Protein AF-0000000083250143 (afdb_homodimer)

pLDDT: mean 84.58, std 15.38, range [28.84, 98.31]

Sequence (590 aa):
MMKSIKPLLYKDGLWAFLMLLPNLIGFLMFLLLPVLATFVISFSSWNLTDSFDFNGIDNYKELFKDPVFIQVMGNTLYFTAASVPIGIAVSLLLAVFLNQKLRFIRFYRAAFFIPVISSMVAVSVIWQWIYNPEYGLLNYALSWFGIDGPAWLTDPNWAMPTVIITSIWKSLGFNMLIFLAGLQSISDSYYEAADIEGANWYAKFRHITLPLLSPTTFFVTVMSIINSFQVFDTVYLMTQGGPARSTSVLVYYIFQNAFQYFRMGYASAMAYVLFFIVLIITFIQFWRQKKWSIYMMKSIKPLLYKDGLWAFLMLLPNLIGFLMFLLLPVLATFVISFSSWNLTDSFDFNGIDNYKELFKDPVFIQVMGNTLYFTAASVPIGIAVSLLLAVFLNQKLRFIRFYRAAFFIPVISSMVAVSVIWQWIYNPEYGLLNYALSWFGIDGPAWLTDPNWAMPTVIITSIWKSLGFNMLIFLAGLQSISDSYYEAADIEGANWYAKFRHITLPLLSPTTFFVTVMSIINSFQVFDTVYLMTQGGPARSTSVLVYYIFQNAFQYFRMGYASAMAYVLFFIVLIITFIQFWRQKKWSIY

Solvent-accessible surface area (backbone atoms only — not comparable to full-atom values): 30456 Å² total; per-residue (Å²): 137,82,77,74,84,69,74,65,82,58,58,62,52,47,50,54,40,58,64,42,38,59,53,48,50,51,47,47,45,64,63,43,45,56,55,54,57,36,57,55,38,19,26,19,65,23,40,86,76,56,72,84,39,78,50,56,64,49,39,59,56,47,47,80,69,31,67,64,52,54,48,16,48,50,35,32,50,51,48,33,66,46,32,39,58,52,33,51,51,53,14,45,54,49,17,59,62,60,66,44,95,51,90,59,48,68,55,52,57,51,58,44,34,44,46,55,58,43,41,68,60,54,50,35,54,37,50,52,46,34,42,27,60,86,79,7,57,53,32,52,59,35,45,76,75,72,40,82,59,63,48,34,56,67,30,55,84,38,19,40,58,52,53,36,51,54,52,32,55,39,46,28,27,57,50,15,51,53,42,32,54,41,54,67,68,52,63,64,63,63,54,52,54,37,48,74,73,64,51,50,71,67,54,44,40,65,70,44,49,50,62,73,29,41,69,51,51,47,51,52,49,52,51,41,49,50,52,43,66,44,46,37,68,67,37,54,69,63,42,62,17,25,35,94,52,43,37,20,24,51,43,45,52,33,40,39,28,38,74,69,67,33,33,35,5,48,20,35,30,50,43,49,51,53,34,50,52,50,47,50,53,52,48,53,54,52,58,55,44,62,67,56,65,74,106,135,84,76,76,83,70,77,65,80,59,57,64,53,46,49,55,40,58,63,43,39,58,53,48,50,52,46,46,44,64,62,44,44,56,56,54,56,37,53,55,39,19,27,20,65,23,40,86,78,54,70,84,40,78,52,55,65,48,40,57,56,47,48,80,69,31,68,64,52,55,49,16,47,51,35,32,49,50,46,34,68,49,33,39,58,52,32,50,52,52,13,45,54,50,15,60,61,59,66,44,95,52,89,60,49,68,56,52,56,50,57,45,36,46,45,56,59,43,40,67,60,52,49,35,55,38,49,52,46,33,42,28,61,88,79,7,56,53,32,52,59,35,45,77,73,71,39,83,58,63,48,34,55,68,30,55,84,39,19,40,58,51,52,36,51,54,51,31,54,40,46,28,28,58,51,15,51,52,41,32,54,40,56,67,68,52,63,63,62,62,55,54,54,37,48,74,72,64,53,51,68,66,54,44,39,65,71,44,49,51,61,74,29,41,67,50,50,48,50,52,49,53,52,41,49,50,52,43,66,46,47,38,67,66,38,54,71,64,41,62,18,25,34,94,52,43,36,22,24,50,42,45,53,32,38,40,28,39,74,71,66,34,33,36,4,48,19,35,30,50,43,49,51,52,36,50,50,50,48,50,53,51,49,52,54,52,58,56,44,62,68,56,64,74,108

Structure (mmCIF, N/CA/C/O backbone):
data_AF-0000000083250143-model_v1
#
loop_
_entity.id
_entity.type
_entity.pdbx_description
1 polymer 'Multiple sugar transport system permease protein'
#
loop_
_atom_site.group_PDB
_atom_site.id
_atom_site.type_symbol
_atom_site.label_atom_id
_atom_site.label_alt_id
_atom_site.label_comp_id
_atom_site.label_asym_id
_atom_site.label_entity_id
_atom_site.label_seq_id
_atom_site.pdbx_PDB_ins_code
_atom_site.Cartn_x
_atom_site.Cartn_y
_atom_site.Cartn_z
_atom_site.occupancy
_atom_site.B_iso_or_equiv
_atom_site.auth_seq_id
_atom_site.auth_comp_id
_atom_site.auth_asym_id
_atom_site.auth_atom_id
_atom_site.pdbx_PDB_model_num
ATOM 1 N N . MET A 1 1 ? 21.609 57.781 6.887 1 28.84 1 MET A N 1
ATOM 2 C CA . MET A 1 1 ? 22.375 56.938 5.98 1 28.84 1 MET A CA 1
ATOM 3 C C . MET A 1 1 ? 22 55.469 6.152 1 28.84 1 MET A C 1
ATOM 5 O O . MET A 1 1 ? 22.453 54.812 7.098 1 28.84 1 MET A O 1
ATOM 9 N N . MET A 1 2 ? 20.75 55 5.91 1 30.5 2 MET A N 1
ATOM 10 C CA . MET A 1 2 ? 19.922 53.844 6.219 1 30.5 2 MET A CA 1
ATOM 11 C C . MET A 1 2 ? 20.438 52.594 5.504 1 30.5 2 MET A C 1
ATOM 13 O O . MET A 1 2 ? 20.359 52.5 4.277 1 30.5 2 MET A O 1
ATOM 17 N N . LYS A 1 3 ? 21.609 52.062 5.988 1 35.75 3 LYS A N 1
ATOM 18 C CA . LYS A 1 3 ? 22.359 50.938 5.422 1 35.75 3 LYS A CA 1
ATOM 19 C C . LYS A 1 3 ? 21.422 49.781 5.027 1 35.75 3 LYS A C 1
ATOM 21 O O . LYS A 1 3 ? 20.562 49.375 5.816 1 35.75 3 LYS A O 1
ATOM 26 N N . SER A 1 4 ? 21.188 49.719 3.732 1 35.25 4 SER A N 1
ATOM 27 C CA . SER A 1 4 ? 20.391 48.75 2.975 1 35.25 4 SER A CA 1
ATOM 28 C C . SER A 1 4 ? 20.688 47.312 3.395 1 35.25 4 SER A C 1
ATOM 30 O O . SER A 1 4 ? 21.844 46.906 3.441 1 35.25 4 SER A O 1
ATOM 32 N N . ILE A 1 5 ? 20 46.781 4.391 1 36.88 5 ILE A N 1
ATOM 33 C CA . ILE A 1 5 ? 20 45.438 4.922 1 36.88 5 ILE A CA 1
ATOM 34 C C . ILE A 1 5 ? 20.078 44.438 3.771 1 36.88 5 ILE A C 1
ATOM 36 O O . ILE A 1 5 ? 19.156 44.312 2.963 1 36.88 5 ILE A O 1
ATOM 40 N N . LYS A 1 6 ? 21.328 44.188 3.174 1 36.28 6 LYS A N 1
ATOM 41 C CA . LYS A 1 6 ? 21.844 43.312 2.105 1 36.28 6 LYS A CA 1
ATOM 42 C C . LYS A 1 6 ? 21.203 41.938 2.158 1 36.28 6 LYS A C 1
ATOM 44 O O . LYS A 1 6 ? 21.094 41.344 3.23 1 36.28 6 LYS A O 1
ATOM 49 N N . PRO A 1 7 ? 20.453 41.531 1.076 1 37.53 7 PRO A N 1
ATOM 50 C CA . PRO A 1 7 ? 19.766 40.25 0.802 1 37.53 7 PRO A CA 1
ATOM 51 C C . PRO A 1 7 ? 20.656 39.031 1.039 1 37.53 7 PRO A C 1
ATOM 53 O O . PRO A 1 7 ? 20.484 38 0.377 1 37.53 7 PRO A O 1
ATOM 56 N N . LEU A 1 8 ? 21.75 39.156 1.919 1 34.84 8 LEU A N 1
ATOM 57 C CA . LEU A 1 8 ? 22.672 38.094 2.266 1 34.84 8 LEU A CA 1
ATOM 58 C C . LEU A 1 8 ? 21.953 36.781 2.473 1 34.84 8 LEU A C 1
ATOM 60 O O . LEU A 1 8 ? 22.578 35.75 2.725 1 34.84 8 LEU A O 1
ATOM 64 N N . LEU A 1 9 ? 20.766 36.844 2.914 1 38.59 9 LEU A N 1
ATOM 65 C CA . LEU A 1 9 ? 20 35.656 3.318 1 38.59 9 LEU A CA 1
ATOM 66 C C . LEU A 1 9 ? 19.812 34.688 2.152 1 38.59 9 LEU A C 1
ATOM 68 O O . LEU A 1 9 ? 19.406 33.562 2.348 1 38.59 9 LEU A O 1
ATOM 72 N N . TYR A 1 10 ? 19.859 35.094 0.815 1 40.44 10 TYR A N 1
ATOM 73 C CA . TYR A 1 10 ? 19.672 34.406 -0.465 1 40.44 10 TYR A CA 1
ATOM 74 C C . TYR A 1 10 ? 20.922 33.625 -0.855 1 40.44 10 TYR A C 1
ATOM 76 O O . TYR A 1 10 ? 20.891 32.781 -1.746 1 40.44 10 TYR A O 1
ATOM 84 N N . LYS A 1 11 ? 22.156 34.031 -0.653 1 42.81 11 LYS A N 1
ATOM 85 C CA . LYS A 1 11 ? 23.422 33.531 -1.171 1 42.81 11 LYS A CA 1
ATOM 86 C C . LYS A 1 11 ? 23.703 32.125 -0.624 1 42.81 11 LYS A C 1
ATOM 88 O O . LYS A 1 11 ? 24.203 31.25 -1.341 1 42.81 11 LYS A O 1
ATOM 93 N N . ASP A 1 12 ? 23.625 31.922 0.592 1 45.84 12 ASP A N 1
ATOM 94 C CA . ASP A 1 12 ? 23.953 30.641 1.229 1 45.84 12 ASP A CA 1
ATOM 95 C C . ASP A 1 12 ? 22.922 29.578 0.865 1 45.84 12 ASP A C 1
ATOM 97 O O . ASP A 1 12 ? 23.219 28.391 0.869 1 45.84 12 ASP A O 1
ATOM 101 N N . GLY A 1 13 ? 21.812 29.906 0.588 1 45.97 13 GLY A N 1
ATOM 102 C CA . GLY A 1 13 ? 20.781 29.016 0.075 1 45.97 13 GLY A CA 1
ATOM 103 C C . GLY A 1 13 ? 21.109 28.469 -1.305 1 45.97 13 GLY A C 1
ATOM 104 O O . GLY A 1 13 ? 20.875 27.297 -1.587 1 45.97 13 GLY A O 1
ATOM 105 N N . LEU A 1 14 ? 21.656 29.391 -2.125 1 48.19 14 LEU A N 1
ATOM 106 C CA . LEU A 1 14 ? 22.047 28.953 -3.463 1 48.19 14 LEU A CA 1
ATOM 107 C C . LEU A 1 14 ? 23.172 27.938 -3.396 1 48.19 14 LEU A C 1
ATOM 109 O O . LEU A 1 14 ? 23.188 26.969 -4.164 1 48.19 14 LEU A O 1
ATOM 113 N N . TRP A 1 15 ? 24.156 28.234 -2.604 1 46.94 15 TRP A N 1
ATOM 114 C CA . TRP A 1 15 ? 25.25 27.281 -2.477 1 46.94 15 TRP A CA 1
ATOM 115 C C . TRP A 1 15 ? 24.734 25.938 -1.954 1 46.94 15 TRP A C 1
ATOM 117 O O . TRP A 1 15 ? 25.172 24.891 -2.416 1 46.94 15 TRP A O 1
ATOM 127 N N . ALA A 1 16 ? 24 26.062 -0.885 1 50.19 16 ALA A N 1
ATOM 128 C CA . ALA A 1 16 ? 23.391 24.828 -0.402 1 50.19 16 ALA A CA 1
ATOM 129 C C . ALA A 1 16 ? 22.578 24.141 -1.503 1 50.19 16 ALA A C 1
ATOM 131 O O . ALA A 1 16 ? 22.641 22.922 -1.661 1 50.19 16 ALA A O 1
ATOM 132 N N . PHE A 1 17 ? 21.984 25.047 -2.279 1 49.81 17 PHE A N 1
ATOM 133 C CA . PHE A 1 17 ? 21.25 24.547 -3.439 1 49.81 17 PHE A CA 1
ATOM 134 C C . PHE A 1 17 ? 22.188 23.906 -4.449 1 49.81 17 PHE A C 1
ATOM 136 O O . PHE A 1 17 ? 21.891 22.844 -4.988 1 49.81 17 PHE A O 1
ATOM 143 N N . LEU A 1 18 ? 23.156 24.625 -4.789 1 52.84 18 LEU A N 1
ATOM 144 C CA . LEU A 1 18 ? 24.094 24.141 -5.797 1 52.84 18 LEU A CA 1
ATOM 145 C C . LEU A 1 18 ? 24.781 22.859 -5.336 1 52.84 18 LEU A C 1
ATOM 147 O O . LEU A 1 18 ? 25.094 21.984 -6.152 1 52.84 18 LEU A O 1
ATOM 151 N N . MET A 1 19 ? 25.062 22.812 -4.133 1 51.78 19 MET A N 1
ATOM 152 C CA . MET A 1 19 ? 25.656 21.594 -3.613 1 51.78 19 MET A CA 1
ATOM 153 C C . MET A 1 19 ? 24.656 20.453 -3.574 1 51.78 19 MET A C 1
ATOM 155 O O . MET A 1 19 ? 25.016 19.281 -3.74 1 51.78 19 MET A O 1
ATOM 159 N N . LEU A 1 20 ? 23.469 20.922 -3.359 1 57.44 20 LEU A N 1
ATOM 160 C CA . LEU A 1 20 ? 22.469 19.859 -3.182 1 57.44 20 LEU A CA 1
ATOM 161 C C . LEU A 1 20 ? 21.891 19.438 -4.523 1 57.44 20 LEU A C 1
ATOM 163 O O . LEU A 1 20 ? 21.406 18.312 -4.672 1 57.44 20 LEU A O 1
ATOM 167 N N . LEU A 1 21 ? 22.078 20.375 -5.508 1 58.75 21 LEU A N 1
ATOM 168 C CA . LEU A 1 21 ? 21.5 20.156 -6.828 1 58.75 21 LEU A CA 1
ATOM 169 C C . LEU A 1 21 ? 22.062 18.891 -7.473 1 58.75 21 LEU A C 1
ATOM 171 O O . LEU A 1 21 ? 21.312 18.094 -8.031 1 58.75 21 LEU A O 1
ATOM 175 N N . PRO A 1 22 ? 23.391 18.844 -7.465 1 58.06 22 PRO A N 1
ATOM 176 C CA . PRO A 1 22 ? 23.891 17.609 -8.086 1 58.06 22 PRO A CA 1
ATOM 177 C C . PRO A 1 22 ? 23.281 16.359 -7.473 1 58.06 22 PRO A C 1
ATOM 179 O O . PRO A 1 22 ? 22.984 15.398 -8.188 1 58.06 22 PRO A O 1
ATOM 182 N N . ASN A 1 23 ? 23.156 16.531 -6.215 1 61.19 23 ASN A N 1
ATOM 183 C CA . ASN A 1 23 ? 22.594 15.359 -5.547 1 61.19 23 ASN A CA 1
ATOM 184 C C . ASN A 1 23 ? 21.125 15.148 -5.926 1 61.19 23 ASN A C 1
ATOM 186 O O . ASN A 1 23 ? 20.688 14.016 -6.121 1 61.19 23 ASN A O 1
ATOM 190 N N . LEU A 1 24 ? 20.516 16.281 -6.102 1 65.12 24 LEU A N 1
ATOM 191 C CA . LEU A 1 24 ? 19.109 16.172 -6.477 1 65.12 24 LEU A CA 1
ATOM 192 C C . LEU A 1 24 ? 18.969 15.625 -7.895 1 65.12 24 LEU A C 1
ATOM 194 O O . LEU A 1 24 ? 18.078 14.805 -8.164 1 65.12 24 LEU A O 1
ATOM 198 N N . ILE A 1 25 ? 19.859 16.062 -8.734 1 65 25 ILE A N 1
ATOM 199 C CA . ILE A 1 25 ? 19.828 15.586 -10.109 1 65 25 ILE A CA 1
ATOM 200 C C . ILE A 1 25 ? 20.172 14.094 -10.141 1 65 25 ILE A C 1
ATOM 202 O O . ILE A 1 25 ? 19.547 13.336 -10.883 1 65 25 ILE A O 1
ATOM 206 N N . GLY A 1 26 ? 21.156 13.82 -9.375 1 64.38 26 GLY A N 1
ATOM 207 C CA . GLY A 1 26 ? 21.484 12.406 -9.297 1 64.38 26 GLY A CA 1
ATOM 208 C C . GLY A 1 26 ? 20.344 11.547 -8.797 1 64.38 26 GLY A C 1
ATOM 209 O O . GLY A 1 26 ? 20.062 10.484 -9.367 1 64.38 26 GLY A O 1
ATOM 210 N N . PHE A 1 27 ? 19.688 12.188 -7.926 1 68.88 27 PHE A N 1
ATOM 211 C CA . PHE A 1 27 ? 18.562 11.445 -7.363 1 68.88 27 PHE A CA 1
ATOM 212 C C . PHE A 1 27 ? 17.406 11.359 -8.359 1 68.88 27 PHE A C 1
ATOM 214 O O . PHE A 1 27 ? 16.766 10.32 -8.484 1 68.88 27 PHE A O 1
ATOM 221 N N . LEU A 1 28 ? 17.266 12.445 -9.023 1 70.5 28 LEU A N 1
ATOM 222 C CA . LEU A 1 28 ? 16.203 12.453 -10.031 1 70.5 28 LEU A CA 1
ATOM 223 C C . LEU A 1 28 ? 16.5 11.453 -11.141 1 70.5 28 LEU A C 1
ATOM 225 O O . LEU A 1 28 ? 15.594 10.789 -11.641 1 70.5 28 LEU A O 1
ATOM 229 N N . MET A 1 29 ? 17.75 11.359 -11.406 1 69.81 29 MET A N 1
ATOM 230 C CA . MET A 1 29 ? 18.125 10.375 -12.414 1 69.81 29 MET A CA 1
ATOM 231 C C . MET A 1 29 ? 17.875 8.961 -11.914 1 69.81 29 MET A C 1
ATOM 233 O O . MET A 1 29 ? 17.406 8.102 -12.664 1 69.81 29 MET A O 1
ATOM 237 N N . PHE A 1 30 ? 18.156 8.828 -10.703 1 72.12 30 PHE A N 1
ATOM 238 C CA . PHE A 1 30 ? 17.922 7.523 -10.102 1 72.12 30 PHE A CA 1
ATOM 239 C C . PHE A 1 30 ? 16.422 7.195 -10.094 1 72.12 30 PHE A C 1
ATOM 241 O O . PHE A 1 30 ? 16.031 6.043 -10.289 1 72.12 30 PHE A O 1
ATOM 248 N N . LEU A 1 31 ? 15.703 8.203 -10 1 74.5 31 LEU A N 1
ATOM 249 C CA . LEU A 1 31 ? 14.258 8.023 -9.922 1 74.5 31 LEU A CA 1
ATOM 250 C C . LEU A 1 31 ? 13.656 7.844 -11.312 1 74.5 31 LEU A C 1
ATOM 252 O O . LEU A 1 31 ? 12.805 6.98 -11.516 1 74.5 31 LEU A O 1
ATOM 256 N N . LEU A 1 32 ? 14.18 8.594 -12.258 1 79.5 32 LEU A N 1
ATOM 257 C CA . LEU A 1 32 ? 13.531 8.664 -13.562 1 79.5 32 LEU A CA 1
ATOM 258 C C . LEU A 1 32 ? 14.125 7.637 -14.523 1 79.5 32 LEU A C 1
ATOM 260 O O . LEU A 1 32 ? 13.469 7.223 -15.477 1 79.5 32 LEU A O 1
ATOM 264 N N . LEU A 1 33 ? 15.273 7.203 -14.227 1 78.44 33 LEU A N 1
ATOM 265 C CA . LEU A 1 33 ? 15.977 6.324 -15.156 1 78.44 33 LEU A CA 1
ATOM 266 C C . LEU A 1 33 ? 15.211 5.02 -15.359 1 78.44 33 LEU A C 1
ATOM 268 O O . LEU A 1 33 ? 15 4.582 -16.484 1 78.44 33 LEU A O 1
ATOM 272 N N . PRO A 1 34 ? 14.773 4.426 -14.25 1 78.88 34 PRO A N 1
ATOM 273 C CA . PRO A 1 34 ? 14.016 3.188 -14.461 1 78.88 34 PRO A CA 1
ATOM 274 C C . PRO A 1 34 ? 12.758 3.402 -15.297 1 78.88 34 PRO A C 1
ATOM 276 O O . PRO A 1 34 ? 12.406 2.553 -16.125 1 78.88 34 PRO A O 1
ATOM 279 N N . VAL A 1 35 ? 12.172 4.457 -15.117 1 80.62 35 VAL A N 1
ATOM 280 C CA . VAL A 1 35 ? 10.922 4.766 -15.805 1 80.62 35 VAL A CA 1
ATOM 281 C C . VAL A 1 35 ? 11.203 5.008 -17.281 1 80.62 35 VAL A C 1
ATOM 283 O O . VAL A 1 35 ? 10.484 4.488 -18.156 1 80.62 35 VAL A O 1
ATOM 286 N N . LEU A 1 36 ? 12.242 5.727 -17.547 1 80.12 36 LEU A N 1
ATOM 287 C CA . LEU A 1 36 ? 12.586 6.031 -18.938 1 80.12 36 LEU A CA 1
ATOM 288 C C . LEU A 1 36 ? 13.047 4.777 -19.672 1 80.12 36 LEU A C 1
ATOM 290 O O . LEU A 1 36 ? 12.734 4.59 -20.844 1 80.12 36 LEU A O 1
ATOM 294 N N . ALA A 1 37 ? 13.75 3.945 -19.047 1 74.19 37 ALA A N 1
ATOM 295 C CA . ALA A 1 37 ? 14.242 2.709 -19.641 1 74.19 37 ALA A CA 1
ATOM 296 C C . ALA A 1 37 ? 13.086 1.804 -20.062 1 74.19 37 ALA A C 1
ATOM 298 O O . ALA A 1 37 ? 13.125 1.197 -21.141 1 74.19 37 ALA A O 1
ATOM 299 N N . THR A 1 38 ? 12.094 1.81 -19.266 1 75.25 38 THR A N 1
ATOM 300 C CA . THR A 1 38 ? 10.977 0.926 -19.578 1 75.25 38 THR A CA 1
ATOM 301 C C . THR A 1 38 ? 10.094 1.536 -20.672 1 75.25 38 THR A C 1
ATOM 303 O O . THR A 1 38 ? 9.328 0.826 -21.328 1 75.25 38 THR A O 1
ATOM 306 N N . PHE A 1 39 ? 10.164 2.832 -20.656 1 83.31 39 PHE A N 1
ATOM 307 C CA . PHE A 1 39 ? 9.43 3.475 -21.75 1 83.31 39 PHE A CA 1
ATOM 308 C C . PHE A 1 39 ? 9.93 2.992 -23.094 1 83.31 39 PHE A C 1
ATOM 310 O O . PHE A 1 39 ? 9.133 2.764 -24.016 1 83.31 39 PHE A O 1
ATOM 317 N N . VAL A 1 40 ? 11.164 2.74 -23.172 1 80.75 40 VAL A N 1
ATOM 318 C CA . VAL A 1 40 ? 11.773 2.238 -24.391 1 80.75 40 VAL A CA 1
ATOM 319 C C . VAL A 1 40 ? 11.328 0.801 -24.641 1 80.75 40 VAL A C 1
ATOM 321 O O . VAL A 1 40 ? 11.039 0.424 -25.781 1 80.75 40 VAL A O 1
ATOM 324 N N . ILE A 1 41 ? 11.188 0.072 -23.625 1 79.81 41 ILE A N 1
ATOM 325 C CA . ILE A 1 41 ? 10.781 -1.326 -23.734 1 79.81 41 ILE A CA 1
ATOM 326 C C . ILE A 1 41 ? 9.359 -1.412 -24.266 1 79.81 41 ILE A C 1
ATOM 328 O O . ILE A 1 41 ? 9.008 -2.352 -24.984 1 79.81 41 ILE A O 1
ATOM 332 N N . SER A 1 42 ? 8.547 -0.433 -23.953 1 86.19 42 SER A N 1
ATOM 333 C CA . SER A 1 42 ? 7.152 -0.432 -24.375 1 86.19 42 SER A CA 1
ATOM 334 C C . SER A 1 42 ? 7.047 -0.343 -25.891 1 86.19 42 SER A C 1
ATOM 336 O O . SER A 1 42 ? 5.996 -0.65 -26.469 1 86.19 42 SER A O 1
ATOM 338 N N . PHE A 1 43 ? 8.141 0.023 -26.484 1 88.75 43 PHE A N 1
ATOM 339 C CA . PHE A 1 43 ? 8.18 0.1 -27.938 1 88.75 43 PHE A CA 1
ATOM 340 C C . PHE A 1 43 ? 8.938 -1.081 -28.531 1 88.75 43 PHE A C 1
ATOM 342 O O . PHE A 1 43 ? 9.445 -1.006 -29.656 1 88.75 43 PHE A O 1
ATOM 349 N N . SER A 1 44 ? 9.016 -2.104 -27.75 1 83.5 44 SER A N 1
ATOM 350 C CA . SER A 1 44 ? 9.766 -3.271 -28.188 1 83.5 44 SER A CA 1
ATOM 351 C C . SER A 1 44 ? 8.945 -4.547 -28.047 1 83.5 44 SER A C 1
ATOM 353 O O . SER A 1 44 ? 7.895 -4.543 -27.406 1 83.5 44 SER A O 1
ATOM 355 N N . SER A 1 45 ? 9.398 -5.621 -28.766 1 80.19 45 SER A N 1
ATOM 356 C CA . SER A 1 45 ? 8.805 -6.945 -28.609 1 80.19 45 SER A CA 1
ATOM 357 C C . SER A 1 45 ? 9.625 -7.82 -27.672 1 80.19 45 SER A C 1
ATOM 359 O O . SER A 1 45 ? 9.711 -9.039 -27.859 1 80.19 45 SER A O 1
ATOM 361 N N . TRP A 1 46 ? 10.141 -7.219 -26.719 1 77.62 46 TRP A N 1
ATOM 362 C CA . TRP A 1 46 ? 11.031 -7.914 -25.797 1 77.62 46 TRP A CA 1
ATOM 363 C C . TRP A 1 46 ? 10.266 -8.93 -24.953 1 77.62 46 TRP A C 1
ATOM 365 O O . TRP A 1 46 ? 9.172 -8.641 -24.469 1 77.62 46 TRP A O 1
ATOM 375 N N . ASN A 1 47 ? 10.812 -10.211 -24.953 1 72.69 47 ASN A N 1
ATOM 376 C CA . ASN A 1 47 ? 10.18 -11.297 -24.219 1 72.69 47 ASN A CA 1
ATOM 377 C C . ASN A 1 47 ? 11.078 -11.812 -23.094 1 72.69 47 ASN A C 1
ATOM 379 O O . ASN A 1 47 ? 10.898 -12.938 -22.625 1 72.69 47 ASN A O 1
ATOM 383 N N . LEU A 1 48 ? 12.055 -11.078 -22.609 1 64.5 48 LEU A N 1
ATOM 384 C CA . LEU A 1 48 ? 12.969 -11.406 -21.516 1 64.5 48 LEU A CA 1
ATOM 385 C C . LEU A 1 48 ? 14.148 -12.227 -22.031 1 64.5 48 LEU A C 1
ATOM 387 O O . LEU A 1 48 ? 15.281 -12.031 -21.594 1 64.5 48 LEU A O 1
ATOM 391 N N . THR A 1 49 ? 13.852 -13.117 -22.969 1 63.81 49 THR A N 1
ATOM 392 C CA . THR A 1 49 ? 14.875 -14.07 -23.391 1 63.81 49 THR A CA 1
ATOM 393 C C . THR A 1 49 ? 15.539 -13.617 -24.688 1 63.81 49 THR A C 1
ATOM 395 O O . THR A 1 49 ? 16.75 -13.797 -24.859 1 63.81 49 THR A O 1
ATOM 398 N N . ASP A 1 50 ? 14.703 -13.148 -25.484 1 65.88 50 ASP A N 1
ATOM 399 C CA . ASP A 1 50 ? 15.25 -12.836 -26.797 1 65.88 50 ASP A CA 1
ATOM 400 C C . ASP A 1 50 ? 15.805 -11.414 -26.844 1 65.88 50 ASP A C 1
ATOM 402 O O . ASP A 1 50 ? 15.664 -10.656 -25.875 1 65.88 50 ASP A O 1
ATOM 406 N N . SER A 1 51 ? 16.484 -11.156 -27.844 1 66.88 51 SER A N 1
ATOM 407 C CA . SER A 1 51 ? 17.062 -9.836 -28.062 1 66.88 51 SER A CA 1
ATOM 408 C C . SER A 1 51 ? 15.992 -8.766 -28.156 1 66.88 51 SER A C 1
ATOM 410 O O . SER A 1 51 ? 14.852 -9.047 -28.531 1 66.88 51 SER A O 1
ATOM 412 N N . PHE A 1 52 ? 16.422 -7.637 -27.656 1 72.56 52 PHE A N 1
ATOM 413 C CA . PHE A 1 52 ? 15.586 -6.441 -27.688 1 72.56 52 PHE A CA 1
ATOM 414 C C . PHE A 1 52 ? 15.344 -5.992 -29.125 1 72.56 52 PHE A C 1
ATOM 416 O O . PHE A 1 52 ? 16.297 -5.746 -29.875 1 72.56 52 PHE A O 1
ATOM 423 N N . ASP A 1 53 ? 14 -6.176 -29.656 1 80.88 53 ASP A N 1
ATOM 424 C CA . ASP A 1 53 ? 13.625 -5.715 -30.984 1 80.88 53 ASP A CA 1
ATOM 425 C C . ASP A 1 53 ? 12.578 -4.605 -30.922 1 80.88 53 ASP A C 1
ATOM 427 O O . ASP A 1 53 ? 11.508 -4.793 -30.344 1 80.88 53 ASP A O 1
ATOM 431 N N . PHE A 1 54 ? 12.969 -3.523 -31.594 1 86 54 PHE A N 1
ATOM 432 C CA . PHE A 1 54 ? 12.039 -2.402 -31.641 1 86 54 PHE A CA 1
ATOM 433 C C . PHE A 1 54 ? 10.867 -2.699 -32.562 1 86 54 PHE A C 1
ATOM 435 O O . PHE A 1 54 ? 11.07 -3.178 -33.688 1 86 54 PHE A O 1
ATOM 442 N N . ASN A 1 55 ? 9.648 -2.564 -32.094 1 85.88 55 ASN A N 1
ATOM 443 C CA . ASN A 1 55 ? 8.469 -2.807 -32.938 1 85.88 55 ASN A CA 1
ATOM 444 C C . ASN A 1 55 ? 7.605 -1.558 -33.062 1 85.88 55 ASN A C 1
ATOM 446 O O . ASN A 1 55 ? 6.418 -1.649 -33.375 1 85.88 55 ASN A O 1
ATOM 450 N N . GLY A 1 56 ? 8.203 -0.366 -32.75 1 87.06 56 GLY A N 1
ATOM 451 C CA . GLY A 1 56 ? 7.48 0.889 -32.875 1 87.06 56 GLY A CA 1
ATOM 452 C C . GLY A 1 56 ? 6.285 0.994 -31.953 1 87.06 56 GLY A C 1
ATOM 453 O O . GLY A 1 56 ? 6.406 0.77 -30.75 1 87.06 56 GLY A O 1
ATOM 454 N N . ILE A 1 57 ? 5.117 1.307 -32.656 1 90.56 57 ILE A N 1
ATOM 455 C CA . ILE A 1 57 ? 3.932 1.56 -31.844 1 90.56 57 ILE A CA 1
ATOM 456 C C . ILE A 1 57 ? 2.984 0.365 -31.922 1 90.56 57 ILE A C 1
ATOM 458 O O . ILE A 1 57 ? 1.793 0.488 -31.625 1 90.56 57 ILE A O 1
ATOM 462 N N . ASP A 1 58 ? 3.469 -0.818 -32.281 1 90.88 58 ASP A N 1
ATOM 463 C CA . ASP A 1 58 ? 2.643 -2 -32.5 1 90.88 58 ASP A CA 1
ATOM 464 C C . ASP A 1 58 ? 1.971 -2.455 -31.219 1 90.88 58 ASP A C 1
ATOM 466 O O . ASP A 1 58 ? 0.814 -2.881 -31.234 1 90.88 58 ASP A O 1
ATOM 470 N N . ASN A 1 59 ? 2.738 -2.377 -30.156 1 92.5 59 ASN A N 1
ATOM 471 C CA . ASN A 1 59 ? 2.154 -2.744 -28.859 1 92.5 59 ASN A CA 1
ATOM 472 C C . ASN A 1 59 ? 0.942 -1.879 -28.531 1 92.5 59 ASN A C 1
ATOM 474 O O . ASN A 1 59 ? -0.068 -2.383 -28.031 1 92.5 59 ASN A O 1
ATOM 478 N N . TYR A 1 60 ? 1.033 -0.673 -28.891 1 92.69 60 TYR A N 1
ATOM 479 C CA . TYR A 1 60 ? -0.04 0.264 -28.578 1 92.69 60 TYR A CA 1
ATOM 480 C C . TYR A 1 60 ? -1.226 0.064 -29.516 1 92.69 60 TYR A C 1
ATOM 482 O O . TYR A 1 60 ? -2.381 0.184 -29.094 1 92.69 60 TYR A O 1
ATOM 490 N N . LYS A 1 61 ? -0.991 -0.254 -30.672 1 92 61 LYS A N 1
ATOM 491 C CA . LYS A 1 61 ? -2.059 -0.561 -31.625 1 92 61 LYS A CA 1
ATOM 492 C C . LYS A 1 61 ? -2.814 -1.821 -31.203 1 92 61 LYS A C 1
ATOM 494 O O . LYS A 1 61 ? -4.039 -1.879 -31.312 1 92 61 LYS A O 1
ATOM 499 N N . GLU A 1 62 ? -2.107 -2.742 -30.781 1 92.44 62 GLU A N 1
ATOM 500 C CA . GLU A 1 62 ? -2.699 -4.004 -30.344 1 92.44 62 GLU A CA 1
ATOM 501 C C . GLU A 1 62 ? -3.564 -3.805 -29.109 1 92.44 62 GLU A C 1
ATOM 503 O O . GLU A 1 62 ? -4.613 -4.438 -28.969 1 92.44 62 GLU A O 1
ATOM 508 N N . LEU A 1 63 ? -3.135 -2.979 -28.297 1 92.12 63 LEU A N 1
ATOM 509 C CA . LEU A 1 63 ? -3.832 -2.732 -27.047 1 92.12 63 LEU A CA 1
ATOM 510 C C . LEU A 1 63 ? -5.27 -2.291 -27.297 1 92.12 63 LEU A C 1
ATOM 512 O O . LEU A 1 63 ? -6.199 -2.793 -26.656 1 92.12 63 LEU A O 1
ATOM 516 N N . PHE A 1 64 ? -5.488 -1.364 -28.234 1 89.88 64 PHE A N 1
ATOM 517 C CA . PHE A 1 64 ? -6.805 -0.779 -28.453 1 89.88 64 PHE A CA 1
ATOM 518 C C . PHE A 1 64 ? -7.727 -1.766 -29.156 1 89.88 64 PHE A C 1
ATOM 520 O O . PHE A 1 64 ? -8.953 -1.618 -29.125 1 89.88 64 PHE A O 1
ATOM 527 N N . LYS A 1 65 ? -7.172 -2.816 -29.719 1 92.5 65 LYS A N 1
ATOM 528 C CA . LYS A 1 65 ? -7.965 -3.816 -30.438 1 92.5 65 LYS A CA 1
ATOM 529 C C . LYS A 1 65 ? -8.117 -5.09 -29.594 1 92.5 65 LYS A C 1
ATOM 531 O O . LYS A 1 65 ? -8.836 -6.008 -29.984 1 92.5 65 LYS A O 1
ATOM 536 N N . ASP A 1 66 ? -7.469 -5.129 -28.5 1 94.56 66 ASP A N 1
ATOM 537 C CA . ASP A 1 66 ? -7.496 -6.301 -27.625 1 94.56 66 ASP A CA 1
ATOM 538 C C . ASP A 1 66 ? -8.766 -6.316 -26.766 1 94.56 66 ASP A C 1
ATOM 540 O O . ASP A 1 66 ? -8.906 -5.504 -25.859 1 94.56 66 ASP A O 1
ATOM 544 N N . PRO A 1 67 ? -9.68 -7.277 -27.078 1 95.25 67 PRO A N 1
ATOM 545 C CA . PRO A 1 67 ? -10.922 -7.336 -26.312 1 95.25 67 PRO A CA 1
ATOM 546 C C . PRO A 1 67 ? -10.68 -7.578 -24.812 1 95.25 67 PRO A C 1
ATOM 548 O O . PRO A 1 67 ? -11.453 -7.109 -23.984 1 95.25 67 PRO A O 1
ATOM 551 N N . VAL A 1 68 ? -9.656 -8.289 -24.484 1 96.12 68 VAL A N 1
ATOM 552 C CA . VAL A 1 68 ? -9.352 -8.555 -23.078 1 96.12 68 VAL A CA 1
ATOM 553 C C . VAL A 1 68 ? -8.922 -7.262 -22.391 1 96.12 68 VAL A C 1
ATOM 555 O O . VAL A 1 68 ? -9.312 -6.996 -21.25 1 96.12 68 VAL A O 1
ATOM 558 N N . PHE A 1 69 ? -8.172 -6.484 -23.141 1 96.31 69 PHE A N 1
ATOM 559 C CA . PHE A 1 69 ? -7.73 -5.203 -22.594 1 96.31 69 PHE A CA 1
ATOM 560 C C . PHE A 1 69 ? -8.922 -4.32 -22.266 1 96.31 69 PHE A C 1
ATOM 562 O O . PHE A 1 69 ? -8.969 -3.699 -21.203 1 96.31 69 PHE A O 1
ATOM 569 N N . ILE A 1 70 ? -9.883 -4.293 -23.094 1 95.31 70 ILE A N 1
ATOM 570 C CA . ILE A 1 70 ? -11.07 -3.471 -22.906 1 95.31 70 ILE A CA 1
ATOM 571 C C . ILE A 1 70 ? -11.859 -3.988 -21.703 1 95.31 70 ILE A C 1
ATOM 573 O O . ILE A 1 70 ? -12.344 -3.201 -20.875 1 95.31 70 ILE A O 1
ATOM 577 N N . GLN A 1 71 ? -11.945 -5.254 -21.594 1 96.44 71 GLN A N 1
ATOM 578 C CA . GLN A 1 71 ? -12.68 -5.855 -20.484 1 96.44 71 GLN A CA 1
ATOM 579 C C . GLN A 1 71 ? -12 -5.555 -19.141 1 96.44 71 GLN A C 1
ATOM 581 O O . GLN A 1 71 ? -12.672 -5.191 -18.172 1 96.44 71 GLN A O 1
ATOM 586 N N . VAL A 1 72 ? -10.711 -5.762 -19.078 1 97.19 72 VAL A N 1
ATOM 587 C CA . VAL A 1 72 ? -9.992 -5.574 -17.812 1 97.19 72 VAL A CA 1
ATOM 588 C C . VAL A 1 72 ? -9.984 -4.094 -17.438 1 97.19 72 VAL A C 1
ATOM 590 O O . VAL A 1 72 ? -10.016 -3.748 -16.266 1 97.19 72 VAL A O 1
ATOM 593 N N . MET A 1 73 ? -9.984 -3.227 -18.484 1 96.31 73 MET A N 1
ATOM 594 C CA . MET A 1 73 ? -10.133 -1.798 -18.219 1 96.31 73 MET A CA 1
ATOM 595 C C . MET A 1 73 ? -11.477 -1.496 -17.578 1 96.31 73 MET A C 1
ATOM 597 O O . MET A 1 73 ? -11.555 -0.736 -16.609 1 96.31 73 MET A O 1
ATOM 601 N N . GLY A 1 74 ? -12.5 -2.059 -18.094 1 97 74 GLY A N 1
ATOM 602 C CA . GLY A 1 74 ? -13.82 -1.917 -17.5 1 97 74 GLY A CA 1
ATOM 603 C C . GLY A 1 74 ? -13.906 -2.428 -16.078 1 97 74 GLY A C 1
ATOM 604 O O . GLY A 1 74 ? -14.5 -1.781 -15.219 1 97 74 GLY A O 1
ATOM 605 N N . ASN A 1 75 ? -13.312 -3.582 -15.82 1 98 75 ASN A N 1
ATOM 606 C CA . ASN A 1 75 ? -13.273 -4.148 -14.477 1 98 75 ASN A CA 1
ATOM 607 C C . ASN A 1 75 ? -12.539 -3.234 -13.5 1 98 75 ASN A C 1
ATOM 609 O O . ASN A 1 75 ? -12.953 -3.082 -12.352 1 98 75 ASN A O 1
ATOM 613 N N . THR A 1 76 ? -11.461 -2.652 -14 1 97.94 76 THR A N 1
ATOM 614 C CA . THR A 1 76 ? -10.672 -1.747 -13.172 1 97.94 76 THR A CA 1
ATOM 615 C C . THR A 1 76 ? -11.477 -0.505 -12.805 1 97.94 76 THR A C 1
ATOM 617 O O . THR A 1 76 ? -11.461 -0.063 -11.656 1 97.94 76 THR A O 1
ATOM 620 N N . LEU A 1 77 ? -12.164 0.003 -13.766 1 97.81 77 LEU A N 1
ATOM 621 C CA . LEU A 1 77 ? -13.008 1.167 -13.523 1 97.81 77 LEU A CA 1
ATOM 622 C C . LEU A 1 77 ? -14.148 0.822 -12.562 1 97.81 77 LEU A C 1
ATOM 624 O O . LEU A 1 77 ? -14.492 1.622 -11.695 1 97.81 77 LEU A O 1
ATOM 628 N N . TYR A 1 78 ? -14.711 -0.313 -12.766 1 98.12 78 TYR A N 1
ATOM 629 C CA . TYR A 1 78 ? -15.766 -0.785 -11.875 1 98.12 78 TYR A CA 1
ATOM 630 C C . TYR A 1 78 ? -15.25 -0.904 -10.445 1 98.12 78 TYR A C 1
ATOM 632 O O . TYR A 1 78 ? -15.883 -0.407 -9.508 1 98.12 78 TYR A O 1
ATOM 640 N N . PHE A 1 79 ? -14.141 -1.519 -10.297 1 98.31 79 PHE A N 1
ATOM 641 C CA . PHE A 1 79 ? -13.508 -1.675 -8.992 1 98.31 79 PHE A CA 1
ATOM 642 C C . PHE A 1 79 ? -13.273 -0.318 -8.336 1 98.31 79 PHE A C 1
ATOM 644 O O . PHE A 1 79 ? -13.609 -0.118 -7.168 1 98.31 79 PHE A O 1
ATOM 651 N N . THR A 1 80 ? -12.734 0.554 -9.086 1 98.25 80 THR A N 1
ATOM 652 C CA . THR A 1 80 ? -12.375 1.873 -8.578 1 98.25 80 THR A CA 1
ATOM 653 C C . THR A 1 80 ? -13.625 2.684 -8.25 1 98.25 80 THR A C 1
ATOM 655 O O . THR A 1 80 ? -13.734 3.266 -7.168 1 98.25 80 THR A O 1
ATOM 658 N N . ALA A 1 81 ? -14.586 2.721 -9.141 1 97.88 81 ALA A N 1
ATOM 659 C CA . ALA A 1 81 ? -15.797 3.523 -8.992 1 97.88 81 ALA A CA 1
ATOM 660 C C . ALA A 1 81 ? -16.609 3.064 -7.789 1 97.88 81 ALA A C 1
ATOM 662 O O . ALA A 1 81 ? -17.344 3.857 -7.188 1 97.88 81 ALA A O 1
ATOM 663 N N . ALA A 1 82 ? -16.453 1.843 -7.457 1 98.06 82 ALA A N 1
ATOM 664 C CA . ALA A 1 82 ? -17.203 1.319 -6.32 1 98.06 82 ALA A CA 1
ATOM 665 C C . ALA A 1 82 ? -16.391 1.419 -5.035 1 98.06 82 ALA A C 1
ATOM 667 O O . ALA A 1 82 ? -16.859 1.983 -4.039 1 98.06 82 ALA A O 1
ATOM 668 N N . SER A 1 83 ? -15.188 0.95 -5.047 1 98 83 SER A N 1
ATOM 669 C CA . SER A 1 83 ? -14.398 0.816 -3.828 1 98 83 SER A CA 1
ATOM 670 C C . SER A 1 83 ? -14.008 2.18 -3.27 1 98 83 SER A C 1
ATOM 672 O O . SER A 1 83 ? -13.992 2.377 -2.053 1 98 83 SER A O 1
ATOM 674 N N . VAL A 1 84 ? -13.672 3.131 -4.121 1 97.94 84 VAL A N 1
ATOM 675 C CA . VAL A 1 84 ? -13.117 4.398 -3.66 1 97.94 84 VAL A CA 1
ATOM 676 C C . VAL A 1 84 ? -14.203 5.215 -2.965 1 97.94 84 VAL A C 1
ATOM 678 O O . VAL A 1 84 ? -14.047 5.594 -1.801 1 97.94 84 VAL A O 1
ATOM 681 N N . PRO A 1 85 ? -15.359 5.492 -3.611 1 97.75 85 PRO A N 1
ATOM 682 C CA . PRO A 1 85 ? -16.375 6.285 -2.928 1 97.75 85 PRO A CA 1
ATOM 683 C C . PRO A 1 85 ? -16.938 5.594 -1.685 1 97.75 85 PRO A C 1
ATOM 685 O O . PRO A 1 85 ? -17.125 6.238 -0.651 1 97.75 85 PRO A O 1
ATOM 688 N N . ILE A 1 86 ? -17.188 4.344 -1.782 1 97 86 ILE A N 1
ATOM 689 C CA . ILE A 1 86 ? -17.734 3.617 -0.639 1 97 86 ILE A CA 1
ATOM 690 C C . ILE A 1 86 ? -16.703 3.588 0.488 1 97 86 ILE A C 1
ATOM 692 O O . ILE A 1 86 ? -17.031 3.826 1.65 1 97 86 ILE A O 1
ATOM 696 N N . GLY A 1 87 ? -15.445 3.305 0.121 1 96.44 87 GLY A N 1
ATOM 697 C CA . GLY A 1 87 ? -14.383 3.289 1.114 1 96.44 87 GLY A CA 1
ATOM 698 C C . GLY A 1 87 ? -14.211 4.621 1.825 1 96.44 87 GLY A C 1
ATOM 699 O O . GLY A 1 87 ? -14.055 4.66 3.047 1 96.44 87 GLY A O 1
ATOM 700 N N . ILE A 1 88 ? -14.242 5.676 1.062 1 96.62 88 ILE A N 1
ATOM 701 C CA . ILE A 1 88 ? -14.078 7.012 1.622 1 96.62 88 ILE A CA 1
ATOM 702 C C . ILE A 1 88 ? -15.266 7.336 2.531 1 96.62 88 ILE A C 1
ATOM 704 O O . ILE A 1 88 ? -15.086 7.832 3.646 1 96.62 88 ILE A O 1
ATOM 708 N N . ALA A 1 89 ? -16.453 7.02 2.061 1 94.81 89 ALA A N 1
ATOM 709 C CA . ALA A 1 89 ? -17.656 7.305 2.836 1 94.81 89 ALA A CA 1
ATOM 710 C C . ALA A 1 89 ? -17.641 6.559 4.164 1 94.81 89 ALA A C 1
ATOM 712 O O . ALA A 1 89 ? -17.891 7.148 5.219 1 94.81 89 ALA A O 1
ATOM 713 N N . VAL A 1 90 ? -17.328 5.332 4.145 1 91.88 90 VAL A N 1
ATOM 714 C CA . VAL A 1 90 ? -17.344 4.508 5.348 1 91.88 90 VAL A CA 1
ATOM 715 C C . VAL A 1 90 ? -16.219 4.957 6.289 1 91.88 90 VAL A C 1
ATOM 717 O O . VAL A 1 90 ? -16.422 5.043 7.504 1 91.88 90 VAL A O 1
ATOM 720 N N . SER A 1 91 ? -15.039 5.207 5.734 1 93.94 91 SER A N 1
ATOM 721 C CA . SER A 1 91 ? -13.922 5.652 6.562 1 93.94 91 SER A CA 1
ATOM 722 C C . SER A 1 91 ? -14.227 6.98 7.238 1 93.94 91 SER A C 1
ATOM 724 O O . SER A 1 91 ? -13.891 7.184 8.406 1 93.94 91 SER A O 1
ATOM 726 N N . LEU A 1 92 ? -14.82 7.918 6.492 1 93.38 92 LEU A N 1
ATOM 727 C CA . LEU A 1 92 ? -15.188 9.211 7.051 1 93.38 92 LEU A CA 1
ATOM 728 C C . LEU A 1 92 ? -16.234 9.055 8.156 1 93.38 92 LEU A C 1
ATOM 730 O O . LEU A 1 92 ? -16.125 9.688 9.211 1 93.38 92 LEU A O 1
ATOM 734 N N . LEU A 1 93 ? -17.219 8.258 7.863 1 87.75 93 LEU A N 1
ATOM 735 C CA . LEU A 1 93 ? -18.25 8.008 8.867 1 87.75 93 LEU A CA 1
ATOM 736 C C . LEU A 1 93 ? -17.625 7.438 10.141 1 87.75 93 LEU A C 1
ATOM 738 O O . LEU A 1 93 ? -17.969 7.875 11.242 1 87.75 93 LEU A O 1
ATOM 742 N N . LEU A 1 94 ? -16.766 6.512 10.008 1 86.62 94 LEU A N 1
ATOM 743 C CA . LEU A 1 94 ? -16.094 5.914 11.164 1 86.62 94 LEU A CA 1
ATOM 744 C C . LEU A 1 94 ? -15.258 6.945 11.906 1 86.62 94 LEU A C 1
ATOM 746 O O . LEU A 1 94 ? -15.234 6.961 13.141 1 86.62 94 LEU A O 1
ATOM 750 N N . ALA A 1 95 ? -14.555 7.762 11.156 1 89.44 95 ALA A N 1
ATOM 751 C CA . ALA A 1 95 ? -13.727 8.797 11.773 1 89.44 95 ALA A CA 1
ATOM 752 C C . ALA A 1 95 ? -14.578 9.773 12.586 1 89.44 95 ALA A C 1
ATOM 754 O O . ALA A 1 95 ? -14.195 10.172 13.688 1 89.44 95 ALA A O 1
ATOM 755 N N . VAL A 1 96 ? -15.672 10.195 12.031 1 85.12 96 VAL A N 1
ATOM 756 C CA . VAL A 1 96 ? -16.562 11.125 12.711 1 85.12 96 VAL A CA 1
ATOM 757 C C . VAL A 1 96 ? -17.094 10.492 14 1 85.12 96 VAL A C 1
ATOM 759 O O . VAL A 1 96 ? -17.172 11.156 15.031 1 85.12 96 VAL A O 1
ATOM 762 N N . PHE A 1 97 ? -17.344 9.242 13.867 1 79.81 97 PHE A N 1
ATOM 763 C CA . PHE A 1 97 ? -17.844 8.523 15.031 1 79.81 97 PHE A CA 1
ATOM 764 C C . PHE A 1 97 ? -16.781 8.422 16.109 1 79.81 97 PHE A C 1
ATOM 766 O O . PHE A 1 97 ? -17.094 8.492 17.312 1 79.81 97 PHE A O 1
ATOM 773 N N . LEU A 1 98 ? -15.656 8.227 15.727 1 81.94 98 LEU A N 1
ATOM 774 C CA . LEU A 1 98 ? -14.578 7.996 16.688 1 81.94 98 LEU A CA 1
ATOM 775 C C . LEU A 1 98 ? -14.008 9.32 17.188 1 81.94 98 LEU A C 1
ATOM 777 O O . LEU A 1 98 ? -13.211 9.336 18.125 1 81.94 98 LEU A O 1
ATOM 781 N N . ASN A 1 99 ? -14.352 10.359 16.453 1 80.19 99 ASN A N 1
ATOM 782 C CA . ASN A 1 99 ? -13.883 11.68 16.859 1 80.19 99 ASN A CA 1
ATOM 783 C C . ASN A 1 99 ? -14.648 12.203 18.062 1 80.19 99 ASN A C 1
ATOM 785 O O . ASN A 1 99 ? -14.297 13.242 18.625 1 80.19 99 ASN A O 1
ATOM 789 N N . GLN A 1 100 ? -15.547 11.461 18.5 1 72.69 100 GLN A N 1
ATOM 790 C CA . GLN A 1 100 ? -16.312 11.859 19.672 1 72.69 100 GLN A CA 1
ATOM 791 C C . GLN A 1 100 ? -15.625 11.422 20.969 1 72.69 100 GLN A C 1
ATOM 793 O O . GLN A 1 100 ? -14.711 10.602 20.938 1 72.69 100 GLN A O 1
ATOM 798 N N . LYS A 1 101 ? -15.766 12.211 21.969 1 66.75 101 LYS A N 1
ATOM 799 C CA . LYS A 1 101 ? -15.219 11.875 23.281 1 66.75 101 LYS A CA 1
ATOM 800 C C . LYS A 1 101 ? -15.828 10.586 23.812 1 66.75 101 LYS A C 1
ATOM 802 O O . LYS A 1 101 ? -16.625 10.609 24.75 1 66.75 101 LYS A O 1
ATOM 807 N N . LEU A 1 102 ? -15.688 9.57 23.031 1 62.5 102 LEU A N 1
ATOM 808 C CA . LEU A 1 102 ? -16.25 8.281 23.438 1 62.5 102 LEU A CA 1
ATOM 809 C C . LEU A 1 102 ? -15.328 7.586 24.438 1 62.5 102 LEU A C 1
ATOM 811 O O . LEU A 1 102 ? -14.117 7.805 24.422 1 62.5 102 LEU A O 1
ATOM 815 N N . ARG A 1 103 ? -16.031 6.812 25.359 1 66.75 103 ARG A N 1
ATOM 816 C CA . ARG A 1 103 ? -15.297 5.926 26.25 1 66.75 103 ARG A CA 1
ATOM 817 C C . ARG A 1 103 ? -14.664 4.773 25.484 1 66.75 103 ARG A C 1
ATOM 819 O O . ARG A 1 103 ? -15.258 4.262 24.531 1 66.75 103 ARG A O 1
ATOM 826 N N . PHE A 1 104 ? -13.391 4.477 25.531 1 69.69 104 PHE A N 1
ATOM 827 C CA . PHE A 1 104 ? -12.648 3.35 24.969 1 69.69 104 PHE A CA 1
ATOM 828 C C . PHE A 1 104 ? -12.148 3.668 23.578 1 69.69 104 PHE A C 1
ATOM 830 O O . PHE A 1 104 ? -12.047 2.775 22.734 1 69.69 104 PHE A O 1
ATOM 837 N N . ILE A 1 105 ? -12.07 4.863 23.266 1 72.81 105 ILE A N 1
ATOM 838 C CA . ILE A 1 105 ? -11.648 5.34 21.953 1 72.81 105 ILE A CA 1
ATOM 839 C C . ILE A 1 105 ? -10.344 4.652 21.547 1 72.81 105 ILE A C 1
ATOM 841 O O . ILE A 1 105 ? -10.141 4.332 20.375 1 72.81 105 ILE A O 1
ATOM 845 N N . ARG A 1 106 ? -9.594 4.363 22.453 1 74.75 106 ARG A N 1
ATOM 846 C CA . ARG A 1 106 ? -8.312 3.715 22.188 1 74.75 106 ARG A CA 1
ATOM 847 C C . ARG A 1 106 ? -8.523 2.301 21.641 1 74.75 106 ARG A C 1
ATOM 849 O O . ARG A 1 106 ? -7.793 1.854 20.75 1 74.75 106 ARG A O 1
ATOM 856 N N . PHE A 1 107 ? -9.516 1.712 22.203 1 76.62 107 PHE A N 1
ATOM 857 C CA . PHE A 1 107 ? -9.812 0.347 21.781 1 76.62 107 PHE A CA 1
ATOM 858 C C . PHE A 1 107 ? -10.375 0.323 20.359 1 76.62 107 PHE A C 1
ATOM 860 O O . PHE A 1 107 ? -10 -0.533 19.562 1 76.62 107 PHE A O 1
ATOM 867 N N . TYR A 1 108 ? -11.203 1.246 20.094 1 75.38 108 TYR A N 1
ATOM 868 C CA . TYR A 1 108 ? -11.812 1.287 18.766 1 75.38 108 TYR A CA 1
ATOM 869 C C . TYR A 1 108 ? -10.781 1.622 17.703 1 75.38 108 TYR A C 1
ATOM 871 O O . TYR A 1 108 ? -10.75 0.995 16.641 1 75.38 108 TYR A O 1
ATOM 879 N N . ARG A 1 109 ? -9.938 2.482 18.016 1 75.5 109 ARG A N 1
ATOM 880 C CA . ARG A 1 109 ? -8.891 2.865 17.062 1 75.5 109 ARG A CA 1
ATOM 881 C C . ARG A 1 109 ? -7.973 1.689 16.766 1 75.5 109 ARG A C 1
ATOM 883 O O . ARG A 1 109 ? -7.598 1.469 15.609 1 75.5 109 ARG A O 1
ATOM 890 N N . ALA A 1 110 ? -7.773 0.932 17.766 1 78.94 110 ALA A N 1
ATOM 891 C CA . ALA A 1 110 ? -6.91 -0.233 17.609 1 78.94 110 ALA A CA 1
ATOM 892 C C . ALA A 1 110 ? -7.598 -1.312 16.781 1 78.94 110 ALA A C 1
ATOM 894 O O . ALA A 1 110 ? -6.973 -1.932 15.906 1 78.94 110 ALA A O 1
ATOM 895 N N . ALA A 1 111 ? -8.836 -1.484 17.062 1 81.25 111 ALA A N 1
ATOM 896 C CA . ALA A 1 111 ? -9.594 -2.514 16.359 1 81.25 111 ALA A CA 1
ATOM 897 C C . ALA A 1 111 ? -9.68 -2.209 14.867 1 81.25 111 ALA A C 1
ATOM 899 O O . ALA A 1 111 ? -9.484 -3.098 14.031 1 81.25 111 ALA A O 1
ATOM 900 N N . PHE A 1 112 ? -9.891 -0.99 14.602 1 82.38 112 PHE A N 1
ATOM 901 C CA . PHE A 1 112 ? -10.055 -0.612 13.203 1 82.38 112 PHE A CA 1
ATOM 902 C C . PHE A 1 112 ? -8.719 -0.628 12.477 1 82.38 112 PHE A C 1
ATOM 904 O O . PHE A 1 112 ? -8.672 -0.641 11.25 1 82.38 112 PHE A O 1
ATOM 911 N N . PHE A 1 113 ? -7.699 -0.694 13.258 1 81.62 113 PHE A N 1
ATOM 912 C CA . PHE A 1 113 ? -6.371 -0.684 12.656 1 81.62 113 PHE A CA 1
ATOM 913 C C . PHE A 1 113 ? -5.875 -2.104 12.406 1 81.62 113 PHE A C 1
ATOM 915 O O . PHE A 1 113 ? -4.875 -2.307 11.719 1 81.62 113 PHE A O 1
ATOM 922 N N . ILE A 1 114 ? -6.621 -3.092 12.797 1 85.44 114 ILE A N 1
ATOM 923 C CA . ILE A 1 114 ? -6.227 -4.492 12.695 1 85.44 114 ILE A CA 1
ATOM 924 C C . ILE A 1 114 ? -6.059 -4.871 11.227 1 85.44 114 ILE A C 1
ATOM 926 O O . ILE A 1 114 ? -5.055 -5.484 10.844 1 85.44 114 ILE A O 1
ATOM 930 N N . PRO A 1 115 ? -7.004 -4.492 10.359 1 86.75 115 PRO A N 1
ATOM 931 C CA . PRO A 1 115 ? -6.832 -4.848 8.945 1 86.75 115 PRO A CA 1
ATOM 932 C C . PRO A 1 115 ? -5.562 -4.254 8.344 1 86.75 115 PRO A C 1
ATOM 934 O O . PRO A 1 115 ? -4.938 -4.875 7.477 1 86.75 115 PRO A O 1
ATOM 937 N N . VAL A 1 116 ? -5.215 -3.135 8.844 1 85.38 116 VAL A N 1
ATOM 938 C CA . VAL A 1 116 ? -4.055 -2.428 8.312 1 85.38 116 VAL A CA 1
ATOM 939 C C . VAL A 1 116 ? -2.779 -3.184 8.664 1 85.38 116 VAL A C 1
ATOM 941 O O . VAL A 1 116 ? -1.846 -3.254 7.863 1 85.38 116 VAL A O 1
ATOM 944 N N . ILE A 1 117 ? -2.773 -3.828 9.766 1 86.69 117 ILE A N 1
ATOM 945 C CA . ILE A 1 117 ? -1.57 -4.496 10.25 1 86.69 117 ILE A CA 1
ATOM 946 C C . ILE A 1 117 ? -1.547 -5.941 9.766 1 86.69 117 ILE A C 1
ATOM 948 O O . ILE A 1 117 ? -0.588 -6.672 10.016 1 86.69 117 ILE A O 1
ATOM 952 N N . SER A 1 118 ? -2.564 -6.336 9.094 1 86.88 118 SER A N 1
ATOM 953 C CA . SER A 1 118 ? -2.652 -7.707 8.594 1 86.88 118 SER A CA 1
ATOM 954 C C . SER A 1 118 ? -2.115 -7.816 7.172 1 86.88 118 SER A C 1
ATOM 956 O O . SER A 1 118 ? -2.336 -6.922 6.352 1 86.88 118 SER A O 1
ATOM 958 N N . SER A 1 119 ? -1.392 -8.875 6.949 1 88 119 SER A N 1
ATOM 959 C CA . SER A 1 119 ? -0.896 -9.125 5.598 1 88 119 SER A CA 1
ATOM 960 C C . SER A 1 119 ? -2.037 -9.445 4.641 1 88 119 SER A C 1
ATOM 962 O O . SER A 1 119 ? -2.986 -10.141 5.008 1 88 119 SER A O 1
ATOM 964 N N . MET A 1 120 ? -1.88 -8.953 3.439 1 90.44 120 MET A N 1
ATOM 965 C CA . MET A 1 120 ? -2.916 -9.227 2.449 1 90.44 120 MET A CA 1
ATOM 966 C C . MET A 1 120 ? -2.992 -10.719 2.143 1 90.44 120 MET A C 1
ATOM 968 O O . MET A 1 120 ? -4.055 -11.227 1.786 1 90.44 120 MET A O 1
ATOM 972 N N . VAL A 1 121 ? -1.885 -11.414 2.273 1 90.56 121 VAL A N 1
ATOM 973 C CA . VAL A 1 121 ? -1.889 -12.852 2.066 1 90.56 121 VAL A CA 1
ATOM 974 C C . VAL A 1 121 ? -2.799 -13.523 3.096 1 90.56 121 VAL A C 1
ATOM 976 O O . VAL A 1 121 ? -3.682 -14.305 2.736 1 90.56 121 VAL A O 1
ATOM 979 N N . ALA A 1 122 ? -2.6 -13.148 4.316 1 87.5 122 ALA A N 1
ATOM 980 C CA . ALA A 1 122 ? -3.428 -13.711 5.383 1 87.5 122 ALA A CA 1
ATOM 981 C C . ALA A 1 122 ? -4.887 -13.297 5.219 1 87.5 122 ALA A C 1
ATOM 983 O O . ALA A 1 122 ? -5.793 -14.109 5.395 1 87.5 122 ALA A O 1
ATOM 984 N N . VAL A 1 123 ? -5.062 -12.094 4.879 1 89.94 123 VAL A N 1
ATOM 985 C CA . VAL A 1 123 ? -6.41 -11.562 4.691 1 89.94 123 VAL A CA 1
ATOM 986 C C . VAL A 1 123 ? -7.117 -12.336 3.58 1 89.94 123 VAL A C 1
ATOM 988 O O . VAL A 1 123 ? -8.305 -12.664 3.697 1 89.94 123 VAL A O 1
ATOM 991 N N . SER A 1 124 ? -6.414 -12.602 2.557 1 90.44 124 SER A N 1
ATOM 992 C CA . SER A 1 124 ? -7.012 -13.312 1.434 1 90.44 124 SER A CA 1
ATOM 993 C C . SER A 1 124 ? -7.445 -14.719 1.838 1 90.44 124 SER A C 1
ATOM 995 O O . SER A 1 124 ? -8.508 -15.188 1.423 1 90.44 124 SER A O 1
ATOM 997 N N . VAL A 1 125 ? -6.652 -15.383 2.592 1 84.81 125 VAL A N 1
ATOM 998 C CA . VAL A 1 125 ? -6.992 -16.719 3.057 1 84.81 125 VAL A CA 1
ATOM 999 C C . VAL A 1 125 ? -8.258 -16.672 3.908 1 84.81 125 VAL A C 1
ATOM 1001 O O . VAL A 1 125 ? -9.18 -17.469 3.711 1 84.81 125 VAL A O 1
ATOM 1004 N N . ILE A 1 126 ? -8.273 -15.711 4.727 1 85.38 126 ILE A N 1
ATOM 1005 C CA . ILE A 1 126 ? -9.391 -15.547 5.652 1 85.38 126 ILE A CA 1
ATOM 1006 C C . ILE A 1 126 ? -10.672 -15.273 4.871 1 85.38 126 ILE A C 1
ATOM 1008 O O . ILE A 1 126 ? -11.695 -15.93 5.102 1 85.38 126 ILE A O 1
ATOM 1012 N N . TRP A 1 127 ? -10.602 -14.422 4.012 1 89.81 127 TRP A N 1
ATOM 1013 C CA . TRP A 1 127 ? -11.797 -14.016 3.285 1 89.81 127 TRP A CA 1
ATOM 1014 C C . TRP A 1 127 ? -12.227 -15.102 2.303 1 89.81 127 TRP A C 1
ATOM 1016 O O . TRP A 1 127 ? -13.414 -15.25 2.018 1 89.81 127 TRP A O 1
ATOM 1026 N N . GLN A 1 128 ? -11.305 -15.852 1.778 1 88.44 128 GLN A N 1
ATOM 1027 C CA . GLN A 1 128 ? -11.672 -17 0.963 1 88.44 128 GLN A CA 1
ATOM 1028 C C . GLN A 1 128 ? -12.469 -18.016 1.778 1 88.44 128 GLN A C 1
ATOM 1030 O O . GLN A 1 128 ? -13.422 -18.625 1.274 1 88.44 128 GLN A O 1
ATOM 1035 N N . TRP A 1 129 ? -12.039 -18.156 2.973 1 84 129 TRP A N 1
ATOM 1036 C CA . TRP A 1 129 ? -12.773 -19.062 3.855 1 84 129 TRP A CA 1
ATOM 1037 C C . TRP A 1 129 ? -14.164 -18.5 4.16 1 84 129 TRP A C 1
ATOM 1039 O O . TRP A 1 129 ? -15.148 -19.25 4.137 1 84 129 TRP A O 1
ATOM 1049 N N . ILE A 1 130 ? -14.234 -17.297 4.453 1 87.81 130 ILE A N 1
ATOM 1050 C CA . ILE A 1 130 ? -15.5 -16.641 4.773 1 87.81 130 ILE A CA 1
ATOM 1051 C C . ILE A 1 130 ? -16.453 -16.766 3.594 1 87.81 130 ILE A C 1
ATOM 1053 O O . ILE A 1 130 ? -17.656 -17.016 3.777 1 87.81 130 ILE A O 1
ATOM 1057 N N . TYR A 1 131 ? -15.953 -16.688 2.398 1 91.38 131 TYR A N 1
ATOM 1058 C CA . TYR A 1 131 ? -16.766 -16.656 1.186 1 91.38 131 TYR A CA 1
ATOM 1059 C C . TYR A 1 131 ? -17.047 -18.078 0.683 1 91.38 131 TYR A C 1
ATOM 1061 O O . TYR A 1 131 ? -17.766 -18.25 -0.305 1 91.38 131 TYR A O 1
ATOM 1069 N N . ASN A 1 132 ? -16.453 -19.047 1.323 1 88.12 132 ASN A N 1
ATOM 1070 C CA . ASN A 1 132 ? -16.703 -20.422 0.881 1 88.12 132 ASN A CA 1
ATOM 1071 C C . ASN A 1 132 ? -18.188 -20.75 0.846 1 88.12 132 ASN A C 1
ATOM 1073 O O . ASN A 1 132 ? -18.906 -20.5 1.817 1 88.12 132 ASN A O 1
ATOM 1077 N N . PRO A 1 133 ? -18.594 -21.281 -0.228 1 88.81 133 PRO A N 1
ATOM 1078 C CA . PRO A 1 133 ? -20.047 -21.5 -0.361 1 88.81 133 PRO A CA 1
ATOM 1079 C C . PRO A 1 133 ? -20.531 -22.656 0.504 1 88.81 133 PRO A C 1
ATOM 1081 O O . PRO A 1 133 ? -21.703 -22.688 0.895 1 88.81 133 PRO A O 1
ATOM 1084 N N . GLU A 1 134 ? -19.75 -23.562 0.768 1 83.56 134 GLU A N 1
ATOM 1085 C CA . GLU A 1 134 ? -20.172 -24.781 1.466 1 83.56 134 GLU A CA 1
ATOM 1086 C C . GLU A 1 134 ? -20.016 -24.625 2.977 1 83.56 134 GLU A C 1
ATOM 1088 O O . GLU A 1 134 ? -20.922 -24.969 3.736 1 83.56 134 GLU A O 1
ATOM 1093 N N . TYR A 1 135 ? -18.922 -24.031 3.414 1 79.44 135 TYR A N 1
ATOM 1094 C CA . TYR A 1 135 ? -18.672 -24.031 4.852 1 79.44 135 TYR A CA 1
ATOM 1095 C C . TYR A 1 135 ? -18.281 -22.641 5.34 1 79.44 135 TYR A C 1
ATOM 1097 O O . TYR A 1 135 ? -17.859 -22.484 6.484 1 79.44 135 TYR A O 1
ATOM 1105 N N . GLY A 1 136 ? -18.516 -21.703 4.512 1 83.38 136 GLY A N 1
ATOM 1106 C CA . GLY A 1 136 ? -18.094 -20.359 4.871 1 83.38 136 GLY A CA 1
ATOM 1107 C C . GLY A 1 136 ? -19.016 -19.703 5.871 1 83.38 136 GLY A C 1
ATOM 1108 O O . GLY A 1 136 ? -20.188 -20.031 5.961 1 83.38 136 GLY A O 1
ATOM 1109 N N . LEU A 1 137 ? -18.469 -18.797 6.57 1 83.31 137 LEU A N 1
ATOM 1110 C CA . LEU A 1 137 ? -19.172 -18.078 7.633 1 83.31 137 LEU A CA 1
ATOM 1111 C C . LEU A 1 137 ? -20.312 -17.25 7.066 1 83.31 137 LEU A C 1
ATOM 1113 O O . LEU A 1 137 ? -21.359 -17.125 7.688 1 83.31 137 LEU A O 1
ATOM 1117 N N . LEU A 1 138 ? -20.078 -16.656 5.938 1 86.75 138 LEU A N 1
ATOM 1118 C CA . LEU A 1 138 ? -21.078 -15.75 5.379 1 86.75 138 LEU A CA 1
ATOM 1119 C C . LEU A 1 138 ? -22.344 -16.5 4.973 1 86.75 138 LEU A C 1
ATOM 1121 O O . LEU A 1 138 ? -23.453 -16.109 5.344 1 8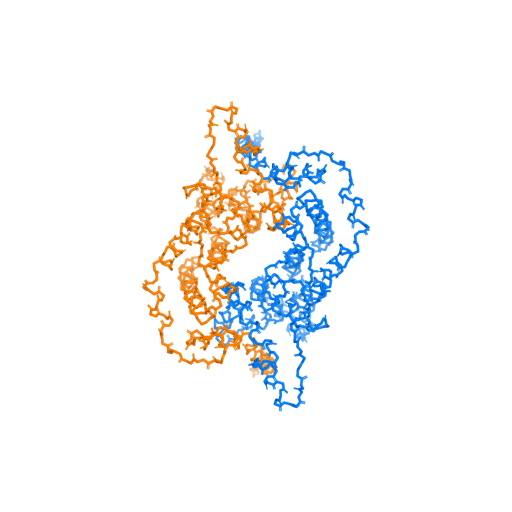6.75 138 LEU A O 1
ATOM 1125 N N . ASN A 1 139 ? -22.156 -17.516 4.258 1 89.44 139 ASN A N 1
ATOM 1126 C CA . ASN A 1 139 ? -23.312 -18.297 3.857 1 89.44 139 ASN A CA 1
ATOM 1127 C C . ASN A 1 139 ? -23.969 -18.984 5.055 1 89.44 139 ASN A C 1
ATOM 1129 O O . ASN A 1 139 ? -25.188 -19.156 5.09 1 89.44 139 ASN A O 1
ATOM 1133 N N . TYR A 1 140 ? -23.172 -19.359 6.008 1 85.69 140 TYR A N 1
ATOM 1134 C CA . TYR A 1 140 ? -23.734 -19.906 7.238 1 85.69 140 TYR A CA 1
ATOM 1135 C C . TYR A 1 140 ? -24.625 -18.875 7.93 1 85.69 140 TYR A C 1
ATOM 1137 O O . TYR A 1 140 ? -25.75 -19.203 8.344 1 85.69 140 TYR A O 1
ATOM 1145 N N . ALA A 1 141 ? -24.188 -17.703 8.078 1 84.88 141 ALA A N 1
ATOM 1146 C CA . ALA A 1 141 ? -24.984 -16.641 8.703 1 84.88 141 ALA A CA 1
ATOM 1147 C C . ALA A 1 141 ? -26.234 -16.344 7.895 1 84.88 141 ALA A C 1
ATOM 1149 O O . ALA A 1 141 ? -27.312 -16.141 8.461 1 84.88 141 ALA A O 1
ATOM 1150 N N . LEU A 1 142 ? -26.094 -16.312 6.613 1 89.5 142 LEU A N 1
ATOM 1151 C CA . LEU A 1 142 ? -27.234 -16.047 5.746 1 89.5 142 LEU A CA 1
ATOM 1152 C C . LEU A 1 142 ? -28.281 -17.156 5.883 1 89.5 142 LEU A C 1
ATOM 1154 O O . LEU A 1 142 ? -29.484 -16.891 5.777 1 89.5 142 LEU A O 1
ATOM 1158 N N . SER A 1 143 ? -27.844 -18.328 6.09 1 90 143 SER A N 1
ATOM 1159 C CA . SER A 1 143 ? -28.75 -19.453 6.227 1 90 143 SER A CA 1
ATOM 1160 C C . SER A 1 143 ? -29.672 -19.281 7.43 1 90 143 SER A C 1
ATOM 1162 O O . SER A 1 143 ? -30.797 -19.812 7.449 1 90 143 SER A O 1
ATOM 1164 N N . TRP A 1 144 ? -29.234 -18.547 8.414 1 90.25 144 TRP A N 1
ATOM 1165 C CA . TRP A 1 144 ? -30.062 -18.266 9.57 1 90.25 144 TRP A CA 1
ATOM 1166 C C . TRP A 1 144 ? -31.312 -17.484 9.172 1 90.25 144 TRP A C 1
ATOM 1168 O O . TRP A 1 144 ? -32.344 -17.531 9.867 1 90.25 144 TRP A O 1
ATOM 1178 N N . PHE A 1 145 ? -31.219 -16.812 8.117 1 91.69 145 PHE A N 1
ATOM 1179 C CA . PHE A 1 145 ? -32.344 -16 7.656 1 91.69 145 PHE A CA 1
ATOM 1180 C C . PHE A 1 145 ? -33 -16.656 6.461 1 91.69 145 PHE A C 1
ATOM 1182 O O . PHE A 1 145 ? -33.844 -16.031 5.785 1 91.69 145 PHE A O 1
ATOM 1189 N N . GLY A 1 146 ? -32.594 -17.812 6.121 1 91.5 146 GLY A N 1
ATOM 1190 C CA . GLY A 1 146 ? -33.188 -18.562 5.035 1 91.5 146 GLY A CA 1
ATOM 1191 C C . GLY A 1 146 ? -32.688 -18.156 3.666 1 91.5 146 GLY A C 1
ATOM 1192 O O . GLY A 1 146 ? -33.344 -18.422 2.652 1 91.5 146 GLY A O 1
ATOM 1193 N N . ILE A 1 147 ? -31.625 -17.5 3.633 1 91.56 147 ILE A N 1
ATOM 1194 C CA . ILE A 1 147 ? -31.047 -17.047 2.369 1 91.56 147 ILE A CA 1
ATOM 1195 C C . ILE A 1 147 ? -29.938 -18 1.937 1 91.56 147 ILE A C 1
ATOM 1197 O O . ILE A 1 147 ? -29.047 -18.312 2.725 1 91.56 147 ILE A O 1
ATOM 1201 N N . ASP A 1 148 ? -30.109 -18.5 0.741 1 90.25 148 ASP A N 1
ATOM 1202 C CA . ASP A 1 148 ? -29.016 -19.297 0.168 1 90.25 148 ASP A CA 1
ATOM 1203 C C . ASP A 1 148 ? -28 -18.391 -0.526 1 90.25 148 ASP A C 1
ATOM 1205 O O . ASP A 1 148 ? -28.266 -17.859 -1.611 1 90.25 148 ASP A O 1
ATOM 1209 N N . GLY A 1 149 ? -26.922 -18.281 0.064 1 89.5 149 GLY A N 1
ATOM 1210 C CA . GLY A 1 149 ? -25.875 -17.422 -0.476 1 89.5 149 GLY A CA 1
ATOM 1211 C C . GLY A 1 149 ? -25.281 -17.953 -1.771 1 89.5 149 GLY A C 1
ATOM 1212 O O . GLY A 1 149 ? -25.281 -19.156 -2.014 1 89.5 149 GLY A O 1
ATOM 1213 N N . PRO A 1 150 ? -24.859 -17.078 -2.566 1 91.25 150 PRO A N 1
ATOM 1214 C CA . PRO A 1 150 ? -24.234 -17.484 -3.828 1 91.25 150 PRO A CA 1
ATOM 1215 C C . PRO A 1 150 ? -22.812 -18.016 -3.643 1 91.25 150 PRO A C 1
ATOM 1217 O O . PRO A 1 150 ? -22.344 -18.172 -2.508 1 91.25 150 PRO A O 1
ATOM 1220 N N . ALA A 1 151 ? -22.25 -18.562 -4.805 1 93.12 151 ALA A N 1
ATOM 1221 C CA . ALA A 1 151 ? -20.812 -18.844 -4.824 1 93.12 151 ALA A CA 1
ATOM 1222 C C . ALA A 1 151 ? -20 -17.547 -4.969 1 93.12 151 ALA A C 1
ATOM 1224 O O . ALA A 1 151 ? -19.531 -17.219 -6.059 1 93.12 151 ALA A O 1
ATOM 1225 N N . TRP A 1 152 ? -19.766 -16.922 -3.922 1 94.06 152 TRP A N 1
ATOM 1226 C CA . TRP A 1 152 ? -19.312 -15.547 -3.816 1 94.06 152 TRP A CA 1
ATOM 122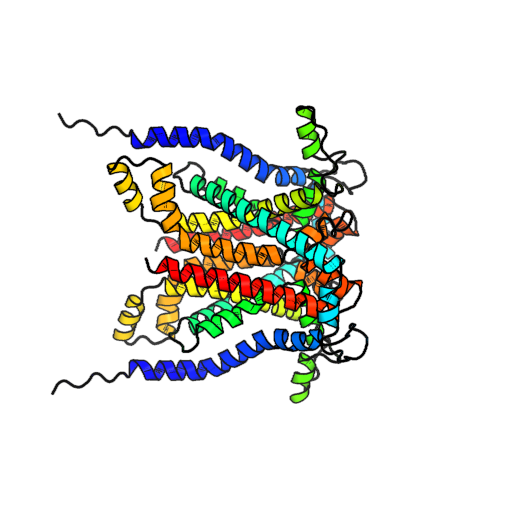7 C C . TRP A 1 152 ? -18.109 -15.305 -4.734 1 94.06 152 TRP A C 1
ATOM 1229 O O . TRP A 1 152 ? -18.094 -14.32 -5.48 1 94.06 152 TRP A O 1
ATOM 1239 N N . LEU A 1 153 ? -17.156 -16.234 -4.73 1 94 153 LEU A N 1
ATOM 1240 C CA . LEU A 1 153 ? -15.898 -16 -5.441 1 94 153 LEU A CA 1
ATOM 1241 C C . LEU A 1 153 ? -15.945 -16.625 -6.832 1 94 153 LEU A C 1
ATOM 1243 O O . LEU A 1 153 ? -15.156 -16.266 -7.707 1 94 153 LEU A O 1
ATOM 1247 N N . THR A 1 154 ? -16.891 -17.531 -7.051 1 93.31 154 THR A N 1
ATOM 1248 C CA . THR A 1 154 ? -16.891 -18.266 -8.305 1 93.31 154 THR A CA 1
ATOM 1249 C C . THR A 1 154 ? -18.078 -17.859 -9.18 1 93.31 154 THR A C 1
ATOM 1251 O O . THR A 1 154 ? -18.203 -18.328 -10.312 1 93.31 154 THR A O 1
ATOM 1254 N N . ASP A 1 155 ? -18.906 -17.031 -8.664 1 95.06 155 ASP A N 1
ATOM 1255 C CA . ASP A 1 155 ? -19.984 -16.438 -9.445 1 95.06 155 ASP A CA 1
ATOM 1256 C C . ASP A 1 155 ? -19.531 -15.109 -10.062 1 95.06 155 ASP A C 1
ATOM 1258 O O . ASP A 1 155 ? -19.125 -14.188 -9.352 1 95.06 155 ASP A O 1
ATOM 1262 N N . PRO A 1 156 ? -19.641 -15 -11.391 1 94.31 156 PRO A N 1
ATOM 1263 C CA . PRO A 1 156 ? -19.156 -13.805 -12.078 1 94.31 156 PRO A CA 1
ATOM 1264 C C . PRO A 1 156 ? -19.844 -12.523 -11.625 1 94.31 156 PRO A C 1
ATOM 1266 O O . PRO A 1 156 ? -19.266 -11.438 -11.711 1 94.31 156 PRO A O 1
ATOM 1269 N N . ASN A 1 157 ? -21 -12.609 -11.125 1 93.81 157 ASN A N 1
ATOM 1270 C CA . ASN A 1 157 ? -21.75 -11.43 -10.695 1 93.81 157 ASN A CA 1
ATOM 1271 C C . ASN A 1 157 ? -21.328 -10.992 -9.297 1 93.81 157 ASN A C 1
ATOM 1273 O O . ASN A 1 157 ? -21.422 -9.805 -8.961 1 93.81 157 ASN A O 1
ATOM 1277 N N . TRP A 1 158 ? -20.828 -11.938 -8.5 1 95.25 158 TRP A N 1
ATOM 1278 C CA . TRP A 1 158 ? -20.578 -11.625 -7.098 1 95.25 158 TRP A CA 1
ATOM 1279 C C . TRP A 1 158 ? -19.078 -11.531 -6.824 1 95.25 158 TRP A C 1
ATOM 1281 O O . TRP A 1 158 ? -18.656 -10.969 -5.809 1 95.25 158 TRP A O 1
ATOM 1291 N N . ALA A 1 159 ? -18.281 -12.031 -7.746 1 97.06 159 ALA A N 1
ATOM 1292 C CA . ALA A 1 159 ? -16.844 -12.109 -7.512 1 97.06 159 ALA A CA 1
ATOM 1293 C C . ALA A 1 159 ? -16.25 -10.719 -7.309 1 97.06 159 ALA A C 1
ATOM 1295 O O . ALA A 1 159 ? -15.555 -10.477 -6.312 1 97.06 159 ALA A O 1
ATOM 1296 N N . MET A 1 160 ? -16.625 -9.766 -8.203 1 97.56 160 MET A N 1
ATOM 1297 C CA . MET A 1 160 ? -16.031 -8.43 -8.109 1 97.56 160 MET A CA 1
ATOM 1298 C C . MET A 1 160 ? -16.516 -7.711 -6.855 1 97.56 160 MET A C 1
ATOM 1300 O O . MET A 1 160 ? -15.719 -7.137 -6.117 1 97.56 160 MET A O 1
ATOM 1304 N N . PRO A 1 161 ? -17.766 -7.762 -6.496 1 97.5 161 PRO A N 1
ATOM 1305 C CA . PRO A 1 161 ? -18.219 -7.145 -5.25 1 97.5 161 PRO A CA 1
ATOM 1306 C C . PRO A 1 161 ? -17.516 -7.707 -4.02 1 97.5 161 PRO A C 1
ATOM 1308 O O . PRO A 1 161 ? -17.203 -6.961 -3.084 1 97.5 161 PRO A O 1
ATOM 1311 N N . THR A 1 162 ? -17.266 -8.977 -4.012 1 96.44 162 THR A N 1
ATOM 1312 C CA . THR A 1 162 ? -16.594 -9.602 -2.873 1 96.44 162 THR A CA 1
ATOM 1313 C C . THR A 1 162 ? -15.164 -9.094 -2.74 1 96.44 162 THR A C 1
ATOM 1315 O O . THR A 1 162 ? -14.688 -8.828 -1.633 1 96.44 162 THR A O 1
ATOM 1318 N N . VAL A 1 163 ? -14.508 -8.992 -3.898 1 97.19 163 VAL A N 1
ATOM 1319 C CA . VAL A 1 163 ? -13.148 -8.461 -3.92 1 97.19 163 VAL A CA 1
ATOM 1320 C C . VAL A 1 163 ? -13.141 -7.016 -3.438 1 97.19 163 VAL A C 1
ATOM 1322 O O . VAL A 1 163 ? -12.273 -6.613 -2.66 1 97.19 163 VAL A O 1
ATOM 1325 N N . ILE A 1 164 ? -14.141 -6.246 -3.818 1 98.06 164 ILE A N 1
ATOM 1326 C CA . ILE A 1 164 ? -14.273 -4.84 -3.461 1 98.06 164 ILE A CA 1
ATOM 1327 C C . ILE A 1 164 ? -14.477 -4.707 -1.953 1 98.06 164 ILE A C 1
ATOM 1329 O O . ILE A 1 164 ? -13.82 -3.893 -1.301 1 98.06 164 ILE A O 1
ATOM 1333 N N . ILE A 1 165 ? -15.305 -5.527 -1.416 1 95.56 165 ILE A N 1
ATOM 1334 C CA . ILE A 1 165 ? -15.602 -5.477 0.011 1 95.56 165 ILE A CA 1
ATOM 1335 C C . ILE A 1 165 ? -14.336 -5.777 0.812 1 95.56 165 ILE A C 1
ATOM 1337 O O . ILE A 1 165 ? -14.039 -5.09 1.79 1 95.56 165 ILE A O 1
ATOM 1341 N N . THR A 1 166 ? -13.633 -6.797 0.41 1 94.06 166 THR A N 1
ATOM 1342 C CA . THR A 1 166 ? -12.398 -7.168 1.092 1 94.06 166 THR A CA 1
ATOM 1343 C C . THR A 1 166 ? -11.375 -6.035 1.017 1 94.06 166 THR A C 1
ATOM 1345 O O . THR A 1 166 ? -10.703 -5.727 2.006 1 94.06 166 THR A O 1
ATOM 1348 N N . SER A 1 167 ? -11.273 -5.379 -0.148 1 95.69 167 SER A N 1
ATOM 1349 C CA . SER A 1 167 ? -10.336 -4.273 -0.336 1 95.69 167 SER A CA 1
ATOM 1350 C C . SER A 1 167 ? -10.695 -3.088 0.553 1 95.69 167 SER A C 1
ATOM 1352 O O . SER A 1 167 ? -9.82 -2.447 1.131 1 95.69 167 SER A O 1
ATOM 1354 N N . ILE A 1 168 ? -11.961 -2.799 0.629 1 94.94 168 ILE A N 1
ATOM 1355 C CA . ILE A 1 168 ? -12.422 -1.706 1.48 1 94.94 168 ILE A CA 1
ATOM 1356 C C . ILE A 1 168 ? -12.102 -2.021 2.939 1 94.94 168 ILE A C 1
ATOM 1358 O O . ILE A 1 168 ? -11.625 -1.157 3.678 1 94.94 168 ILE A O 1
ATOM 1362 N N . TRP A 1 169 ? -12.391 -3.244 3.307 1 91.94 169 TRP A N 1
ATOM 1363 C CA . TRP A 1 169 ? -12.086 -3.691 4.664 1 91.94 169 TRP A CA 1
ATOM 1364 C C . TRP A 1 169 ? -10.617 -3.453 5.004 1 91.94 169 TRP A C 1
ATOM 1366 O O . TRP A 1 169 ? -10.305 -2.941 6.082 1 91.94 169 TRP A O 1
ATOM 1376 N N . LYS A 1 170 ? -9.758 -3.758 4.105 1 91.75 170 LYS A N 1
ATOM 1377 C CA . LYS A 1 170 ? -8.32 -3.668 4.301 1 91.75 170 LYS A CA 1
ATOM 1378 C C . LYS A 1 170 ? -7.871 -2.215 4.434 1 91.75 170 LYS A C 1
ATOM 1380 O O . LYS A 1 170 ? -6.949 -1.907 5.195 1 91.75 170 LYS A O 1
ATOM 1385 N N . SER A 1 171 ? -8.508 -1.295 3.779 1 91.81 171 SER A N 1
ATOM 1386 C CA . SER A 1 171 ? -8.023 0.081 3.701 1 91.81 171 SER A CA 1
ATOM 1387 C C . SER A 1 171 ? -8.773 0.984 4.676 1 91.81 171 SER A C 1
ATOM 1389 O O . SER A 1 171 ? -8.398 2.141 4.871 1 91.81 171 SER A O 1
ATOM 1391 N N . LEU A 1 172 ? -9.758 0.5 5.273 1 91.44 172 LEU A N 1
ATOM 1392 C CA . LEU A 1 172 ? -10.68 1.3 6.078 1 91.44 172 LEU A CA 1
ATOM 1393 C C . LEU A 1 172 ? -9.945 1.977 7.23 1 91.44 172 LEU A C 1
ATOM 1395 O O . LEU A 1 172 ? -10.109 3.176 7.461 1 91.44 172 LEU A O 1
ATOM 1399 N N . GLY A 1 173 ? -9.211 1.217 7.914 1 88.75 173 GLY A N 1
ATOM 1400 C CA . GLY A 1 173 ? -8.531 1.738 9.086 1 88.75 173 GLY A CA 1
ATOM 1401 C C . GLY A 1 173 ? -7.574 2.869 8.773 1 88.75 173 GLY A C 1
ATOM 1402 O O . GLY A 1 173 ? -7.523 3.869 9.492 1 88.75 173 GLY A O 1
ATOM 1403 N N . PHE A 1 174 ? -6.828 2.762 7.73 1 89.88 174 PHE A N 1
ATOM 1404 C CA . PHE A 1 174 ? -5.848 3.771 7.344 1 89.88 174 PHE A CA 1
ATOM 1405 C C . PHE A 1 174 ? -6.539 5.082 6.98 1 89.88 174 PHE A C 1
ATOM 1407 O O . PHE A 1 174 ? -6.156 6.148 7.465 1 89.88 174 PHE A O 1
ATOM 1414 N N . ASN A 1 175 ? -7.492 5 6.145 1 93.88 175 ASN A N 1
ATOM 1415 C CA . ASN A 1 175 ? -8.242 6.191 5.754 1 93.88 175 ASN A CA 1
ATOM 1416 C C . ASN A 1 175 ? -8.938 6.832 6.949 1 93.88 175 ASN A C 1
ATOM 1418 O O . ASN A 1 175 ? -8.984 8.062 7.059 1 93.88 175 ASN A O 1
ATOM 1422 N N . MET A 1 176 ? -9.461 6 7.766 1 91.62 176 MET A N 1
ATOM 1423 C CA . MET A 1 176 ? -10.141 6.5 8.953 1 91.62 176 MET A CA 1
ATOM 1424 C C . MET A 1 176 ? -9.195 7.309 9.828 1 91.62 176 MET A C 1
ATOM 1426 O O . MET A 1 176 ? -9.547 8.383 10.32 1 91.62 176 MET A O 1
ATOM 1430 N N . LEU A 1 177 ? -8.016 6.82 9.93 1 87.38 177 LEU A N 1
ATOM 1431 C CA . LEU A 1 177 ? -7.035 7.504 10.758 1 87.38 177 LEU A CA 1
ATOM 1432 C C . LEU A 1 177 ? -6.672 8.859 10.172 1 87.38 177 LEU A C 1
ATOM 1434 O O . LEU A 1 177 ? -6.477 9.828 10.906 1 87.38 177 LEU A O 1
ATOM 1438 N N . ILE A 1 178 ? -6.535 8.898 8.898 1 89 178 ILE A N 1
ATOM 1439 C CA . ILE A 1 178 ? -6.215 10.156 8.234 1 89 178 ILE A CA 1
ATOM 1440 C C . ILE A 1 178 ? -7.359 11.148 8.438 1 89 178 ILE A C 1
ATOM 1442 O O . ILE A 1 178 ? -7.129 12.312 8.773 1 89 178 ILE A O 1
ATOM 1446 N N . PHE A 1 179 ? -8.57 10.68 8.32 1 93.12 179 PHE A N 1
ATOM 1447 C CA . PHE A 1 179 ? -9.734 11.531 8.531 1 93.12 179 PHE A CA 1
ATOM 1448 C C . PHE A 1 179 ? -9.805 11.984 9.984 1 93.12 179 PHE A C 1
ATOM 1450 O O . PHE A 1 179 ? -10.172 13.133 10.266 1 93.12 179 PHE A O 1
ATOM 1457 N N . LEU A 1 180 ? -9.547 11.078 10.844 1 88.69 180 LEU A N 1
ATOM 1458 C CA . LEU A 1 180 ? -9.578 11.406 12.258 1 88.69 180 LEU A CA 1
ATOM 1459 C C . LEU A 1 180 ? -8.578 12.516 12.578 1 88.69 180 LEU A C 1
ATOM 1461 O O . LEU A 1 180 ? -8.906 13.461 13.312 1 88.69 180 LEU A O 1
ATOM 1465 N N . ALA A 1 181 ? -7.387 12.375 12.031 1 83.69 181 ALA A N 1
ATOM 1466 C CA . ALA A 1 181 ? -6.379 13.414 12.211 1 83.69 181 ALA A CA 1
ATOM 1467 C C . ALA A 1 181 ? -6.855 14.742 11.641 1 83.69 181 ALA A C 1
ATOM 1469 O O . ALA A 1 181 ? -6.633 15.797 12.242 1 83.69 181 ALA A O 1
ATOM 1470 N N . GLY A 1 182 ? -7.477 14.68 10.508 1 88.75 182 GLY A N 1
ATOM 1471 C CA . GLY A 1 182 ? -8.047 15.883 9.922 1 88.75 182 GLY A CA 1
ATOM 1472 C C . GLY A 1 182 ? -9.133 16.5 10.781 1 88.75 182 GLY A C 1
ATOM 1473 O O . GLY A 1 182 ? -9.188 17.719 10.938 1 88.75 182 GLY A O 1
ATOM 1474 N N . LEU A 1 183 ? -9.961 15.727 11.359 1 90.44 183 LEU A N 1
ATOM 1475 C CA . LEU A 1 183 ? -11.055 16.188 12.211 1 90.44 183 LEU A CA 1
ATOM 1476 C C . LEU A 1 183 ? -10.516 16.844 13.477 1 90.44 183 LEU A C 1
ATOM 1478 O O . LEU A 1 183 ? -11.039 17.875 13.922 1 90.44 183 LEU A O 1
ATOM 1482 N N . GLN A 1 184 ? -9.523 16.219 13.914 1 85.62 184 GLN A N 1
ATOM 1483 C CA . GLN A 1 184 ? -8.945 16.719 15.164 1 85.62 184 GLN A CA 1
ATOM 1484 C C . GLN A 1 184 ? -8.227 18.047 14.953 1 85.62 184 GLN A C 1
ATOM 1486 O O . GLN A 1 184 ? -7.965 18.766 15.914 1 85.62 184 GLN A O 1
ATOM 1491 N N . SER A 1 185 ? -7.922 18.312 13.742 1 85.62 185 SER A N 1
ATOM 1492 C CA . SER A 1 185 ? -7.25 19.578 13.445 1 85.62 185 SER A CA 1
ATOM 1493 C 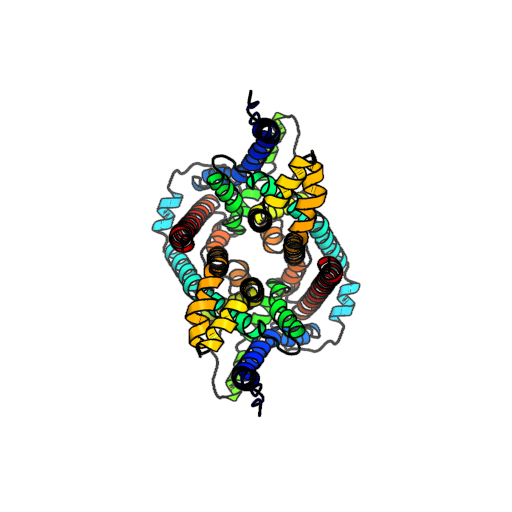C . SER A 1 185 ? -8.242 20.734 13.367 1 85.62 185 SER A C 1
ATOM 1495 O O . SER A 1 185 ? -7.852 21.891 13.359 1 85.62 185 SER A O 1
ATOM 1497 N N . ILE A 1 186 ? -9.531 20.469 13.398 1 89.62 186 ILE A N 1
ATOM 1498 C CA . ILE A 1 186 ? -10.57 21.5 13.336 1 89.62 186 ILE A CA 1
ATOM 1499 C C . ILE A 1 186 ? -10.844 22.031 14.734 1 89.62 186 ILE A C 1
ATOM 1501 O O . ILE A 1 186 ? -11.148 21.266 15.656 1 89.62 186 ILE A O 1
ATOM 1505 N N . SER A 1 187 ? -10.766 23.297 14.883 1 91.94 187 SER A N 1
ATOM 1506 C CA . SER A 1 187 ? -10.984 23.938 16.172 1 91.94 187 SER A CA 1
ATOM 1507 C C . SER A 1 187 ? -12.406 23.703 16.672 1 91.94 187 SER A C 1
ATOM 1509 O O . SER A 1 187 ? -13.359 23.797 15.898 1 91.94 187 SER A O 1
ATOM 1511 N N . ASP A 1 188 ? -12.492 23.5 17.906 1 89.75 188 ASP A N 1
ATOM 1512 C CA . ASP A 1 188 ? -13.789 23.281 18.531 1 89.75 188 ASP A CA 1
ATOM 1513 C C . ASP A 1 188 ? -14.633 24.562 18.484 1 89.75 188 ASP A C 1
ATOM 1515 O O . ASP A 1 188 ? -15.859 24.5 18.594 1 89.75 188 ASP A O 1
ATOM 1519 N N . SER A 1 189 ? -13.969 25.594 18.344 1 93.12 189 SER A N 1
ATOM 1520 C CA . SER A 1 189 ? -14.648 26.891 18.359 1 93.12 189 SER A CA 1
ATOM 1521 C C . SER A 1 189 ? -15.688 26.984 17.234 1 93.12 189 SER A C 1
ATOM 1523 O O . SER A 1 189 ? -16.719 27.625 17.406 1 93.12 189 SER A O 1
ATOM 1525 N N . TYR A 1 190 ? -15.406 26.344 16.172 1 92.19 190 TYR A N 1
ATOM 1526 C CA . TYR A 1 190 ? -16.359 26.344 15.062 1 92.19 190 TYR A CA 1
ATOM 1527 C C . TYR A 1 190 ? -17.656 25.641 15.453 1 92.19 190 TYR A C 1
ATOM 1529 O O . TYR A 1 190 ? -18.75 26.109 15.117 1 92.19 190 TYR A O 1
ATOM 1537 N N . TYR A 1 191 ? -17.531 24.672 16.203 1 89.12 191 TYR A N 1
ATOM 1538 C CA . TYR A 1 191 ? -18.688 23.875 16.578 1 89.12 191 TYR A CA 1
ATOM 1539 C C . TYR A 1 191 ? -19.453 24.531 17.719 1 89.12 191 TYR A C 1
ATOM 1541 O O . TYR A 1 191 ? -20.688 24.469 17.75 1 89.12 191 TYR A O 1
ATOM 1549 N N . GLU A 1 192 ? -18.75 25.141 18.625 1 91.38 192 GLU A N 1
ATOM 1550 C CA . GLU A 1 192 ? -19.375 25.875 19.719 1 91.38 192 GLU A CA 1
ATOM 1551 C C . GLU A 1 192 ? -20.219 27.031 19.203 1 91.38 192 GLU A C 1
ATOM 1553 O O . GLU A 1 192 ? -21.328 27.266 19.672 1 91.38 192 GLU A O 1
ATOM 1558 N N . ALA A 1 193 ? -19.625 27.688 18.266 1 93.88 193 ALA A N 1
ATOM 1559 C CA . ALA A 1 193 ? -20.359 28.797 17.656 1 93.88 193 ALA A CA 1
ATOM 1560 C C . ALA A 1 193 ? -21.625 28.297 16.969 1 93.88 193 ALA A C 1
ATOM 1562 O O . ALA A 1 193 ? -22.672 28.938 17.047 1 93.88 193 ALA A O 1
ATOM 1563 N N . ALA A 1 194 ? -21.547 27.234 16.328 1 92.94 194 ALA A N 1
ATOM 1564 C CA . ALA A 1 194 ? -22.703 26.656 15.641 1 92.94 194 ALA A CA 1
ATOM 1565 C C . ALA A 1 194 ? -23.766 26.203 16.641 1 92.94 194 ALA A C 1
ATOM 1567 O O . ALA A 1 194 ? -24.953 26.312 16.375 1 92.94 194 ALA A O 1
ATOM 1568 N N . ASP A 1 195 ? -23.312 25.75 17.734 1 90.69 195 ASP A N 1
ATOM 1569 C CA . ASP A 1 195 ? -24.234 25.312 18.797 1 90.69 195 ASP A CA 1
ATOM 1570 C C . ASP A 1 195 ? -25.031 26.484 19.344 1 90.69 195 ASP A C 1
ATOM 1572 O O . ASP A 1 195 ? -26.219 26.359 19.625 1 90.69 195 ASP A O 1
ATOM 1576 N N . ILE A 1 196 ? -24.359 27.516 19.453 1 93.31 196 ILE A N 1
ATOM 1577 C CA . ILE A 1 196 ? -25.016 28.734 19.938 1 93.31 196 ILE A CA 1
ATOM 1578 C C . ILE A 1 196 ? -26.109 29.156 18.969 1 93.31 196 ILE A C 1
ATOM 1580 O O . ILE A 1 196 ? -27.156 29.656 19.375 1 93.31 196 ILE A O 1
ATOM 1584 N N . GLU A 1 197 ? -25.922 28.906 17.688 1 93.38 197 GLU A N 1
ATOM 1585 C CA . GLU A 1 197 ? -26.891 29.266 16.656 1 93.38 197 GLU A CA 1
ATOM 1586 C C . GLU A 1 197 ? -27.953 28.172 16.5 1 93.38 197 GLU A C 1
ATOM 1588 O O . GLU A 1 197 ? -28.891 28.328 15.703 1 93.38 197 GLU A O 1
ATOM 1593 N N . GLY A 1 198 ? -27.828 27.156 17.266 1 90.69 198 GLY A N 1
ATOM 1594 C CA . GLY A 1 198 ? -28.828 26.094 17.25 1 90.69 198 GLY A CA 1
ATOM 1595 C C . GLY A 1 198 ? -28.656 25.125 16.094 1 90.69 198 GLY A C 1
ATOM 1596 O O . GLY A 1 198 ? -29.609 24.484 15.672 1 90.69 198 GLY A O 1
ATOM 1597 N N . ALA A 1 199 ? -27.469 25.078 15.555 1 90.69 199 ALA A N 1
ATOM 1598 C CA . ALA A 1 199 ? -27.219 24.188 14.422 1 90.69 199 ALA A CA 1
ATOM 1599 C C . ALA A 1 199 ? -27.266 22.719 14.859 1 90.69 199 ALA A C 1
ATOM 1601 O O . ALA A 1 199 ? -26.781 22.375 15.938 1 90.69 199 ALA A O 1
ATOM 1602 N N . ASN A 1 200 ? -27.922 21.906 14 1 90.44 200 ASN A N 1
ATOM 1603 C CA . ASN A 1 200 ? -27.953 20.469 14.289 1 90.44 200 ASN A CA 1
ATOM 1604 C C . ASN A 1 200 ? -26.734 19.766 13.703 1 90.44 200 ASN A C 1
ATOM 1606 O O . ASN A 1 200 ? -25.859 20.406 13.133 1 90.44 200 ASN A O 1
ATOM 1610 N N . TRP A 1 201 ? -26.656 18.469 13.93 1 84.5 201 TRP A N 1
ATOM 1611 C CA . TRP A 1 201 ? -25.5 17.688 13.547 1 84.5 201 TRP A CA 1
ATOM 1612 C C . TRP A 1 201 ? -25.297 17.703 12.039 1 84.5 201 TRP A C 1
ATOM 1614 O O . TRP A 1 201 ? -24.172 17.766 11.555 1 84.5 201 TRP A O 1
ATOM 1624 N N . TYR A 1 202 ? -26.375 17.562 11.367 1 88 202 TYR A N 1
ATOM 1625 C CA . TYR A 1 202 ? -26.297 17.516 9.914 1 88 202 TYR A CA 1
ATOM 1626 C C . TYR A 1 202 ? -25.781 18.844 9.359 1 88 202 TYR A C 1
ATOM 1628 O O . TYR A 1 202 ? -24.984 18.859 8.422 1 88 202 TYR A O 1
ATOM 1636 N N . ALA A 1 203 ? -26.266 19.938 9.953 1 90.88 203 ALA A N 1
ATOM 1637 C CA . ALA A 1 203 ? -25.812 21.266 9.531 1 90.88 203 ALA A CA 1
ATOM 1638 C C . ALA A 1 203 ? -24.328 21.453 9.836 1 90.88 203 ALA A C 1
ATOM 1640 O O . ALA A 1 203 ? -23.594 22 9.008 1 90.88 203 ALA A O 1
ATOM 1641 N N . LYS A 1 204 ? -23.922 21.031 11.008 1 91.56 204 LYS A N 1
ATOM 1642 C CA . LYS A 1 204 ? -22.516 21.156 11.383 1 91.56 204 LYS A CA 1
ATOM 1643 C C . LYS A 1 204 ? -21.625 20.312 10.477 1 91.56 204 LYS A C 1
ATOM 1645 O O . LYS A 1 204 ? -20.547 20.766 10.07 1 91.56 204 LYS A O 1
ATOM 1650 N N . PHE A 1 205 ? -22.156 19.125 10.172 1 90.19 205 PHE A N 1
ATOM 1651 C CA . PHE A 1 205 ? -21.391 18.234 9.312 1 90.19 205 PHE A CA 1
ATOM 1652 C C . PHE A 1 205 ? -21.25 18.812 7.914 1 90.19 205 PHE A C 1
ATOM 1654 O O . PHE A 1 205 ? -20.156 18.859 7.363 1 90.19 205 PHE A O 1
ATOM 1661 N N . ARG A 1 206 ? -22.25 19.266 7.34 1 90.88 206 ARG A N 1
ATOM 1662 C CA . ARG A 1 206 ? -22.297 19.703 5.949 1 90.88 206 ARG A CA 1
ATOM 1663 C C . ARG A 1 206 ? -21.609 21.062 5.793 1 90.88 206 ARG A C 1
ATOM 1665 O O . ARG A 1 206 ? -20.938 21.312 4.781 1 90.88 206 ARG A O 1
ATOM 1672 N N . HIS A 1 207 ? -21.672 21.984 6.824 1 93.12 207 HIS A N 1
ATOM 1673 C CA . HIS A 1 207 ? -21.234 23.359 6.637 1 93.12 207 HIS A CA 1
ATOM 1674 C C . HIS A 1 207 ? -19.906 23.625 7.359 1 93.12 207 HIS A C 1
ATOM 1676 O O . HIS A 1 207 ? -19.25 24.625 7.098 1 93.12 207 HIS A O 1
ATOM 1682 N N . ILE A 1 208 ? -19.516 22.766 8.25 1 92.56 208 ILE A N 1
ATOM 1683 C CA . ILE A 1 208 ? -18.281 22.984 9 1 92.56 208 ILE A CA 1
ATOM 1684 C C . ILE A 1 208 ? -17.328 21.812 8.758 1 92.56 208 ILE A C 1
ATOM 1686 O O . ILE A 1 208 ? -16.281 21.984 8.141 1 92.56 208 ILE A O 1
ATOM 1690 N N . THR A 1 209 ? -17.766 20.609 9.055 1 91.31 209 THR A N 1
ATOM 1691 C CA . THR A 1 209 ? -16.891 19.438 9.047 1 91.31 209 THR A CA 1
ATOM 1692 C C . THR A 1 209 ? -16.422 19.125 7.629 1 91.31 209 THR A C 1
ATOM 1694 O O . THR A 1 209 ? -15.211 19.078 7.359 1 91.31 209 THR A O 1
ATOM 1697 N N . LEU A 1 210 ? -17.359 18.969 6.742 1 92 210 LEU A N 1
ATOM 1698 C CA . LEU A 1 210 ? -17.047 18.531 5.391 1 92 210 LEU A CA 1
ATOM 1699 C C . LEU A 1 210 ? -16.172 19.562 4.672 1 92 210 LEU A C 1
ATOM 1701 O O . LEU A 1 210 ? -15.156 19.203 4.074 1 92 210 LEU A O 1
ATOM 1705 N N . PRO A 1 211 ? -16.516 20.812 4.789 1 92.31 211 PRO A N 1
ATOM 1706 C CA . PRO A 1 211 ? -15.688 21.812 4.109 1 92.31 211 PRO A CA 1
ATOM 1707 C C . PRO A 1 211 ? -14.305 21.953 4.73 1 92.31 211 PRO A C 1
ATOM 1709 O O . PRO A 1 211 ? -13.312 22.125 4.012 1 92.31 211 PRO A O 1
ATOM 1712 N N . LEU A 1 212 ? -14.234 21.906 6.035 1 92.69 212 LEU A N 1
ATOM 1713 C CA . LEU A 1 212 ? -12.945 22.094 6.695 1 92.69 212 LEU A CA 1
ATOM 1714 C C . LEU A 1 212 ? -12.078 20.844 6.551 1 92.69 212 LEU A C 1
ATOM 1716 O O . LEU A 1 212 ? -10.867 20.906 6.758 1 92.69 212 LEU A O 1
ATOM 1720 N N . LEU A 1 213 ? -12.695 19.734 6.16 1 93.88 213 LEU A N 1
ATOM 1721 C CA . LEU A 1 213 ? -11.977 18.484 5.93 1 93.88 213 LEU A CA 1
ATOM 1722 C C . LEU A 1 213 ? -11.578 18.344 4.465 1 93.88 213 LEU A C 1
ATOM 1724 O O . LEU A 1 213 ? -10.984 17.344 4.07 1 93.88 213 LEU A O 1
ATOM 1728 N N . SER A 1 214 ? -11.836 19.266 3.664 1 92.25 214 SER A N 1
ATOM 1729 C CA . SER A 1 214 ? -11.664 19.172 2.217 1 92.25 214 SER A CA 1
ATOM 1730 C C . SER A 1 214 ? -10.227 18.812 1.847 1 92.25 214 SER A C 1
ATOM 1732 O O . SER A 1 214 ? -10 17.969 0.978 1 92.25 214 SER A O 1
ATOM 1734 N N . PRO A 1 215 ? -9.234 19.375 2.48 1 88.06 215 PRO A N 1
ATOM 1735 C CA . PRO A 1 215 ? -7.871 18.984 2.125 1 88.06 215 PRO A CA 1
ATOM 1736 C C . PRO A 1 215 ? -7.57 17.516 2.443 1 88.06 215 PRO A C 1
ATOM 1738 O O . PRO A 1 215 ? -6.91 16.844 1.659 1 88.06 215 PRO A O 1
ATOM 1741 N N . THR A 1 216 ? -8.07 17.156 3.586 1 91.62 216 THR A N 1
ATOM 1742 C CA . THR A 1 216 ? -7.883 15.766 3.982 1 91.62 216 THR A CA 1
ATOM 1743 C C . THR A 1 216 ? -8.617 14.828 3.031 1 91.62 216 THR A C 1
ATOM 1745 O O . THR A 1 216 ? -8.07 13.805 2.607 1 91.62 216 THR A O 1
ATOM 1748 N N . THR A 1 217 ? -9.859 15.203 2.74 1 94.38 217 THR A N 1
ATOM 1749 C CA . THR A 1 217 ? -10.664 14.398 1.827 1 94.38 217 THR A CA 1
ATOM 1750 C C . THR A 1 217 ? -10 14.32 0.453 1 94.38 217 THR A C 1
ATOM 1752 O O . THR A 1 217 ? -10.031 13.273 -0.195 1 94.38 217 THR A O 1
ATOM 1755 N N . PHE A 1 218 ? -9.469 15.359 0.059 1 91.38 218 PHE A N 1
ATOM 1756 C CA . PHE A 1 218 ? -8.766 15.398 -1.219 1 91.38 218 PHE A CA 1
ATOM 1757 C C . PHE A 1 218 ? -7.598 14.422 -1.226 1 91.38 218 PHE A C 1
ATOM 1759 O O . PHE A 1 218 ? -7.441 13.641 -2.166 1 91.38 218 PHE A O 1
ATOM 1766 N N . PHE A 1 219 ? -6.828 14.516 -0.225 1 88.62 219 PHE A N 1
ATOM 1767 C CA . PHE A 1 219 ? -5.672 13.633 -0.121 1 88.62 219 PHE A CA 1
ATOM 1768 C C . PHE A 1 219 ? -6.105 12.164 -0.133 1 88.62 219 PHE A C 1
ATOM 1770 O O . PHE A 1 219 ? -5.547 11.359 -0.876 1 88.62 219 PHE A O 1
ATOM 1777 N N . VAL A 1 220 ? -7.074 11.836 0.673 1 93.88 220 VAL A N 1
ATOM 1778 C CA . VAL A 1 220 ? -7.559 10.461 0.779 1 93.88 220 VAL A CA 1
ATOM 1779 C C . VAL A 1 220 ? -8.117 10 -0.567 1 93.88 220 VAL A C 1
ATOM 1781 O O . VAL A 1 220 ? -7.887 8.867 -0.984 1 93.88 220 VAL A O 1
ATOM 1784 N N . THR A 1 221 ? -8.812 10.883 -1.197 1 95.5 221 THR A N 1
ATOM 1785 C CA . THR A 1 221 ? -9.414 10.539 -2.482 1 95.5 221 THR A CA 1
ATOM 1786 C C . THR A 1 221 ? -8.336 10.266 -3.527 1 95.5 221 THR A C 1
ATOM 1788 O O . THR A 1 221 ? -8.391 9.258 -4.234 1 95.5 221 THR A O 1
ATOM 1791 N N . VAL A 1 222 ? -7.367 11.141 -3.625 1 92.75 222 VAL A N 1
ATOM 1792 C CA . VAL A 1 222 ? -6.293 11 -4.602 1 92.75 222 VAL A CA 1
ATOM 1793 C C . VAL A 1 222 ? -5.547 9.688 -4.355 1 92.75 222 VAL A C 1
ATOM 1795 O O . VAL A 1 222 ? -5.348 8.898 -5.281 1 92.75 222 VAL A O 1
ATOM 1798 N N . MET A 1 223 ? -5.191 9.492 -3.176 1 92.06 223 MET A N 1
ATOM 1799 C CA . MET A 1 223 ? -4.422 8.297 -2.84 1 92.06 223 MET A CA 1
ATOM 1800 C C . MET A 1 223 ? -5.262 7.035 -3.037 1 92.06 223 MET A C 1
ATOM 1802 O O . MET A 1 223 ? -4.746 6.004 -3.477 1 92.06 223 MET A O 1
ATOM 1806 N N . SER A 1 224 ? -6.543 7.082 -2.689 1 96.19 224 SER A N 1
ATOM 1807 C CA . SER A 1 224 ? -7.422 5.93 -2.861 1 96.19 224 SER A CA 1
ATOM 1808 C C . SER A 1 224 ? -7.574 5.566 -4.336 1 96.19 224 SER A C 1
ATOM 1810 O O . SER A 1 224 ? -7.594 4.387 -4.691 1 96.19 224 SER A O 1
ATOM 1812 N N . ILE A 1 225 ? -7.707 6.59 -5.141 1 96.25 225 ILE A N 1
ATOM 1813 C CA . ILE A 1 225 ? -7.84 6.352 -6.574 1 96.25 225 ILE A CA 1
ATOM 1814 C C . ILE A 1 225 ? -6.551 5.742 -7.121 1 96.25 225 ILE A C 1
ATOM 1816 O O . ILE A 1 225 ? -6.586 4.75 -7.852 1 96.25 225 ILE A O 1
ATOM 1820 N N . ILE A 1 226 ? -5.453 6.312 -6.77 1 94.12 226 ILE A N 1
ATOM 1821 C CA . ILE A 1 226 ? -4.168 5.797 -7.223 1 94.12 226 ILE A CA 1
ATOM 1822 C C . ILE A 1 226 ? -4.023 4.332 -6.805 1 94.12 226 ILE A C 1
ATOM 1824 O O . ILE A 1 226 ? -3.721 3.473 -7.637 1 94.12 226 ILE A O 1
ATOM 1828 N N . ASN A 1 227 ? -4.305 4.023 -5.582 1 94.06 227 ASN A N 1
ATOM 1829 C CA . ASN A 1 227 ? -4.16 2.668 -5.059 1 94.06 227 ASN A CA 1
ATOM 1830 C C . ASN A 1 227 ? -5.141 1.705 -5.723 1 94.06 227 ASN A C 1
ATOM 1832 O O . ASN A 1 227 ? -4.809 0.542 -5.957 1 94.06 227 ASN A O 1
ATOM 1836 N N . SER A 1 228 ? -6.316 2.166 -5.969 1 96.81 228 SER A N 1
ATOM 1837 C CA . SER A 1 228 ? -7.336 1.313 -6.57 1 96.81 228 SER A CA 1
ATOM 1838 C C . SER A 1 228 ? -6.949 0.912 -7.988 1 96.81 228 SER A C 1
ATOM 1840 O O . SER A 1 228 ? -7.176 -0.229 -8.398 1 96.81 228 SER A O 1
ATOM 1842 N N . PHE A 1 229 ? -6.422 1.808 -8.742 1 96.75 229 PHE A N 1
ATOM 1843 C CA . PHE A 1 229 ? -6.008 1.509 -10.109 1 96.75 229 PHE A CA 1
ATOM 1844 C C . PHE A 1 229 ? -4.836 0.534 -10.117 1 96.75 229 PHE A C 1
ATOM 1846 O O . PHE A 1 229 ? -4.574 -0.119 -11.133 1 96.75 229 PHE A O 1
ATOM 1853 N N . GLN A 1 230 ? -4.191 0.419 -9.008 1 94.5 230 GLN A N 1
ATOM 1854 C CA . GLN A 1 230 ? -2.996 -0.416 -8.945 1 94.5 230 GLN A CA 1
ATOM 1855 C C . GLN A 1 230 ? -3.271 -1.718 -8.203 1 94.5 230 GLN A C 1
ATOM 1857 O O . GLN A 1 230 ? -2.342 -2.445 -7.848 1 94.5 230 GLN A O 1
ATOM 1862 N N . VAL A 1 231 ? -4.504 -2 -8.031 1 94.88 231 VAL A N 1
ATOM 1863 C CA . VAL A 1 231 ? -4.863 -3.184 -7.254 1 94.88 231 VAL A CA 1
ATOM 1864 C C . VAL A 1 231 ? -4.367 -4.441 -7.965 1 94.88 231 VAL A C 1
ATOM 1866 O O . VAL A 1 231 ? -4.539 -4.582 -9.18 1 94.88 231 VAL A O 1
ATOM 1869 N N . PHE A 1 232 ? -3.684 -5.316 -7.207 1 94.56 232 PHE A N 1
ATOM 1870 C CA . PHE A 1 232 ? -3.123 -6.531 -7.785 1 94.56 232 PHE A CA 1
ATOM 1871 C C . PHE A 1 232 ? -3.258 -7.703 -6.82 1 94.56 232 PHE A C 1
ATOM 1873 O O . PHE A 1 232 ? -3.873 -8.719 -7.148 1 94.56 232 PHE A O 1
ATOM 1880 N N . ASP A 1 233 ? -2.785 -7.562 -5.535 1 92.19 233 ASP A N 1
ATOM 1881 C CA . ASP A 1 233 ? -2.668 -8.656 -4.574 1 92.19 233 ASP A CA 1
ATOM 1882 C C . ASP A 1 233 ? -4.031 -9.281 -4.281 1 92.19 233 ASP A C 1
ATOM 1884 O O . ASP A 1 233 ? -4.16 -10.5 -4.238 1 92.19 233 ASP A O 1
ATOM 1888 N N . THR A 1 234 ? -4.977 -8.367 -4.148 1 94.44 234 THR A N 1
ATOM 1889 C CA . THR A 1 234 ? -6.309 -8.852 -3.795 1 94.44 234 THR A CA 1
ATOM 1890 C C . THR A 1 234 ? -6.863 -9.75 -4.895 1 94.44 234 THR A C 1
ATOM 1892 O O . THR A 1 234 ? -7.352 -10.852 -4.617 1 94.44 234 THR A O 1
ATOM 1895 N N . VAL A 1 235 ? -6.746 -9.328 -6.105 1 96.38 235 VAL A N 1
ATOM 1896 C CA . VAL A 1 235 ? -7.273 -10.062 -7.25 1 96.38 235 VAL A CA 1
ATOM 1897 C C . VAL A 1 235 ? -6.457 -11.336 -7.469 1 96.38 235 VAL A C 1
ATOM 1899 O O . VAL A 1 235 ? -7.02 -12.414 -7.66 1 96.38 235 VAL A O 1
ATOM 1902 N N . TYR A 1 236 ? -5.199 -11.25 -7.383 1 95.44 236 TYR A N 1
ATOM 1903 C CA . TYR A 1 236 ? -4.32 -12.391 -7.617 1 95.44 236 TYR A CA 1
ATOM 1904 C C . TYR A 1 236 ? -4.562 -13.484 -6.586 1 95.44 236 TYR A C 1
ATOM 1906 O O . TYR A 1 236 ? -4.688 -14.656 -6.941 1 95.44 236 TYR A O 1
ATOM 1914 N N . LEU A 1 237 ? -4.656 -13.133 -5.348 1 94.12 237 LEU A N 1
ATOM 1915 C CA . LEU A 1 237 ? -4.719 -14.109 -4.266 1 94.12 237 LEU A CA 1
ATOM 1916 C C . LEU A 1 237 ? -6.121 -14.688 -4.137 1 94.12 237 LEU A C 1
ATOM 1918 O O . LEU A 1 237 ? -6.281 -15.875 -3.838 1 94.12 237 LEU A O 1
ATOM 1922 N N . MET A 1 238 ? -7.137 -13.914 -4.473 1 94.31 238 MET A N 1
ATOM 1923 C CA . MET A 1 238 ? -8.484 -14.352 -4.137 1 94.31 238 MET A CA 1
ATOM 1924 C C . MET A 1 238 ? -9.164 -14.992 -5.34 1 94.31 238 MET A C 1
ATOM 1926 O O . MET A 1 238 ? -9.906 -15.969 -5.195 1 94.31 238 MET A O 1
ATOM 1930 N N . THR A 1 239 ? -8.906 -14.422 -6.57 1 95.88 239 THR A N 1
ATOM 1931 C CA . THR A 1 239 ? -9.734 -14.883 -7.68 1 95.88 239 THR A CA 1
ATOM 1932 C C . THR A 1 239 ? -8.867 -15.219 -8.898 1 95.88 239 THR A C 1
ATOM 1934 O O . THR A 1 239 ? -9.336 -15.852 -9.844 1 95.88 239 THR A O 1
ATOM 1937 N N . GLN A 1 240 ? -7.66 -14.75 -8.867 1 95.31 240 GLN A N 1
ATOM 1938 C CA . GLN A 1 240 ? -6.797 -14.859 -10.039 1 95.31 240 GLN A CA 1
ATOM 1939 C C . GLN A 1 240 ? -7.516 -14.375 -11.297 1 95.31 240 GLN A C 1
ATOM 1941 O O . GLN A 1 240 ? -7.445 -15.016 -12.344 1 95.31 240 GLN A O 1
ATOM 1946 N N . GLY A 1 241 ? -8.328 -13.367 -11.133 1 95.44 241 GLY A N 1
ATOM 1947 C CA . GLY A 1 241 ? -8.992 -12.695 -12.234 1 95.44 241 GLY A CA 1
ATOM 1948 C C . GLY A 1 241 ? -10.305 -13.359 -12.633 1 95.44 241 GLY A C 1
ATOM 1949 O O . GLY A 1 241 ? -11.039 -12.828 -13.469 1 95.44 241 GLY A O 1
ATOM 1950 N N . GLY A 1 242 ? -10.609 -14.5 -12.055 1 95.06 242 GLY A N 1
ATOM 1951 C CA . GLY A 1 242 ? -11.797 -15.25 -12.438 1 95.06 242 GLY A CA 1
ATOM 1952 C C . GLY A 1 242 ? -13.023 -14.883 -11.625 1 95.06 242 GLY A C 1
ATOM 1953 O O . GLY A 1 242 ? -12.969 -13.984 -10.773 1 95.06 242 GLY A O 1
ATOM 1954 N N . PRO A 1 243 ? -14.203 -15.445 -11.961 1 94.62 243 PRO A N 1
ATOM 1955 C CA . PRO A 1 243 ? -14.453 -16.344 -13.086 1 94.62 243 PRO A CA 1
ATOM 1956 C C . PRO A 1 243 ? -14.594 -15.617 -14.414 1 94.62 243 PRO A C 1
ATOM 1958 O O . PRO A 1 243 ? -15.094 -14.484 -14.445 1 94.62 243 PRO A O 1
ATOM 1961 N N . ALA A 1 244 ? -14.188 -16.219 -15.516 1 94.25 244 ALA A N 1
ATOM 1962 C CA . ALA A 1 244 ? -14.336 -15.664 -16.859 1 94.25 244 ALA A CA 1
ATOM 1963 C C . ALA A 1 244 ? -13.805 -14.234 -16.922 1 94.25 244 ALA A C 1
ATOM 1965 O O . ALA A 1 244 ? -14.453 -13.344 -17.469 1 94.25 244 ALA A O 1
ATOM 1966 N N . ARG A 1 245 ? -12.805 -13.922 -16.203 1 95.06 245 ARG A N 1
ATOM 1967 C CA . ARG A 1 245 ? -12.102 -12.641 -16.172 1 95.06 245 ARG A CA 1
ATOM 1968 C C . ARG A 1 245 ? -12.977 -11.547 -15.586 1 95.06 245 ARG A C 1
ATOM 1970 O O . ARG A 1 245 ? -12.773 -10.359 -15.867 1 95.06 245 ARG A O 1
ATOM 1977 N N . SER A 1 246 ? -13.938 -11.961 -14.781 1 96.56 246 SER A N 1
ATOM 1978 C CA . SER A 1 246 ? -14.875 -11 -14.219 1 96.56 246 SER A CA 1
ATOM 1979 C C . SER A 1 246 ? -14.203 -10.117 -13.172 1 96.56 246 SER A C 1
ATOM 1981 O O . SER A 1 246 ? -14.688 -9.023 -12.875 1 96.56 246 SER A O 1
ATOM 1983 N N . THR A 1 247 ? -13.102 -10.562 -12.633 1 97.62 247 THR A N 1
ATOM 1984 C CA . THR A 1 247 ? -12.406 -9.773 -11.617 1 97.62 247 THR A CA 1
ATOM 1985 C C . THR A 1 247 ? -11.016 -9.367 -12.109 1 97.62 247 THR A C 1
ATOM 1987 O O . THR A 1 247 ? -10.242 -8.766 -11.359 1 97.62 247 THR A O 1
ATOM 1990 N N . SER A 1 248 ? -10.727 -9.703 -13.375 1 97.88 248 SER A N 1
ATOM 1991 C CA . SER A 1 248 ? -9.406 -9.383 -13.906 1 97.88 248 SER A CA 1
ATOM 1992 C C . SER A 1 248 ? -9.25 -7.875 -14.102 1 97.88 248 SER A C 1
ATOM 1994 O O . SER A 1 248 ? -9.992 -7.262 -14.867 1 97.88 248 SER A O 1
ATOM 1996 N N . VAL A 1 249 ? -8.312 -7.312 -13.367 1 97.88 249 VAL A N 1
ATOM 1997 C CA . VAL A 1 249 ? -8.039 -5.883 -13.461 1 97.88 249 VAL A CA 1
ATOM 1998 C C . VAL A 1 249 ? -6.789 -5.656 -14.305 1 97.88 249 VAL A C 1
ATOM 2000 O O . VAL A 1 249 ? -6.102 -6.609 -14.68 1 97.88 249 VAL A O 1
ATOM 2003 N N . LEU A 1 250 ? -6.562 -4.422 -14.617 1 97.19 250 LEU A N 1
ATOM 2004 C CA . LEU A 1 250 ? -5.508 -4.047 -15.555 1 97.19 250 LEU A CA 1
ATOM 2005 C C . LEU A 1 250 ? -4.145 -4.508 -15.055 1 97.19 250 LEU A C 1
ATOM 2007 O O . LEU A 1 250 ? -3.375 -5.113 -15.805 1 97.19 250 LEU A O 1
ATOM 2011 N N . VAL A 1 251 ? -3.797 -4.312 -13.82 1 96.69 251 VAL A N 1
ATOM 2012 C CA . VAL A 1 251 ? -2.486 -4.66 -13.273 1 96.69 251 VAL A CA 1
ATOM 2013 C C . VAL A 1 251 ? -2.303 -6.176 -13.297 1 96.69 251 VAL A C 1
ATOM 2015 O O . VAL A 1 251 ? -1.196 -6.668 -13.523 1 96.69 251 VAL A O 1
ATOM 2018 N N . TYR A 1 252 ? -3.35 -6.891 -13.062 1 97.31 252 TYR A N 1
ATOM 2019 C CA . TYR A 1 252 ? -3.264 -8.344 -13.148 1 97.31 252 TYR A CA 1
ATOM 2020 C C . TYR A 1 252 ? -2.986 -8.797 -14.57 1 97.31 252 TYR A C 1
ATOM 2022 O O . TYR A 1 252 ? -2.221 -9.734 -14.797 1 97.31 252 TYR A O 1
ATOM 2030 N N . TYR A 1 253 ? -3.662 -8.18 -15.516 1 97.19 253 TYR A N 1
ATOM 2031 C CA . TYR A 1 253 ? -3.422 -8.5 -16.922 1 97.19 253 TYR A CA 1
ATOM 2032 C C . TYR A 1 253 ? -1.994 -8.148 -17.328 1 97.19 253 TYR A C 1
ATOM 2034 O O . TYR A 1 253 ? -1.372 -8.867 -18.109 1 97.19 253 TYR A O 1
ATOM 2042 N N . ILE A 1 254 ? -1.443 -7.078 -16.812 1 95.19 254 ILE A N 1
ATOM 2043 C CA . ILE A 1 254 ? -0.04 -6.734 -17.016 1 95.19 254 ILE A CA 1
ATOM 2044 C C . ILE A 1 254 ? 0.849 -7.844 -16.453 1 95.19 254 ILE A C 1
ATOM 2046 O O . ILE A 1 254 ? 1.804 -8.273 -17.109 1 95.19 254 ILE A O 1
ATOM 2050 N N . PHE A 1 255 ? 0.492 -8.273 -15.344 1 96 255 PHE A N 1
ATOM 2051 C CA . PHE A 1 255 ? 1.227 -9.359 -14.695 1 96 255 PHE A CA 1
ATOM 2052 C C . PHE A 1 255 ? 1.232 -10.609 -15.578 1 96 255 PHE A C 1
ATOM 2054 O O . PHE A 1 255 ? 2.279 -11.227 -15.781 1 96 255 PHE A O 1
ATOM 2061 N N . GLN A 1 256 ? 0.098 -11.008 -16.062 1 96.69 256 GLN A N 1
ATOM 2062 C CA . GLN A 1 256 ? 0.01 -12.188 -16.906 1 96.69 256 GLN A CA 1
ATOM 2063 C C . GLN A 1 256 ? 0.894 -12.039 -18.141 1 96.69 256 GLN A C 1
ATOM 2065 O O . GLN A 1 256 ? 1.652 -12.945 -18.484 1 96.69 256 GLN A O 1
ATOM 2070 N N . ASN A 1 257 ? 0.79 -10.906 -18.766 1 94.25 257 ASN A N 1
ATOM 2071 C CA . ASN A 1 257 ? 1.55 -10.688 -20 1 94.25 257 ASN A CA 1
ATOM 2072 C C . ASN A 1 257 ? 3.049 -10.609 -19.719 1 94.25 257 ASN A C 1
ATOM 2074 O O . ASN A 1 257 ? 3.859 -11.07 -20.531 1 94.25 257 ASN A O 1
ATOM 2078 N N . ALA A 1 258 ? 3.424 -10.086 -18.594 1 90.5 258 ALA A N 1
ATOM 2079 C CA . ALA A 1 258 ? 4.836 -9.906 -18.266 1 90.5 258 ALA A CA 1
ATOM 2080 C C . ALA A 1 258 ? 5.453 -11.203 -17.766 1 90.5 258 ALA A C 1
ATOM 2082 O O . ALA A 1 258 ? 6.559 -11.578 -18.172 1 90.5 258 ALA A O 1
ATOM 2083 N N . PHE A 1 259 ? 4.73 -11.953 -16.938 1 90.94 259 PHE A N 1
ATOM 2084 C CA . PHE A 1 259 ? 5.387 -13 -16.172 1 90.94 259 PHE A CA 1
ATOM 2085 C C . PHE A 1 259 ? 4.82 -14.375 -16.516 1 90.94 259 PHE A C 1
ATOM 2087 O O . PHE A 1 259 ? 5.391 -15.398 -16.141 1 90.94 259 PHE A O 1
ATOM 2094 N N . GLN A 1 260 ? 3.732 -14.383 -17.188 1 92.06 260 GLN A N 1
ATOM 2095 C CA . GLN A 1 260 ? 3.17 -15.664 -17.578 1 92.06 260 GLN A CA 1
ATOM 2096 C C . GLN A 1 260 ? 3.275 -15.867 -19.094 1 92.06 260 GLN A C 1
ATOM 2098 O O . GLN A 1 260 ? 3.705 -16.922 -19.547 1 92.06 260 GLN A O 1
ATOM 2103 N N . TYR A 1 261 ? 2.902 -14.797 -19.859 1 92.44 261 TYR A N 1
ATOM 2104 C CA . TYR A 1 261 ? 2.951 -14.891 -21.312 1 92.44 261 TYR A CA 1
ATOM 2105 C C . TYR A 1 261 ? 4.301 -14.422 -21.844 1 92.44 261 TYR A C 1
ATOM 2107 O O . TYR A 1 261 ? 4.617 -14.625 -23.016 1 92.44 261 TYR A O 1
ATOM 2115 N N . PHE A 1 262 ? 5.047 -13.758 -21.062 1 89 262 PHE A N 1
ATOM 2116 C CA . PHE A 1 262 ? 6.398 -13.297 -21.359 1 89 262 PHE A CA 1
ATOM 2117 C C . PHE A 1 262 ? 6.387 -12.32 -22.531 1 89 262 PHE A C 1
ATOM 2119 O O . PHE A 1 262 ? 7.262 -12.367 -23.391 1 89 262 PHE A O 1
ATOM 2126 N N . ARG A 1 263 ? 5.324 -11.57 -22.578 1 89.69 263 ARG A N 1
ATOM 2127 C CA . ARG A 1 263 ? 5.227 -10.453 -23.5 1 89.69 263 ARG A CA 1
ATOM 2128 C C . ARG A 1 263 ? 5.531 -9.133 -22.812 1 89.69 263 ARG A C 1
ATOM 2130 O O . ARG A 1 263 ? 4.648 -8.289 -22.656 1 89.69 263 ARG A O 1
ATOM 2137 N N . MET A 1 264 ? 6.781 -8.961 -22.578 1 86.62 264 MET A N 1
ATOM 2138 C CA . MET A 1 264 ? 7.211 -7.836 -21.75 1 86.62 264 MET A CA 1
ATOM 2139 C C . MET A 1 264 ? 6.969 -6.512 -22.469 1 86.62 264 MET A C 1
ATOM 2141 O O . MET A 1 264 ? 6.656 -5.504 -21.828 1 86.62 264 MET A O 1
ATOM 2145 N N . GLY A 1 265 ? 7.188 -6.512 -23.75 1 87.44 265 GLY A N 1
ATOM 2146 C CA . GLY A 1 265 ? 6.902 -5.297 -24.5 1 87.44 265 GLY A CA 1
ATOM 2147 C C . GLY A 1 265 ? 5.453 -4.863 -24.406 1 87.44 265 GLY A C 1
ATOM 2148 O O . GLY A 1 265 ? 5.164 -3.703 -24.094 1 87.44 265 GLY A O 1
ATOM 2149 N N . TYR A 1 266 ? 4.594 -5.824 -24.625 1 91.12 266 TYR A N 1
ATOM 2150 C CA . TYR A 1 266 ? 3.16 -5.555 -24.547 1 91.12 266 TYR A CA 1
ATOM 2151 C C . TYR A 1 266 ? 2.754 -5.176 -23.125 1 91.12 266 TYR A C 1
ATOM 2153 O O . TYR A 1 266 ? 1.966 -4.25 -22.938 1 91.12 266 TYR A O 1
ATOM 2161 N N . ALA A 1 267 ? 3.334 -5.848 -22.156 1 91.94 267 ALA A N 1
ATOM 2162 C CA . ALA A 1 267 ? 3.068 -5.543 -20.75 1 91.94 267 ALA A CA 1
ATOM 2163 C C . ALA A 1 267 ? 3.525 -4.133 -20.391 1 91.94 267 ALA A C 1
ATOM 2165 O O . ALA A 1 267 ? 2.83 -3.408 -19.672 1 91.94 267 ALA A O 1
ATOM 2166 N N . SER A 1 268 ? 4.656 -3.773 -20.922 1 89.94 268 SER A N 1
ATOM 2167 C CA . SER A 1 268 ? 5.184 -2.436 -20.656 1 89.94 268 SER A CA 1
ATOM 2168 C C . SER A 1 268 ? 4.297 -1.364 -21.281 1 89.94 268 SER A C 1
ATOM 2170 O O . SER A 1 268 ? 4.055 -0.319 -20.672 1 89.94 268 SER A O 1
ATOM 2172 N N . ALA A 1 269 ? 3.881 -1.623 -22.469 1 92 269 ALA A N 1
ATOM 2173 C CA . ALA A 1 269 ? 2.963 -0.681 -23.109 1 92 269 ALA A CA 1
ATOM 2174 C C . ALA A 1 269 ? 1.702 -0.491 -22.266 1 92 269 ALA A C 1
ATOM 2176 O O . ALA A 1 269 ? 1.25 0.637 -22.062 1 92 269 ALA A O 1
ATOM 2177 N N . MET A 1 270 ? 1.154 -1.583 -21.781 1 94 270 MET A N 1
ATOM 2178 C CA . MET A 1 270 ? -0.033 -1.521 -20.938 1 94 270 MET A CA 1
ATOM 2179 C C . MET A 1 270 ? 0.254 -0.751 -19.641 1 94 270 MET A C 1
ATOM 2181 O O . MET A 1 270 ? -0.587 0.017 -19.172 1 94 270 MET A O 1
ATOM 2185 N N . ALA A 1 271 ? 1.39 -0.969 -19.094 1 92.69 271 ALA A N 1
ATOM 2186 C CA . ALA A 1 271 ? 1.793 -0.285 -17.875 1 92.69 271 ALA A CA 1
ATOM 2187 C C . ALA A 1 271 ? 1.85 1.226 -18.078 1 92.69 271 ALA A C 1
ATOM 2189 O O . ALA A 1 271 ? 1.485 1.996 -17.188 1 92.69 271 ALA A O 1
ATOM 2190 N N . TYR A 1 272 ? 2.295 1.652 -19.219 1 91.19 272 TYR A N 1
ATOM 2191 C CA . TYR A 1 272 ? 2.385 3.084 -19.484 1 91.19 272 TYR A CA 1
ATOM 2192 C C . TYR A 1 272 ? 1.003 3.68 -19.734 1 91.19 272 TYR A C 1
ATOM 2194 O O . TYR A 1 272 ? 0.744 4.832 -19.375 1 91.19 272 TYR A O 1
ATOM 2202 N N . VAL A 1 273 ? 0.174 2.895 -20.344 1 93 273 VAL A N 1
ATOM 2203 C CA . VAL A 1 273 ? -1.203 3.359 -20.484 1 93 273 VAL A CA 1
ATOM 2204 C C . VAL A 1 273 ? -1.811 3.572 -19.094 1 93 273 VAL A C 1
ATOM 2206 O O . VAL A 1 273 ? -2.438 4.602 -18.828 1 93 273 VAL A O 1
ATOM 2209 N N . LEU A 1 274 ? -1.617 2.543 -18.25 1 93.25 274 LEU A N 1
ATOM 2210 C CA . LEU A 1 274 ? -2.086 2.666 -16.875 1 93.25 274 LEU A CA 1
ATOM 2211 C C . LEU A 1 274 ? -1.476 3.889 -16.203 1 93.25 274 LEU A C 1
ATOM 2213 O O . LEU A 1 274 ? -2.174 4.645 -15.523 1 93.25 274 LEU A O 1
ATOM 2217 N N . PHE A 1 275 ? -0.247 4.055 -16.375 1 90.12 275 PHE A N 1
ATOM 2218 C CA . PHE A 1 275 ? 0.488 5.172 -15.789 1 90.12 275 PHE A CA 1
ATOM 2219 C C . PHE A 1 275 ? -0.127 6.504 -16.203 1 90.12 275 PHE A C 1
ATOM 2221 O O . PHE A 1 275 ? -0.384 7.367 -15.367 1 90.12 275 PHE A O 1
ATOM 2228 N N . PHE A 1 276 ? -0.387 6.727 -17.438 1 91.75 276 PHE A N 1
ATOM 2229 C CA . PHE A 1 276 ? -0.912 7.988 -17.953 1 91.75 276 PHE A CA 1
ATOM 2230 C C . PHE A 1 276 ? -2.35 8.203 -17.484 1 91.75 276 PHE A C 1
ATOM 2232 O O . PHE A 1 276 ? -2.76 9.336 -17.219 1 91.75 276 PHE A O 1
ATOM 2239 N N . ILE A 1 277 ? -3.105 7.137 -17.438 1 94.31 277 ILE A N 1
ATOM 2240 C CA . ILE A 1 277 ? -4.473 7.246 -16.938 1 94.31 277 ILE A CA 1
ATOM 2241 C C . ILE A 1 277 ? -4.461 7.766 -15.5 1 94.31 277 ILE A C 1
ATOM 2243 O O . ILE A 1 277 ? -5.148 8.734 -15.18 1 94.31 277 ILE A O 1
ATOM 2247 N N . VAL A 1 278 ? -3.66 7.145 -14.688 1 93.38 278 VAL A N 1
ATOM 2248 C CA . VAL A 1 278 ? -3.584 7.535 -13.281 1 93.38 278 VAL A CA 1
ATOM 2249 C C . VAL A 1 278 ? -3.031 8.953 -13.172 1 93.38 278 VAL A C 1
ATOM 2251 O O . VAL A 1 278 ? -3.514 9.75 -12.359 1 93.38 278 VAL A O 1
ATOM 2254 N N . LEU A 1 279 ? -2.094 9.289 -14.016 1 90.12 279 LEU A N 1
ATOM 2255 C CA . LEU A 1 279 ? -1.507 10.625 -14.023 1 90.12 279 LEU A CA 1
ATOM 2256 C C . LEU A 1 279 ? -2.551 11.68 -14.383 1 90.12 279 LEU A C 1
ATOM 2258 O O . LEU A 1 279 ? -2.648 12.711 -13.719 1 90.12 279 LEU A O 1
ATOM 2262 N N . ILE A 1 280 ? -3.26 11.438 -15.383 1 92.69 280 ILE A N 1
ATOM 2263 C CA . ILE A 1 280 ? -4.273 12.375 -15.852 1 92.69 280 ILE A CA 1
ATOM 2264 C C . ILE A 1 280 ? -5.344 12.555 -14.781 1 92.69 280 ILE A C 1
ATOM 2266 O O . ILE A 1 280 ? -5.734 13.68 -14.469 1 92.69 280 ILE A O 1
ATOM 2270 N N . ILE A 1 281 ? -5.75 11.453 -14.211 1 92.06 281 ILE A N 1
ATOM 2271 C CA . ILE A 1 281 ? -6.754 11.523 -13.156 1 92.06 281 ILE A CA 1
ATOM 2272 C C . ILE A 1 281 ? -6.207 12.32 -11.977 1 92.06 281 ILE A C 1
ATOM 2274 O O . ILE A 1 281 ? -6.902 13.172 -11.414 1 92.06 281 ILE A O 1
ATOM 2278 N N . THR A 1 282 ? -5.02 12 -11.633 1 87.38 282 THR A N 1
ATOM 2279 C CA . THR A 1 282 ? -4.383 12.711 -10.531 1 87.38 282 THR A CA 1
ATOM 2280 C C . THR A 1 282 ? -4.273 14.203 -10.844 1 87.38 282 THR A C 1
ATOM 2282 O O . THR A 1 282 ? -4.559 15.047 -9.984 1 87.38 282 THR A O 1
ATOM 2285 N N . PHE A 1 283 ? -3.951 14.594 -12.062 1 86.62 283 PHE A N 1
ATOM 2286 C CA . PHE A 1 283 ? -3.834 15.984 -12.492 1 86.62 283 PHE A CA 1
ATOM 2287 C C . PHE A 1 283 ? -5.184 16.688 -12.422 1 86.62 283 PHE A C 1
ATOM 2289 O O . PHE A 1 283 ? -5.273 17.844 -11.984 1 86.62 283 PHE A O 1
ATOM 2296 N N . ILE A 1 284 ? -6.121 16.031 -12.852 1 89.81 284 ILE A N 1
ATOM 2297 C CA . ILE A 1 284 ? -7.465 16.594 -12.82 1 89.81 284 ILE A CA 1
ATOM 2298 C C . ILE A 1 284 ? -7.879 16.859 -11.375 1 89.81 284 ILE A C 1
ATOM 2300 O O . ILE A 1 284 ? -8.453 17.922 -11.078 1 89.81 284 ILE A O 1
ATOM 2304 N N . GLN A 1 285 ? -7.609 15.914 -10.523 1 86.06 285 GLN A N 1
ATOM 2305 C CA . GLN A 1 285 ? -7.938 16.078 -9.109 1 86.06 285 GLN A CA 1
ATOM 2306 C C . GLN A 1 285 ? -7.219 17.281 -8.516 1 86.06 285 GLN A C 1
ATOM 2308 O O . GLN A 1 285 ? -7.82 18.062 -7.773 1 86.06 285 GLN A O 1
ATOM 2313 N N . PHE A 1 286 ? -6.02 17.547 -8.852 1 81.25 286 PHE A N 1
ATOM 2314 C CA . PHE A 1 286 ? -5.234 18.656 -8.312 1 81.25 286 PHE A CA 1
ATOM 2315 C C . PHE A 1 286 ? -5.703 19.984 -8.898 1 81.25 286 PHE A C 1
ATOM 2317 O O . PHE A 1 286 ? -5.715 21 -8.203 1 81.25 286 PHE A O 1
ATOM 2324 N N . TRP A 1 287 ? -6 19.906 -10.125 1 82.06 287 TRP A N 1
ATOM 2325 C CA . TRP A 1 287 ? -6.488 21.125 -10.789 1 82.06 287 TRP A CA 1
ATOM 2326 C C . TRP A 1 287 ? -7.797 21.594 -10.164 1 82.06 287 TRP A C 1
ATOM 2328 O O . TRP A 1 287 ? -8.016 22.781 -9.984 1 82.06 287 TRP A O 1
ATOM 2338 N N . ARG A 1 288 ? -8.602 20.75 -9.75 1 77.62 288 ARG A N 1
ATOM 2339 C CA . ARG A 1 288 ? -9.883 21.078 -9.141 1 77.62 288 ARG A CA 1
ATOM 2340 C C . ARG A 1 288 ? -9.703 21.562 -7.711 1 77.62 288 ARG A C 1
ATOM 2342 O O . ARG A 1 288 ? -10.508 22.359 -7.211 1 77.62 288 ARG A O 1
ATOM 2349 N N . GLN A 1 289 ? -8.789 21.031 -7 1 73.94 289 GLN A N 1
ATOM 2350 C CA . GLN A 1 289 ? -8.531 21.453 -5.625 1 73.94 289 GLN A CA 1
ATOM 2351 C C . GLN A 1 289 ? -8 22.891 -5.578 1 73.94 289 GLN A C 1
ATOM 2353 O O . GLN A 1 289 ? -8.336 23.656 -4.668 1 73.94 289 GLN A O 1
ATOM 2358 N N . LYS A 1 290 ? -7.016 23.266 -6.328 1 60.88 290 LYS A N 1
ATOM 2359 C CA . LYS A 1 290 ? -6.512 24.641 -6.367 1 60.88 290 LYS A CA 1
ATOM 2360 C C . LYS A 1 290 ? -7.652 25.641 -6.543 1 60.88 290 LYS A C 1
ATOM 2362 O O . LYS A 1 290 ? -7.625 26.719 -5.961 1 60.88 290 LYS A O 1
ATOM 2367 N N . LYS A 1 291 ? -8.547 25.234 -7.223 1 52.22 291 LYS A N 1
ATOM 2368 C CA . LYS A 1 291 ? -9.648 26.172 -7.387 1 52.22 291 LYS A CA 1
ATOM 2369 C C . LYS A 1 291 ? -10.461 26.297 -6.098 1 52.22 291 LYS A C 1
ATOM 2371 O O . LYS A 1 291 ? -10.984 27.375 -5.789 1 52.22 291 LYS A O 1
ATOM 2376 N N . TRP A 1 292 ? -10.508 25.234 -5.344 1 47.06 292 TRP A N 1
ATOM 2377 C CA . TRP A 1 292 ? -11.336 25.281 -4.141 1 47.06 292 TRP A CA 1
ATOM 2378 C C . TRP A 1 292 ? -10.539 25.828 -2.957 1 47.06 292 TRP A C 1
ATOM 2380 O O . TRP A 1 292 ? -11.125 26.297 -1.975 1 47.06 292 TRP A O 1
ATOM 2390 N N . SER A 1 293 ? -9.266 25.594 -2.709 1 46.41 293 SER A N 1
ATOM 2391 C CA . SER A 1 293 ? -8.547 26.094 -1.541 1 46.41 293 SER A CA 1
ATOM 2392 C C . SER A 1 293 ? -8.422 27.609 -1.575 1 46.41 293 SER A C 1
ATOM 2394 O O . SER A 1 293 ? -7.887 28.219 -0.647 1 46.41 293 SER A O 1
ATOM 2396 N N . ILE A 1 294 ? -8.547 28.281 -2.619 1 37.09 294 ILE A N 1
ATOM 2397 C CA . ILE A 1 294 ? -8.523 29.734 -2.568 1 37.09 294 ILE A CA 1
ATOM 2398 C C . ILE A 1 294 ? -9.68 30.25 -1.71 1 37.09 294 ILE A C 1
ATOM 2400 O O . ILE A 1 294 ? -9.844 31.453 -1.534 1 37.09 294 ILE A O 1
ATOM 2404 N N . TYR A 1 295 ? -10.57 29.438 -1.189 1 32.47 295 TYR A N 1
ATOM 2405 C CA . TYR A 1 295 ? -11.422 30.188 -0.264 1 32.47 295 TYR A CA 1
ATOM 2406 C C . TYR A 1 295 ? -10.852 30.141 1.151 1 32.47 295 TYR A C 1
ATOM 2408 O O . TYR A 1 295 ? -10.297 29.125 1.568 1 32.47 295 TYR A O 1
ATOM 2416 N N . MET B 1 1 ? -31.797 34.844 40.906 1 29.8 1 MET B N 1
ATOM 2417 C CA . MET B 1 1 ? -32.219 33.469 40.75 1 29.8 1 MET B CA 1
ATOM 2418 C C . MET B 1 1 ? -31.641 32.812 39.5 1 29.8 1 MET B C 1
ATOM 2420 O O . MET B 1 1 ? -32.156 33.062 38.406 1 29.8 1 MET B O 1
ATOM 2424 N N . MET B 1 2 ? -30.312 32.719 39.281 1 31.41 2 MET B N 1
ATOM 2425 C CA . MET B 1 2 ? -29.406 32.469 38.156 1 31.41 2 MET B CA 1
ATOM 2426 C C . MET B 1 2 ? -29.594 31.047 37.625 1 31.41 2 MET B C 1
ATOM 2428 O O . MET B 1 2 ? -29.344 30.062 38.312 1 31.41 2 MET B O 1
ATOM 2432 N N . LYS B 1 3 ? -30.688 30.859 36.812 1 37.06 3 LYS B N 1
ATOM 2433 C CA . LYS B 1 3 ? -31.172 29.594 36.25 1 37.06 3 LYS B CA 1
ATOM 2434 C C . LYS B 1 3 ? -30.016 28.781 35.656 1 37.06 3 LYS B C 1
ATOM 2436 O O . LYS B 1 3 ? -29.172 29.328 34.938 1 37.06 3 LYS B O 1
ATOM 2441 N N . SER B 1 4 ? -29.625 27.734 36.344 1 35.59 4 SER B N 1
ATOM 2442 C CA . SER B 1 4 ? -28.594 26.719 36.094 1 35.59 4 SER B CA 1
ATOM 2443 C C . SER B 1 4 ? -28.703 26.141 34.688 1 35.59 4 SER B C 1
ATOM 2445 O O . SER B 1 4 ? -29.766 25.641 34.312 1 35.59 4 SER B O 1
ATOM 2447 N N . ILE B 1 5 ? -28.188 26.797 33.656 1 37.03 5 ILE B N 1
ATOM 2448 C CA . ILE B 1 5 ? -28.094 26.422 32.25 1 37.03 5 ILE B CA 1
ATOM 2449 C C . ILE B 1 5 ? -27.719 24.953 32.156 1 37.03 5 ILE B C 1
ATOM 2451 O O . ILE B 1 5 ? -26.609 24.547 32.531 1 37.03 5 ILE B O 1
ATOM 2455 N N . LYS B 1 6 ? -28.734 24 32.312 1 36.5 6 LYS B N 1
ATOM 2456 C CA . LYS B 1 6 ? -28.828 22.531 32.281 1 36.5 6 LYS B CA 1
ATOM 2457 C C . LYS B 1 6 ? -28 21.953 31.141 1 36.5 6 LYS B C 1
ATOM 2459 O O . LYS B 1 6 ? -28 22.484 30.031 1 36.5 6 LYS B O 1
ATOM 2464 N N . PRO B 1 7 ? -27.016 21.031 31.438 1 37.62 7 PRO B N 1
ATOM 2465 C CA . PRO B 1 7 ? -26.094 20.266 30.594 1 37.62 7 PRO B CA 1
ATOM 2466 C C . PRO B 1 7 ? -26.781 19.578 29.422 1 37.62 7 PRO B C 1
ATOM 2468 O O . PRO B 1 7 ? -26.75 18.344 29.328 1 37.62 7 PRO B O 1
ATOM 2471 N N . LEU B 1 8 ? -28 20.094 28.922 1 34.94 8 LEU B N 1
ATOM 2472 C CA . LEU B 1 8 ? -28.75 19.562 27.797 1 34.94 8 LEU B CA 1
ATOM 2473 C C . LEU B 1 8 ? -27.828 19.141 26.656 1 34.94 8 LEU B C 1
ATOM 2475 O O . LEU B 1 8 ? -28.281 18.641 25.625 1 34.94 8 LEU B O 1
ATOM 2479 N N . LEU B 1 9 ? -26.719 19.734 26.562 1 38.53 9 LEU B N 1
ATOM 2480 C CA . LEU B 1 9 ? -25.781 19.562 25.469 1 38.53 9 LEU B CA 1
ATOM 2481 C C . LEU B 1 9 ? -25.328 18.109 25.375 1 38.53 9 LEU B C 1
ATOM 2483 O O . LEU B 1 9 ? -24.703 17.719 24.375 1 38.53 9 LEU B O 1
ATOM 2487 N N . TYR B 1 10 ? -25.344 17.219 26.438 1 40.38 10 TYR B N 1
ATOM 2488 C CA . TYR B 1 10 ? -24.938 15.836 26.641 1 40.38 10 TYR B CA 1
ATOM 2489 C C . TYR B 1 10 ? -25.969 14.875 26.062 1 40.38 10 TYR B C 1
ATOM 2491 O O . TYR B 1 10 ? -25.703 13.68 25.922 1 40.38 10 TYR B O 1
ATOM 2499 N N . LYS B 1 11 ? -27.266 15.07 26.141 1 43.06 11 LYS B N 1
ATOM 2500 C CA . LYS B 1 11 ? -28.359 14.141 25.859 1 43.06 11 LYS B CA 1
ATOM 2501 C C . LYS B 1 11 ? -28.391 13.75 24.391 1 43.06 11 LYS B C 1
ATOM 2503 O O . LYS B 1 11 ? -28.672 12.594 24.047 1 43.06 11 LYS B O 1
ATOM 2508 N N . ASP B 1 12 ? -28.391 14.625 23.5 1 45.72 12 ASP B N 1
ATOM 2509 C CA . ASP B 1 12 ? -28.5 14.375 22.062 1 45.72 12 ASP B CA 1
ATOM 2510 C C . ASP B 1 12 ? -27.266 13.648 21.531 1 45.72 12 ASP B C 1
ATOM 2512 O O . ASP B 1 12 ? -27.359 12.891 20.562 1 45.72 12 ASP B O 1
ATOM 2516 N N . GLY B 1 13 ? -26.219 13.773 22.109 1 45.78 13 GLY B N 1
ATOM 2517 C CA . GLY B 1 13 ? -25.016 13.023 21.797 1 45.78 13 GLY B CA 1
ATOM 2518 C C . GLY B 1 13 ? -25.141 11.547 22.109 1 45.78 13 GLY B C 1
ATOM 2519 O O . GLY B 1 13 ? -24.656 10.695 21.359 1 45.78 13 GLY B O 1
ATOM 2520 N N . LEU B 1 14 ? -25.797 11.297 23.281 1 48.22 14 LEU B N 1
ATOM 2521 C CA . LEU B 1 14 ? -26 9.906 23.656 1 48.22 14 LEU B CA 1
ATOM 2522 C C . LEU B 1 14 ? -26.922 9.195 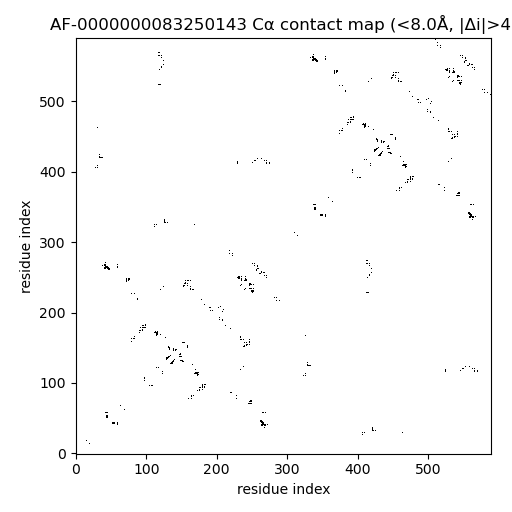22.672 1 48.22 14 LEU B C 1
ATOM 2524 O O . LEU B 1 14 ? -26.703 8.031 22.328 1 48.22 14 LEU B O 1
ATOM 2528 N N . TRP B 1 15 ? -27.969 9.852 22.359 1 47.22 15 TRP B N 1
ATOM 2529 C CA . TRP B 1 15 ? -28.875 9.234 21.391 1 47.22 15 TRP B CA 1
ATOM 2530 C C . TRP B 1 15 ? -28.172 8.992 20.062 1 47.22 15 TRP B C 1
ATOM 2532 O O . TRP B 1 15 ? -28.375 7.953 19.422 1 47.22 15 TRP B O 1
ATOM 2542 N N . ALA B 1 16 ? -27.562 10.047 19.609 1 50.12 16 ALA B N 1
ATOM 2543 C CA . ALA B 1 16 ? -26.781 9.852 18.391 1 50.12 16 ALA B CA 1
ATOM 2544 C C . ALA B 1 16 ? -25.781 8.711 18.562 1 50.12 16 ALA B C 1
ATOM 2546 O O . ALA B 1 16 ? -25.609 7.891 17.656 1 50.12 16 ALA B O 1
ATOM 2547 N N . PHE B 1 17 ? -25.297 8.688 19.797 1 49.94 17 PHE B N 1
ATOM 2548 C CA . PHE B 1 17 ? -24.391 7.598 20.141 1 49.94 17 PHE B CA 1
ATOM 2549 C C . PHE B 1 17 ? -25.125 6.262 20.109 1 49.94 17 PHE B C 1
ATOM 2551 O O . PHE B 1 17 ? -24.609 5.273 19.594 1 49.94 17 PHE B O 1
ATOM 2558 N N . LEU B 1 18 ? -26.188 6.211 20.797 1 53.16 18 LEU B N 1
ATOM 2559 C CA . LEU B 1 18 ? -26.938 4.965 20.891 1 53.16 18 LEU B CA 1
ATOM 2560 C C . LEU B 1 18 ? -27.406 4.508 19.516 1 53.16 18 LEU B C 1
ATOM 2562 O O . LEU B 1 18 ? -27.484 3.305 19.25 1 53.16 18 LEU B O 1
ATOM 2566 N N . MET B 1 19 ? -27.781 5.414 18.75 1 52 19 MET B N 1
ATOM 2567 C CA . MET B 1 19 ? -28.203 5.055 17.406 1 52 19 MET B CA 1
ATOM 2568 C C . MET B 1 19 ? -27.016 4.617 16.562 1 52 19 MET B C 1
ATOM 2570 O O . MET B 1 19 ? -27.141 3.768 15.68 1 52 19 MET B O 1
ATOM 2574 N N . LEU B 1 20 ? -25.953 5.25 16.922 1 57.69 20 LEU B N 1
ATOM 2575 C CA . LEU B 1 20 ? -24.812 4.969 16.078 1 57.69 20 LEU B CA 1
ATOM 2576 C C . LEU B 1 20 ? -24.062 3.738 16.562 1 57.69 20 LEU B C 1
ATOM 2578 O O . LEU B 1 20 ? -23.391 3.057 15.789 1 57.69 20 LEU B O 1
ATOM 2582 N N . LEU B 1 21 ? -24.328 3.42 17.859 1 59.03 21 LEU B N 1
ATOM 2583 C CA . LEU B 1 21 ? -23.609 2.326 18.516 1 59.03 21 LEU B CA 1
ATOM 2584 C C . LEU B 1 21 ? -23.906 0.999 17.812 1 59.03 21 LEU B C 1
ATOM 2586 O O . LEU B 1 21 ? -23 0.213 17.562 1 59.03 21 LEU B O 1
ATOM 2590 N N . PRO B 1 22 ? -25.203 0.76 17.641 1 58.62 22 PRO B N 1
ATOM 2591 C CA . PRO B 1 22 ? -25.438 -0.519 16.969 1 58.62 22 PRO B CA 1
ATOM 2592 C C . PRO B 1 22 ? -24.672 -0.632 15.648 1 58.62 22 PRO B C 1
ATOM 2594 O O . PRO B 1 22 ? -24.172 -1.706 15.312 1 58.62 22 PRO B O 1
ATOM 2597 N N . ASN B 1 23 ? -24.688 0.508 15.062 1 61.41 23 ASN B N 1
ATOM 2598 C CA . ASN B 1 23 ? -24 0.479 13.781 1 61.41 23 ASN B CA 1
ATOM 2599 C C . ASN B 1 23 ? -22.5 0.289 13.961 1 61.41 23 ASN B C 1
ATOM 2601 O O . ASN B 1 23 ? -21.859 -0.436 13.195 1 61.41 23 ASN B O 1
ATOM 2605 N N . LEU B 1 24 ? -22.062 0.888 15.039 1 65.5 24 LEU B N 1
ATOM 2606 C CA . LEU B 1 24 ? -20.625 0.747 15.297 1 65.5 24 LEU B CA 1
ATOM 2607 C C . LEU B 1 24 ? -20.281 -0.686 15.688 1 65.5 24 LEU B C 1
ATOM 2609 O O . LEU B 1 24 ? -19.266 -1.223 15.266 1 65.5 24 LEU B O 1
ATOM 2613 N N . ILE B 1 25 ? -21.172 -1.263 16.453 1 65.31 25 ILE B N 1
ATOM 2614 C CA . ILE B 1 25 ? -20.953 -2.645 16.875 1 65.31 25 ILE B CA 1
ATOM 2615 C C . ILE B 1 25 ? -21.031 -3.566 15.656 1 65.31 25 ILE B C 1
ATOM 2617 O O . ILE B 1 25 ? -20.234 -4.496 15.523 1 65.31 25 ILE B O 1
ATOM 2621 N N . GLY B 1 26 ? -22.016 -3.266 14.891 1 64.88 26 GLY B N 1
ATOM 2622 C CA . GLY B 1 26 ? -22.109 -4.051 13.672 1 64.88 26 GLY B CA 1
ATOM 2623 C C . GLY B 1 26 ? -20.875 -3.945 12.797 1 64.88 26 GLY B C 1
ATOM 2624 O O . GLY B 1 26 ? -20.391 -4.957 12.281 1 64.88 26 GLY B O 1
ATOM 2625 N N . PHE B 1 27 ? -20.406 -2.762 12.859 1 69.31 27 PHE B N 1
ATOM 2626 C CA . PHE B 1 27 ? -19.219 -2.539 12.039 1 69.31 27 PHE B CA 1
ATOM 2627 C C . PHE B 1 27 ? -18 -3.217 12.656 1 69.31 27 PHE B C 1
ATOM 2629 O O . PHE B 1 27 ? -17.188 -3.799 11.938 1 69.31 27 PHE B O 1
ATOM 2636 N N . LEU B 1 28 ? -18 -3.131 13.93 1 71 28 LEU B N 1
ATOM 2637 C CA . LEU B 1 28 ? -16.875 -3.77 14.617 1 71 28 LEU B CA 1
ATOM 2638 C C . LEU B 1 28 ? -16.906 -5.281 14.414 1 71 28 LEU B C 1
ATOM 2640 O O . LEU B 1 28 ? -15.859 -5.91 14.25 1 71 28 LEU B O 1
ATOM 2644 N N . MET B 1 29 ? -18.094 -5.754 14.398 1 70.38 29 MET B N 1
ATOM 2645 C CA . MET B 1 29 ? -18.219 -7.188 14.148 1 70.38 29 MET B CA 1
ATOM 2646 C C . MET B 1 29 ? -17.781 -7.539 12.734 1 70.38 29 MET B C 1
ATOM 2648 O O . MET B 1 29 ? -17.109 -8.555 12.523 1 70.38 29 MET B O 1
ATOM 2652 N N . PHE B 1 30 ? -18.141 -6.68 11.898 1 72.38 30 PHE B N 1
ATOM 2653 C CA . PHE B 1 30 ? -17.75 -6.883 10.508 1 72.38 30 PHE B CA 1
ATOM 2654 C C . PHE B 1 30 ? -16.234 -6.816 10.367 1 72.38 30 PHE B C 1
ATOM 2656 O O . PHE B 1 30 ? -15.641 -7.559 9.578 1 72.38 30 PHE B O 1
ATOM 2663 N N . LEU B 1 31 ? -15.688 -6.055 11.188 1 74.75 31 LEU B N 1
ATOM 2664 C CA . LEU B 1 31 ? -14.242 -5.859 11.125 1 74.75 31 LEU B CA 1
ATOM 2665 C C . LEU B 1 31 ? -13.508 -6.988 11.836 1 74.75 31 LEU B C 1
ATOM 2667 O O . LEU B 1 31 ? -12.508 -7.5 11.336 1 74.75 31 LEU B O 1
ATOM 2671 N N . LEU B 1 32 ? -14.055 -7.418 12.961 1 79.75 32 LEU B N 1
ATOM 2672 C CA . LEU B 1 32 ? -13.328 -8.328 13.828 1 79.75 32 LEU B CA 1
ATOM 2673 C C . LEU B 1 32 ? -13.664 -9.781 13.5 1 79.75 32 LEU B C 1
ATOM 2675 O O . LEU B 1 32 ? -12.867 -10.688 13.773 1 79.75 32 LEU B O 1
ATOM 2679 N N . LEU B 1 33 ? -14.734 -9.984 12.883 1 78.56 33 LEU B N 1
ATOM 2680 C CA . LEU B 1 33 ? -15.203 -11.344 12.641 1 78.56 33 LEU B CA 1
ATOM 2681 C C . LEU B 1 33 ? -14.211 -12.109 11.773 1 78.56 33 LEU B C 1
ATOM 2683 O O . LEU B 1 33 ? -13.844 -13.242 12.094 1 78.56 33 LEU B O 1
ATOM 2687 N N . PRO B 1 34 ? -13.781 -11.477 10.68 1 79 34 PRO B N 1
ATOM 2688 C CA . PRO B 1 34 ? -12.812 -12.219 9.867 1 79 34 PRO B CA 1
ATOM 2689 C C . PRO B 1 34 ? -11.547 -12.57 10.641 1 79 34 PRO B C 1
ATOM 2691 O O . PRO B 1 34 ? -10.984 -13.656 10.461 1 79 34 PRO B O 1
ATOM 2694 N N . VAL B 1 35 ? -11.156 -11.734 11.445 1 80.69 35 VAL B N 1
ATOM 2695 C CA . VAL B 1 35 ? -9.922 -11.914 12.203 1 80.69 35 VAL B CA 1
ATOM 2696 C C . VAL B 1 35 ? -10.109 -13.023 13.234 1 80.69 35 VAL B C 1
ATOM 2698 O O . VAL B 1 35 ? -9.258 -13.898 13.383 1 80.69 35 VAL B O 1
ATOM 2701 N N . LEU B 1 36 ? -11.242 -13.008 13.875 1 80.06 36 LEU B N 1
ATOM 2702 C CA . LEU B 1 36 ? -11.516 -14.008 14.898 1 80.06 36 LEU B CA 1
ATOM 2703 C C . LEU B 1 36 ? -11.711 -15.383 14.273 1 80.06 36 LEU B C 1
ATOM 2705 O O . LEU B 1 36 ? -11.273 -16.391 14.836 1 80.06 36 LEU B O 1
ATOM 2709 N N . ALA B 1 37 ? -12.312 -15.461 13.18 1 74.06 37 ALA B N 1
ATOM 2710 C CA . ALA B 1 37 ? -12.547 -16.734 12.492 1 74.06 37 ALA B CA 1
ATOM 2711 C C . ALA B 1 37 ? -11.227 -17.391 12.102 1 74.06 37 ALA B C 1
ATOM 2713 O O . ALA B 1 37 ? -11.078 -18.609 12.227 1 74.06 37 ALA B O 1
ATOM 2714 N N . THR B 1 38 ? -10.312 -16.594 11.727 1 75.12 38 THR B N 1
ATOM 2715 C CA . THR B 1 38 ? -9.047 -17.156 11.281 1 75.12 38 THR B CA 1
ATOM 2716 C C . THR B 1 38 ? -8.18 -17.547 12.484 1 75.12 38 THR B C 1
ATOM 2718 O O . THR B 1 38 ? -7.262 -18.359 12.359 1 75.12 38 THR B O 1
ATOM 2721 N N . PHE B 1 39 ? -8.469 -16.828 13.523 1 83.5 39 PHE B N 1
ATOM 2722 C CA . PHE B 1 39 ? -7.754 -17.219 14.734 1 83.5 39 PHE B CA 1
ATOM 2723 C C . PHE B 1 39 ? -8.047 -18.656 15.094 1 83.5 39 PHE B C 1
ATOM 2725 O O . PHE B 1 39 ? -7.152 -19.406 15.508 1 83.5 39 PHE B O 1
ATOM 2732 N N . VAL B 1 40 ? -9.219 -19.062 14.82 1 81.12 40 VAL B N 1
ATOM 2733 C CA . VAL B 1 40 ? -9.625 -20.438 15.078 1 81.12 40 VAL B CA 1
ATOM 2734 C C . VAL B 1 40 ? -8.922 -21.391 14.102 1 81.12 40 VAL B C 1
ATOM 2736 O O . VAL B 1 40 ? -8.477 -22.469 14.492 1 81.12 40 VAL B O 1
ATOM 2739 N N . ILE B 1 41 ? -8.75 -20.953 12.93 1 80.25 41 ILE B N 1
ATOM 2740 C CA . ILE B 1 41 ? -8.109 -21.766 11.898 1 80.25 41 ILE B CA 1
ATOM 2741 C C . ILE B 1 41 ? -6.648 -22 12.258 1 80.25 41 ILE B C 1
ATOM 2743 O O . ILE B 1 41 ? -6.09 -23.047 11.945 1 80.25 41 ILE B O 1
ATOM 2747 N N . SER B 1 42 ? -6.051 -21.062 12.945 1 86.56 42 SER B N 1
ATOM 2748 C CA . SER B 1 42 ? -4.645 -21.172 13.312 1 86.56 42 SER B CA 1
ATOM 2749 C C . SER B 1 42 ? -4.422 -22.328 14.281 1 86.56 42 SER B C 1
ATOM 2751 O O . SER B 1 42 ? -3.289 -22.797 14.461 1 86.56 42 SER B O 1
ATOM 2753 N N . PHE B 1 43 ? -5.52 -22.781 14.828 1 89 43 PHE B N 1
ATOM 2754 C CA . PHE B 1 43 ? -5.438 -23.922 15.734 1 89 43 PHE B CA 1
ATOM 2755 C C . PHE B 1 43 ? -5.945 -25.188 15.055 1 89 43 PHE B C 1
ATOM 2757 O O . PHE B 1 43 ? -6.367 -26.141 15.727 1 89 43 PHE B O 1
ATOM 2764 N N . SER B 1 44 ? -5.922 -25.156 13.766 1 83.88 44 SER B N 1
ATOM 2765 C CA . SER B 1 44 ? -6.43 -26.297 13.023 1 83.88 44 SER B CA 1
ATOM 2766 C C . SER B 1 44 ? -5.426 -26.766 11.977 1 83.88 44 SER B C 1
ATOM 2768 O O . SER B 1 44 ? -4.445 -26.078 11.695 1 83.88 44 SER B O 1
ATOM 2770 N N . SER B 1 45 ? -5.633 -28.031 11.477 1 80.75 45 SER B N 1
ATOM 2771 C CA . SER B 1 45 ? -4.84 -28.562 10.375 1 80.75 45 SER B CA 1
ATOM 2772 C C . SER B 1 45 ? -5.574 -28.422 9.047 1 80.75 45 SER B C 1
ATOM 2774 O O . SER B 1 45 ? -5.434 -29.266 8.164 1 80.75 45 SER B O 1
ATOM 2776 N N . TRP B 1 46 ? -6.273 -27.406 8.953 1 77.88 46 TRP B N 1
ATOM 2777 C CA . TRP B 1 46 ? -7.109 -27.203 7.773 1 77.88 46 TRP B CA 1
ATOM 2778 C C . TRP B 1 46 ? -6.258 -26.969 6.531 1 77.88 46 TRP B C 1
ATOM 2780 O O . TRP B 1 46 ? -5.273 -26.234 6.578 1 77.88 46 TRP B O 1
ATOM 2790 N N . ASN B 1 47 ? -6.578 -27.781 5.449 1 73.19 47 ASN B N 1
ATOM 2791 C CA . ASN B 1 47 ? -5.84 -27.688 4.195 1 73.19 47 ASN B CA 1
ATOM 2792 C C . ASN B 1 47 ? -6.738 -27.234 3.047 1 73.19 47 ASN B C 1
ATOM 2794 O O . ASN B 1 47 ? -6.41 -27.438 1.877 1 73.19 47 ASN B O 1
ATOM 2798 N N . LEU B 1 48 ? -7.863 -26.562 3.273 1 64.75 48 LEU B N 1
ATOM 2799 C CA . LEU B 1 48 ? -8.805 -26.031 2.291 1 64.75 48 LEU B CA 1
ATOM 2800 C C . LEU B 1 48 ? -9.781 -27.109 1.831 1 64.75 48 LEU B C 1
ATOM 2802 O O . LEU B 1 48 ? -10.969 -26.844 1.661 1 64.75 48 LEU B O 1
ATOM 2806 N N . THR B 1 49 ? -9.266 -28.328 1.665 1 63.91 49 THR B N 1
ATOM 2807 C CA . THR B 1 49 ? -10.078 -29.375 1.05 1 63.91 49 THR B CA 1
ATOM 2808 C C . THR B 1 49 ? -10.695 -30.266 2.115 1 63.91 49 THR B C 1
ATOM 2810 O O . THR B 1 49 ? -11.836 -30.719 1.973 1 63.91 49 THR B O 1
ATOM 2813 N N . ASP B 1 50 ? -9.875 -30.516 3.031 1 66.06 50 ASP B N 1
ATOM 2814 C CA . ASP B 1 50 ? -10.344 -31.484 4.008 1 66.06 50 ASP B CA 1
ATOM 2815 C C . ASP B 1 50 ? -11.133 -30.812 5.125 1 66.06 50 ASP B C 1
ATOM 2817 O O . ASP B 1 50 ? -11.203 -29.578 5.188 1 66.06 50 ASP B O 1
ATOM 2821 N N . SER B 1 51 ? -11.75 -31.578 5.871 1 67.19 51 SER B N 1
ATOM 2822 C CA . SER B 1 51 ? -12.531 -31.094 7.008 1 67.19 51 SER B CA 1
ATOM 2823 C C . SER B 1 51 ? -11.648 -30.391 8.023 1 67.19 51 SER B C 1
ATOM 2825 O O . SER B 1 51 ? -10.453 -30.672 8.117 1 67.19 51 SER B O 1
ATOM 2827 N N . PHE B 1 52 ? -12.305 -29.422 8.617 1 72.94 52 PHE B N 1
ATOM 2828 C CA . PHE B 1 52 ? -11.672 -28.641 9.672 1 72.94 52 PHE B CA 1
ATOM 2829 C C . PHE B 1 52 ? -11.391 -29.5 10.898 1 72.94 52 PHE B C 1
ATOM 2831 O O . PHE B 1 52 ? -12.297 -30.125 11.453 1 72.94 52 PHE B O 1
ATOM 2838 N N . ASP B 1 53 ? -9.984 -29.812 11.18 1 81.25 53 ASP B N 1
ATOM 2839 C CA . ASP B 1 53 ? -9.586 -30.562 12.367 1 81.25 53 ASP B CA 1
ATOM 2840 C C . ASP B 1 53 ? -8.742 -29.703 13.305 1 81.25 53 ASP B C 1
ATOM 2842 O O . ASP B 1 53 ? -7.707 -29.172 12.906 1 81.25 53 ASP B O 1
ATOM 2846 N N . PHE B 1 54 ? -9.242 -29.703 14.539 1 86.38 54 PHE B N 1
ATOM 2847 C CA . PHE B 1 54 ? -8.508 -28.953 15.547 1 86.38 54 PHE B CA 1
ATOM 2848 C C . PHE B 1 54 ? -7.242 -29.688 15.953 1 86.38 54 PHE B C 1
ATOM 2850 O O . PHE B 1 54 ? -7.273 -30.891 16.234 1 86.38 54 PHE B O 1
ATOM 2857 N N . ASN B 1 55 ? -6.102 -29.031 15.891 1 86.31 55 ASN B N 1
ATOM 2858 C CA . ASN B 1 55 ? -4.844 -29.656 16.281 1 86.31 55 ASN B CA 1
ATOM 2859 C C . ASN B 1 55 ? -4.184 -28.891 17.438 1 86.31 55 ASN B C 1
ATOM 2861 O O . ASN B 1 55 ? -2.975 -29.016 17.641 1 86.31 55 ASN B O 1
ATOM 2865 N N . GLY B 1 56 ? -4.996 -28.062 18.156 1 87.38 56 GLY B N 1
ATOM 2866 C CA . GLY B 1 56 ? -4.48 -27.344 19.312 1 87.38 56 GLY B CA 1
ATOM 2867 C C . GLY B 1 56 ? -3.402 -26.328 18.969 1 87.38 56 GLY B C 1
ATOM 2868 O O . GLY B 1 56 ? -3.588 -25.5 18.078 1 87.38 56 GLY B O 1
ATOM 2869 N N . ILE B 1 57 ? -2.238 -26.531 19.719 1 90.94 57 ILE B N 1
ATOM 2870 C CA . ILE B 1 57 ? -1.186 -25.547 19.547 1 90.94 57 ILE B CA 1
ATOM 2871 C C . ILE B 1 57 ? -0.049 -26.125 18.719 1 90.94 57 ILE B C 1
ATOM 2873 O O . ILE B 1 57 ? 1.075 -25.625 18.75 1 90.94 57 ILE B O 1
ATOM 2877 N N . ASP B 1 58 ? -0.302 -27.156 17.922 1 91.19 58 ASP B N 1
ATOM 2878 C CA . ASP B 1 58 ? 0.724 -27.875 17.172 1 91.19 58 ASP B CA 1
ATOM 2879 C C . ASP B 1 58 ? 1.35 -26.984 16.109 1 91.19 58 ASP B C 1
ATOM 2881 O O . ASP B 1 58 ? 2.559 -27.031 15.875 1 91.19 58 ASP B O 1
ATOM 2885 N N . ASN B 1 59 ? 0.492 -26.203 15.477 1 92.88 59 ASN B N 1
ATOM 2886 C CA . ASN B 1 59 ? 1.017 -25.281 14.484 1 92.88 59 ASN B CA 1
ATOM 2887 C C . ASN B 1 59 ? 2.035 -24.312 15.086 1 92.88 59 ASN B C 1
ATOM 2889 O O . ASN B 1 59 ? 3.072 -24.047 14.484 1 92.88 59 ASN B O 1
ATOM 2893 N N . TYR B 1 60 ? 1.78 -23.922 16.266 1 92.88 60 TYR B N 1
ATOM 2894 C CA . TYR B 1 60 ? 2.654 -22.969 16.922 1 92.88 60 TYR B CA 1
ATOM 2895 C C . TYR B 1 60 ? 3.932 -23.641 17.422 1 92.88 60 TYR B C 1
ATOM 2897 O O . TYR B 1 60 ? 5.012 -23.047 17.359 1 92.88 60 TYR B O 1
ATOM 2905 N N . LYS B 1 61 ? 3.855 -24.797 17.812 1 92.25 61 LYS B N 1
ATOM 2906 C CA . LYS B 1 61 ? 5.035 -25.562 18.219 1 92.25 61 LYS B CA 1
ATOM 2907 C C . LYS B 1 61 ? 5.949 -25.812 17.016 1 92.25 61 LYS B C 1
ATOM 2909 O O . LYS B 1 61 ? 7.172 -25.734 17.141 1 92.25 61 LYS B O 1
ATOM 2914 N N . GLU B 1 62 ? 5.363 -26.109 15.969 1 92.69 62 GLU B N 1
ATOM 2915 C CA . GLU B 1 62 ? 6.117 -26.375 14.75 1 92.69 62 GLU B CA 1
ATOM 2916 C C . GLU B 1 62 ? 6.836 -25.125 14.258 1 92.69 62 GLU B C 1
ATOM 2918 O O . GLU B 1 62 ? 7.957 -25.203 13.75 1 92.69 62 GLU B O 1
ATOM 2923 N N . LEU B 1 63 ? 6.207 -24.078 14.422 1 92.31 63 LEU B N 1
ATOM 2924 C CA . LEU B 1 63 ? 6.75 -22.812 13.945 1 92.31 63 LEU B CA 1
ATOM 2925 C C . LEU B 1 63 ? 8.109 -22.531 14.578 1 92.31 63 LEU B C 1
ATOM 2927 O O . LEU B 1 63 ? 9.055 -22.141 13.883 1 92.31 63 LEU B O 1
ATOM 2931 N N . PHE B 1 64 ? 8.242 -22.719 15.898 1 89.94 64 PHE B N 1
ATOM 2932 C CA . PHE B 1 64 ? 9.461 -22.359 16.609 1 89.94 64 PHE B CA 1
ATOM 2933 C C . PHE B 1 64 ? 10.586 -23.328 16.297 1 89.94 64 PHE B C 1
ATOM 2935 O O . PHE B 1 64 ? 11.766 -23.016 16.5 1 89.94 64 PHE B O 1
ATOM 2942 N N . LYS B 1 65 ? 10.258 -24.484 15.727 1 92.56 65 LYS B N 1
ATOM 2943 C CA . LYS B 1 65 ? 11.266 -25.5 15.398 1 92.56 65 LYS B CA 1
ATOM 2944 C C . LYS B 1 65 ? 11.555 -25.516 13.898 1 92.56 65 LYS B C 1
ATOM 2946 O O . LYS B 1 65 ? 12.445 -26.234 13.438 1 92.56 65 LYS B O 1
ATOM 2951 N N . ASP B 1 66 ? 10.836 -24.75 13.164 1 94.62 66 ASP B N 1
ATOM 2952 C CA . ASP B 1 66 ? 10.977 -24.703 11.711 1 94.62 66 ASP B CA 1
ATOM 2953 C C . ASP B 1 66 ? 12.156 -23.812 11.305 1 94.62 66 ASP B C 1
ATOM 2955 O O . ASP B 1 66 ? 12.094 -22.578 11.445 1 94.62 66 ASP B O 1
ATOM 2959 N N . PRO B 1 67 ? 13.234 -24.453 10.789 1 95.25 67 PRO B N 1
ATOM 2960 C CA . PRO B 1 67 ? 14.406 -23.656 10.398 1 95.25 67 PRO B CA 1
ATOM 2961 C C . PRO B 1 67 ? 14.078 -22.625 9.312 1 95.25 67 PRO B C 1
ATOM 2963 O O . PRO B 1 67 ? 14.695 -21.562 9.266 1 95.25 67 PRO B O 1
ATOM 2966 N N . VAL B 1 68 ? 13.164 -22.938 8.453 1 96.06 68 VAL B N 1
ATOM 2967 C CA . VAL B 1 68 ? 12.781 -22 7.395 1 96.06 68 VAL B CA 1
ATOM 2968 C C . VAL B 1 68 ? 12.094 -20.781 8 1 96.06 68 VAL B C 1
ATOM 2970 O O . VAL B 1 68 ? 12.344 -19.641 7.59 1 96.06 68 VAL B O 1
ATOM 2973 N N . PHE B 1 69 ? 11.297 -21.062 9 1 96.25 69 PHE B N 1
ATOM 2974 C CA . PHE B 1 69 ? 10.609 -19.984 9.688 1 96.25 69 PHE B CA 1
ATOM 2975 C C . PHE B 1 69 ? 11.609 -19.016 10.312 1 96.25 69 PHE B C 1
ATOM 2977 O O . PHE B 1 69 ? 11.461 -17.797 10.195 1 96.25 69 PHE B O 1
ATOM 2984 N N . ILE B 1 70 ? 12.617 -19.516 10.898 1 95.19 70 ILE B N 1
ATOM 2985 C CA . ILE B 1 70 ? 13.633 -18.688 11.547 1 95.19 70 ILE B CA 1
ATOM 2986 C C . ILE B 1 70 ? 14.391 -17.891 10.5 1 95.19 70 ILE B C 1
ATOM 2988 O O . ILE B 1 70 ? 14.672 -16.703 10.695 1 95.19 70 ILE B O 1
ATOM 2992 N N . GLN B 1 71 ? 14.664 -18.5 9.414 1 96.38 71 GLN B N 1
ATOM 2993 C CA . GLN B 1 71 ? 15.391 -17.828 8.344 1 96.38 71 GLN B CA 1
ATOM 2994 C C . GLN B 1 71 ? 14.57 -16.688 7.758 1 96.38 71 GLN B C 1
ATOM 2996 O O . GLN B 1 71 ? 15.086 -15.586 7.543 1 96.38 71 GLN B O 1
ATOM 3001 N N . VAL B 1 72 ? 13.328 -16.953 7.441 1 97.12 72 VAL B N 1
ATOM 3002 C CA . VAL B 1 72 ? 12.492 -15.945 6.801 1 97.12 72 VAL B CA 1
ATOM 3003 C C . VAL B 1 72 ? 12.219 -14.805 7.777 1 97.12 72 VAL B C 1
ATOM 3005 O O . VAL B 1 72 ? 12.094 -13.648 7.371 1 97.12 72 VAL B O 1
ATOM 3008 N N . MET B 1 73 ? 12.164 -15.164 9.078 1 96.31 73 MET B N 1
ATOM 3009 C CA . MET B 1 73 ? 12.047 -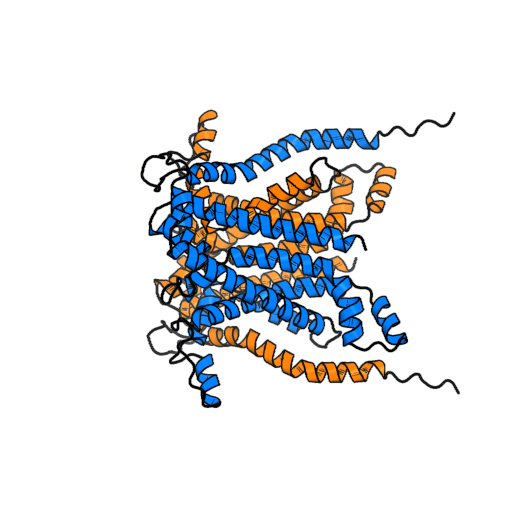14.117 10.094 1 96.31 73 MET B CA 1
ATOM 3010 C C . MET B 1 73 ? 13.273 -13.203 10.078 1 96.31 73 MET B C 1
ATOM 3012 O O . MET B 1 73 ? 13.141 -11.984 10.133 1 96.31 73 MET B O 1
ATOM 3016 N N . GLY B 1 74 ? 14.406 -13.773 10.008 1 97 74 GLY B N 1
ATOM 3017 C CA . GLY B 1 74 ? 15.633 -13 9.898 1 97 74 GLY B CA 1
ATOM 3018 C C . GLY B 1 74 ? 15.672 -12.125 8.656 1 97 74 GLY B C 1
ATOM 3019 O O . GLY B 1 74 ? 16.078 -10.961 8.727 1 97 74 GLY B O 1
ATOM 3020 N N . ASN B 1 75 ? 15.258 -12.664 7.523 1 98 75 ASN B N 1
ATOM 3021 C CA . ASN B 1 75 ? 15.203 -11.898 6.281 1 98 75 ASN B CA 1
ATOM 3022 C C . ASN B 1 75 ? 14.242 -10.719 6.395 1 98 75 ASN B C 1
ATOM 3024 O O . ASN B 1 75 ? 14.531 -9.633 5.883 1 98 75 ASN B O 1
ATOM 3028 N N . THR B 1 76 ? 13.133 -10.969 7.066 1 97.94 76 THR B N 1
ATOM 3029 C CA . THR B 1 76 ? 12.141 -9.914 7.254 1 97.94 76 THR B CA 1
ATOM 3030 C C . THR B 1 76 ? 12.703 -8.789 8.109 1 97.94 76 THR B C 1
ATOM 3032 O O . THR B 1 76 ? 12.516 -7.609 7.801 1 97.94 76 THR B O 1
ATOM 3035 N N . LEU B 1 77 ? 13.375 -9.164 9.141 1 97.81 77 LEU B N 1
ATOM 3036 C CA . LEU B 1 77 ? 14 -8.172 10.016 1 97.81 77 LEU B CA 1
ATOM 3037 C C . LEU B 1 77 ? 15.094 -7.41 9.273 1 97.81 77 LEU B C 1
ATOM 3039 O O . LEU B 1 77 ? 15.234 -6.195 9.445 1 97.81 77 LEU B O 1
ATOM 3043 N N . TYR B 1 78 ? 15.844 -8.125 8.508 1 98.12 78 TYR B N 1
ATOM 3044 C CA . TYR B 1 78 ? 16.875 -7.5 7.695 1 98.12 78 TYR B CA 1
ATOM 3045 C C . TYR B 1 78 ? 16.281 -6.492 6.723 1 98.12 78 TYR B C 1
ATOM 3047 O O . TYR B 1 78 ? 16.734 -5.352 6.637 1 98.12 78 TYR B O 1
ATOM 3055 N N . PHE B 1 79 ? 15.273 -6.895 6.047 1 98.31 79 PHE B N 1
ATOM 3056 C CA . PHE B 1 79 ? 14.57 -6.027 5.113 1 98.31 79 PHE B CA 1
ATOM 3057 C C . PHE B 1 79 ? 14.062 -4.773 5.812 1 98.31 79 PHE B C 1
ATOM 3059 O O . PHE B 1 79 ? 14.266 -3.658 5.324 1 98.31 79 PHE B O 1
ATOM 3066 N N . THR B 1 80 ? 13.453 -4.973 6.906 1 98.25 80 THR B N 1
ATOM 3067 C CA . THR B 1 80 ? 12.852 -3.875 7.652 1 98.25 80 THR B CA 1
ATOM 3068 C C . THR B 1 80 ? 13.922 -2.949 8.219 1 98.25 80 THR B C 1
ATOM 3070 O O . THR B 1 80 ? 13.836 -1.729 8.07 1 98.25 80 THR B O 1
ATOM 3073 N N . ALA B 1 81 ? 14.922 -3.498 8.844 1 97.88 81 ALA B N 1
ATOM 3074 C CA . ALA B 1 81 ? 15.969 -2.729 9.508 1 97.88 81 ALA B CA 1
ATOM 3075 C C . ALA B 1 81 ? 16.75 -1.88 8.508 1 97.88 81 ALA B C 1
ATOM 3077 O O . ALA B 1 81 ? 17.281 -0.829 8.859 1 97.88 81 ALA B O 1
ATOM 3078 N N . ALA B 1 82 ? 16.75 -2.328 7.312 1 98 82 ALA B N 1
ATOM 3079 C CA . ALA B 1 82 ? 17.484 -1.58 6.293 1 98 82 ALA B CA 1
ATOM 3080 C C . ALA B 1 82 ? 16.562 -0.613 5.559 1 98 82 ALA B C 1
ATOM 3082 O O . ALA B 1 82 ? 16.844 0.585 5.48 1 98 82 ALA B O 1
ATOM 3083 N N . SER B 1 83 ? 15.461 -1.082 5.082 1 98 83 SER B N 1
ATOM 3084 C CA . SER B 1 83 ? 14.594 -0.302 4.199 1 98 83 SER B CA 1
ATOM 3085 C C . SER B 1 83 ? 13.945 0.856 4.945 1 98 83 SER B C 1
ATOM 3087 O O . SER B 1 83 ? 13.797 1.951 4.398 1 98 83 SER B O 1
ATOM 3089 N N . VAL B 1 84 ? 13.531 0.647 6.18 1 97.94 84 VAL B N 1
ATOM 3090 C CA . VAL B 1 84 ? 12.734 1.644 6.895 1 97.94 84 VAL B CA 1
ATOM 3091 C C . VAL B 1 84 ? 13.609 2.844 7.246 1 97.94 84 VAL B C 1
ATOM 3093 O O . VAL B 1 84 ? 13.305 3.977 6.863 1 97.94 84 VAL B O 1
ATOM 3096 N N . PRO B 1 85 ? 14.758 2.666 7.945 1 97.81 85 PRO B N 1
ATOM 3097 C CA . PRO B 1 85 ? 15.57 3.832 8.281 1 97.81 85 PRO B CA 1
ATOM 3098 C C . PRO B 1 85 ? 16.125 4.539 7.043 1 97.81 85 PRO B C 1
ATOM 3100 O O . PRO B 1 85 ? 16.125 5.773 6.98 1 97.81 85 PRO B O 1
ATOM 3103 N N . ILE B 1 86 ? 16.594 3.805 6.102 1 97.06 86 ILE B N 1
ATOM 3104 C CA . ILE B 1 86 ? 17.141 4.41 4.898 1 97.06 86 ILE B CA 1
ATOM 3105 C C . ILE B 1 86 ? 16.047 5.137 4.133 1 97.06 86 ILE B C 1
ATOM 3107 O O . ILE B 1 86 ? 16.234 6.27 3.68 1 97.06 86 ILE B O 1
ATOM 3111 N N . GLY B 1 87 ? 14.883 4.477 4.012 1 96.5 87 GLY B N 1
ATOM 3112 C CA . GLY B 1 87 ? 13.758 5.098 3.332 1 96.5 87 GLY B CA 1
ATOM 3113 C C . GLY B 1 87 ? 13.305 6.395 3.98 1 96.5 87 GLY B C 1
ATOM 3114 O O . GLY B 1 87 ? 13.047 7.383 3.291 1 96.5 87 GLY B O 1
ATOM 3115 N N . ILE B 1 88 ? 13.234 6.375 5.281 1 96.69 88 ILE B N 1
ATOM 3116 C CA . ILE B 1 88 ? 12.812 7.559 6.027 1 96.69 88 ILE B CA 1
ATOM 3117 C C . ILE B 1 88 ? 13.852 8.664 5.859 1 96.69 88 ILE B C 1
ATOM 3119 O O . ILE B 1 88 ? 13.492 9.82 5.598 1 96.69 88 ILE B O 1
ATOM 3123 N N . ALA B 1 89 ? 15.094 8.305 5.98 1 94.94 89 ALA B N 1
ATOM 3124 C CA . ALA B 1 89 ? 16.172 9.289 5.863 1 94.94 89 ALA B CA 1
ATOM 3125 C C . ALA B 1 89 ? 16.172 9.945 4.484 1 94.94 89 ALA B C 1
ATOM 3127 O O . ALA B 1 89 ? 16.219 11.172 4.371 1 94.94 89 ALA B O 1
ATOM 3128 N N . VAL B 1 90 ? 16.078 9.18 3.477 1 92 90 VAL B N 1
ATOM 3129 C CA . VAL B 1 90 ? 16.109 9.695 2.111 1 92 90 VAL B CA 1
ATOM 3130 C C . VAL B 1 90 ? 14.867 10.523 1.829 1 92 90 VAL B C 1
ATOM 3132 O O . VAL B 1 90 ? 14.945 11.586 1.209 1 92 90 VAL B O 1
ATOM 3135 N N . SER B 1 91 ? 13.711 10.023 2.254 1 94.06 91 SER B N 1
ATOM 3136 C CA . SER B 1 91 ? 12.469 10.758 2.035 1 94.06 91 SER B CA 1
ATOM 3137 C C . SER B 1 91 ? 12.5 12.109 2.744 1 94.06 91 SER B C 1
ATOM 3139 O O . SER B 1 91 ? 12.039 13.117 2.197 1 94.06 91 SER B O 1
ATOM 3141 N N . LEU B 1 92 ? 12.984 12.133 3.986 1 93.44 92 LEU B N 1
ATOM 3142 C CA . LEU B 1 92 ? 13.086 13.375 4.742 1 93.44 92 LEU B CA 1
ATOM 3143 C C . LEU B 1 92 ? 14.047 14.352 4.062 1 93.44 92 LEU B C 1
ATOM 3145 O O . LEU B 1 92 ? 13.75 15.539 3.951 1 93.44 92 LEU B O 1
ATOM 3149 N N . LEU B 1 93 ? 15.164 13.82 3.664 1 87.88 93 LEU B N 1
ATOM 3150 C CA . LEU B 1 93 ? 16.125 14.656 2.965 1 87.88 93 LEU B CA 1
ATOM 3151 C C . LEU B 1 93 ? 15.516 15.266 1.712 1 87.88 93 LEU B C 1
ATOM 3153 O O . LEU B 1 93 ? 15.688 16.469 1.451 1 87.88 93 LEU B O 1
ATOM 3157 N N . LEU B 1 94 ? 14.82 14.492 0.966 1 86.69 94 LEU B N 1
ATOM 3158 C CA . LEU B 1 94 ? 14.18 14.984 -0.247 1 86.69 94 LEU B CA 1
ATOM 3159 C C . LEU B 1 94 ? 13.117 16.031 0.085 1 86.69 94 LEU B C 1
ATOM 3161 O O . LEU B 1 94 ? 12.992 17.031 -0.622 1 86.69 94 LEU B O 1
ATOM 3165 N N . ALA B 1 95 ? 12.359 15.773 1.123 1 89.56 95 ALA B N 1
ATOM 3166 C CA . ALA B 1 95 ? 11.328 16.719 1.532 1 89.56 95 ALA B CA 1
ATOM 3167 C C . ALA B 1 95 ? 11.93 18.062 1.921 1 89.56 95 ALA B C 1
ATOM 3169 O O . ALA B 1 95 ? 11.398 19.125 1.571 1 89.56 95 ALA B O 1
ATOM 3170 N N . VAL B 1 96 ? 12.969 18.031 2.68 1 85.25 96 VAL B N 1
ATOM 3171 C CA . VAL B 1 96 ? 13.633 19.25 3.115 1 85.25 96 VAL B CA 1
ATOM 3172 C C . VAL B 1 96 ? 14.148 20.031 1.899 1 85.25 96 VAL B C 1
ATOM 3174 O O . VAL B 1 96 ? 14.039 21.25 1.839 1 85.25 96 VAL B O 1
ATOM 3177 N N . PHE B 1 97 ? 14.609 19.25 0.982 1 79.88 97 PHE B N 1
ATOM 3178 C CA . PHE B 1 97 ? 15.133 19.875 -0.23 1 79.88 97 PHE B CA 1
ATOM 3179 C C . PHE B 1 97 ? 14.008 20.516 -1.036 1 79.88 97 PHE B C 1
ATOM 3181 O O . PHE B 1 97 ? 14.203 21.562 -1.643 1 79.88 97 PHE B O 1
ATOM 3188 N N . LEU B 1 98 ? 12.977 19.922 -1.056 1 81.94 98 LEU B N 1
ATOM 3189 C CA . LEU B 1 98 ? 11.875 20.375 -1.885 1 81.94 98 LEU B CA 1
ATOM 3190 C C . LEU B 1 98 ? 11.055 21.438 -1.154 1 81.94 98 LEU B C 1
ATOM 3192 O O . LEU B 1 98 ? 10.188 22.094 -1.753 1 81.94 98 LEU B O 1
ATOM 3196 N N . ASN B 1 99 ? 11.281 21.484 0.141 1 80.19 99 ASN B N 1
ATOM 3197 C CA . ASN B 1 99 ? 10.562 22.484 0.931 1 80.19 99 ASN B CA 1
ATOM 3198 C C . ASN B 1 99 ? 11.141 23.875 0.719 1 80.19 99 ASN B C 1
ATOM 3200 O O . ASN B 1 99 ? 10.578 24.859 1.207 1 80.19 99 ASN B O 1
ATOM 3204 N N . GLN B 1 100 ? 12.086 23.953 -0.082 1 72.62 100 GLN B N 1
ATOM 3205 C CA . GLN B 1 100 ? 12.688 25.266 -0.37 1 72.62 100 GLN B CA 1
ATOM 3206 C C . GLN B 1 100 ? 11.969 25.953 -1.527 1 72.62 100 GLN B C 1
ATOM 3208 O O . GLN B 1 100 ? 11.203 25.312 -2.256 1 72.62 100 GLN B O 1
ATOM 3213 N N . LYS B 1 101 ? 11.883 27.234 -1.45 1 66.69 101 LYS B N 1
ATOM 3214 C CA . LYS B 1 101 ? 11.289 28.016 -2.531 1 66.69 101 LYS B CA 1
ATOM 3215 C C . LYS B 1 101 ? 12.047 27.812 -3.84 1 66.69 101 LYS B C 1
ATOM 3217 O O . LYS B 1 101 ? 12.773 28.703 -4.285 1 66.69 101 LYS B O 1
ATOM 3222 N N . LEU B 1 102 ? 12.141 26.578 -4.215 1 62.47 102 LEU B N 1
ATOM 3223 C CA . LEU B 1 102 ? 12.852 26.25 -5.445 1 62.47 102 LEU B CA 1
ATOM 3224 C C . LEU B 1 102 ? 11.984 26.516 -6.668 1 62.47 102 LEU B C 1
ATOM 3226 O O . LEU B 1 102 ? 10.75 26.453 -6.586 1 62.47 102 LEU B O 1
ATOM 3230 N N . ARG B 1 103 ? 12.727 26.953 -7.766 1 66.88 103 ARG B N 1
ATOM 3231 C CA . ARG B 1 103 ? 12.062 27.047 -9.062 1 66.88 103 ARG B CA 1
ATOM 3232 C C . ARG B 1 103 ? 11.703 25.672 -9.594 1 66.88 103 ARG B C 1
ATOM 3234 O O . ARG B 1 103 ? 12.445 24.703 -9.398 1 66.88 103 ARG B O 1
ATOM 3241 N N . PHE B 1 104 ? 10.508 25.328 -9.992 1 69.75 104 PHE B N 1
ATOM 3242 C CA . PHE B 1 104 ? 10.016 24.125 -10.641 1 69.75 104 PHE B CA 1
ATOM 3243 C C . PHE B 1 104 ? 9.586 23.094 -9.609 1 69.75 104 PHE B C 1
ATOM 3245 O O . PHE B 1 104 ? 9.695 21.891 -9.852 1 69.75 104 PHE B O 1
ATOM 3252 N N . ILE B 1 105 ? 9.32 23.516 -8.477 1 73.06 105 ILE B N 1
ATOM 3253 C CA . ILE B 1 105 ? 8.93 22.656 -7.363 1 73.06 105 ILE B CA 1
ATOM 3254 C C . ILE B 1 105 ? 7.801 21.734 -7.797 1 73.06 105 ILE B C 1
ATOM 3256 O O . ILE B 1 105 ? 7.75 20.562 -7.395 1 73.06 105 ILE B O 1
ATOM 3260 N N . ARG B 1 106 ? 7.035 22.172 -8.625 1 74.69 106 ARG B N 1
ATOM 3261 C CA . ARG B 1 106 ? 5.91 21.375 -9.094 1 74.69 106 ARG B CA 1
ATOM 3262 C C . ARG B 1 106 ? 6.391 20.188 -9.914 1 74.69 106 ARG B C 1
ATOM 3264 O O . ARG B 1 106 ? 5.824 19.094 -9.82 1 74.69 106 ARG B O 1
ATOM 3271 N N . PHE B 1 107 ? 7.418 20.453 -10.625 1 76.69 107 PHE B N 1
ATOM 3272 C CA . PHE B 1 107 ? 7.969 19.406 -11.461 1 76.69 107 PHE B CA 1
ATOM 3273 C C . PHE B 1 107 ? 8.648 18.328 -10.602 1 76.69 107 PHE B C 1
ATOM 3275 O O . PHE B 1 107 ? 8.492 17.141 -10.859 1 76.69 107 PHE B O 1
ATOM 3282 N N . TYR B 1 108 ? 9.328 18.766 -9.625 1 75.44 108 TYR B N 1
ATOM 3283 C CA . TYR B 1 108 ? 10.031 17.812 -8.766 1 75.44 108 TYR B CA 1
ATOM 3284 C C . TYR B 1 108 ? 9.055 16.969 -7.961 1 75.44 108 TYR B C 1
ATOM 3286 O O . TYR B 1 108 ? 9.219 15.758 -7.852 1 75.44 108 TYR B O 1
ATOM 3294 N N . ARG B 1 109 ? 8.062 17.562 -7.52 1 75.56 109 ARG B N 1
ATOM 3295 C CA . ARG B 1 109 ? 7.047 16.844 -6.75 1 75.56 109 ARG B CA 1
ATOM 3296 C C . ARG B 1 109 ? 6.367 15.789 -7.602 1 75.56 109 ARG B C 1
ATOM 3298 O O . ARG B 1 109 ? 6.141 14.664 -7.141 1 75.56 109 ARG B O 1
ATOM 3305 N N . ALA B 1 110 ? 6.215 16.141 -8.82 1 78.94 110 ALA B N 1
ATOM 3306 C CA . ALA B 1 110 ? 5.574 15.203 -9.734 1 78.94 110 ALA B CA 1
ATOM 3307 C C . ALA B 1 110 ? 6.504 14.039 -10.07 1 78.94 110 ALA B C 1
ATOM 3309 O O . ALA B 1 110 ? 6.07 12.883 -10.117 1 78.94 110 ALA B O 1
ATOM 3310 N N . ALA B 1 111 ? 7.719 14.391 -10.273 1 81.19 111 ALA B N 1
ATOM 3311 C CA . ALA B 1 111 ? 8.703 13.367 -10.633 1 81.19 111 ALA B CA 1
ATOM 3312 C C . ALA B 1 111 ? 8.867 12.344 -9.516 1 81.19 111 ALA B C 1
ATOM 3314 O O . ALA B 1 111 ? 8.898 11.141 -9.766 1 81.19 111 ALA B O 1
ATOM 3315 N N . PHE B 1 112 ? 8.898 12.859 -8.359 1 82.44 112 PHE B N 1
ATOM 3316 C CA . PHE B 1 112 ? 9.125 11.969 -7.227 1 82.44 112 PHE B CA 1
ATOM 3317 C C . PHE B 1 112 ? 7.875 11.148 -6.926 1 82.44 112 PHE B C 1
ATOM 3319 O O . PHE B 1 112 ? 7.938 10.141 -6.223 1 82.44 112 PHE B O 1
ATOM 3326 N N . PHE B 1 113 ? 6.816 11.57 -7.523 1 81.75 113 PHE B N 1
ATOM 3327 C CA . PHE B 1 113 ? 5.562 10.867 -7.27 1 81.75 113 PHE B CA 1
ATOM 3328 C C . PHE B 1 113 ? 5.328 9.789 -8.32 1 81.75 113 PHE B C 1
ATOM 3330 O O . PHE B 1 113 ? 4.438 8.945 -8.164 1 81.75 113 PHE B O 1
ATOM 3337 N N . ILE B 1 114 ? 6.188 9.672 -9.281 1 85.56 114 ILE B N 1
ATOM 3338 C CA . ILE B 1 114 ? 6.035 8.734 -10.391 1 85.56 114 ILE B CA 1
ATOM 3339 C C . ILE B 1 114 ? 6.062 7.301 -9.859 1 85.56 114 ILE B C 1
ATOM 3341 O O . ILE B 1 114 ? 5.207 6.484 -10.219 1 85.56 114 ILE B O 1
ATOM 3345 N N . PRO B 1 115 ? 7.008 6.969 -8.977 1 86.94 115 PRO B N 1
ATOM 3346 C CA . PRO B 1 115 ? 7.016 5.598 -8.461 1 86.94 115 PRO B CA 1
ATOM 3347 C C . PRO B 1 115 ? 5.727 5.234 -7.734 1 86.94 115 PRO B C 1
ATOM 3349 O O . PRO B 1 115 ? 5.285 4.082 -7.789 1 86.94 115 PRO B O 1
ATOM 3352 N N . VAL B 1 116 ? 5.16 6.215 -7.145 1 85.75 116 VAL B N 1
ATOM 3353 C CA . VAL B 1 116 ? 3.955 5.988 -6.355 1 85.75 116 VAL B CA 1
ATOM 3354 C C . VAL B 1 116 ? 2.789 5.645 -7.281 1 85.75 116 VAL B C 1
ATOM 3356 O O . VAL B 1 116 ? 1.952 4.801 -6.945 1 85.75 116 VAL B O 1
ATOM 3359 N N . ILE B 1 117 ? 2.789 6.164 -8.438 1 87.06 117 ILE B N 1
ATOM 3360 C CA . ILE B 1 117 ? 1.67 5.984 -9.359 1 87.06 117 ILE B CA 1
ATOM 3361 C C . ILE B 1 117 ? 1.922 4.77 -10.25 1 87.06 117 ILE B C 1
ATOM 3363 O O . ILE B 1 117 ? 1.074 4.402 -11.062 1 87.06 117 ILE B O 1
ATOM 3367 N N . SER B 1 118 ? 3.053 4.176 -10.094 1 87.12 118 SER B N 1
ATOM 3368 C CA . SER B 1 118 ? 3.4 3.012 -10.906 1 87.12 118 SER B CA 1
ATOM 3369 C C . SER B 1 118 ? 3.012 1.714 -10.203 1 87.12 118 SER B C 1
ATOM 3371 O O . SER B 1 118 ? 3.158 1.59 -8.984 1 87.12 118 SER B O 1
ATOM 3373 N N . SER B 1 119 ? 2.482 0.819 -11 1 88.12 119 SER B N 1
ATOM 3374 C CA . SER B 1 119 ? 2.152 -0.491 -10.445 1 88.12 119 SER B CA 1
ATOM 3375 C C . SER B 1 119 ? 3.41 -1.259 -10.055 1 88.12 119 SER B C 1
ATOM 3377 O O . SER B 1 119 ? 4.422 -1.202 -10.758 1 88.12 119 SER B O 1
ATOM 3379 N N . MET B 1 120 ? 3.281 -1.986 -8.977 1 90.56 120 MET B N 1
ATOM 3380 C CA . MET B 1 120 ? 4.43 -2.775 -8.539 1 90.56 120 MET B CA 1
ATOM 3381 C C . MET B 1 120 ? 4.77 -3.85 -9.562 1 90.56 120 MET B C 1
ATOM 3383 O O . MET B 1 120 ? 5.93 -4.254 -9.688 1 90.56 120 MET B O 1
ATOM 3387 N N . VAL B 1 121 ? 3.787 -4.309 -10.297 1 90.62 121 VAL B N 1
ATOM 3388 C CA . VAL B 1 121 ? 4.043 -5.285 -11.344 1 90.62 121 VAL B CA 1
ATOM 3389 C C . VAL B 1 121 ? 4.953 -4.68 -12.406 1 90.62 121 VAL B C 1
ATOM 3391 O O . VAL B 1 121 ? 5.977 -5.266 -12.766 1 90.62 121 VAL B O 1
ATOM 3394 N N . ALA B 1 122 ? 4.59 -3.516 -12.836 1 87.62 122 ALA B N 1
ATOM 3395 C CA . ALA B 1 122 ? 5.398 -2.83 -13.836 1 87.62 122 ALA B CA 1
ATOM 3396 C C . ALA B 1 122 ? 6.781 -2.486 -13.281 1 87.62 122 ALA B C 1
ATOM 3398 O O . ALA B 1 122 ? 7.789 -2.65 -13.977 1 87.62 122 ALA B O 1
ATOM 3399 N N . VAL B 1 123 ? 6.797 -2.061 -12.094 1 90.06 123 VAL B N 1
ATOM 3400 C CA . VAL B 1 123 ? 8.055 -1.692 -11.453 1 90.06 123 VAL B CA 1
ATOM 3401 C C . VAL B 1 123 ? 8.969 -2.91 -11.375 1 90.06 123 VAL B C 1
ATOM 3403 O O . VAL B 1 123 ? 10.172 -2.803 -11.609 1 90.06 123 VAL B O 1
ATOM 3406 N N . SER B 1 124 ? 8.406 -4.008 -11.055 1 90.56 124 SER B N 1
ATOM 3407 C CA . SER B 1 124 ? 9.203 -5.223 -10.93 1 90.56 124 SER B CA 1
ATOM 3408 C C . SER B 1 124 ? 9.828 -5.613 -12.266 1 90.56 124 SER B C 1
ATOM 3410 O O . SER B 1 124 ? 10.984 -6.039 -12.32 1 90.56 124 SER B O 1
ATOM 3412 N N . VAL B 1 125 ? 9.094 -5.504 -13.305 1 84.75 125 VAL B N 1
ATOM 3413 C CA . VAL B 1 125 ? 9.602 -5.824 -14.633 1 84.75 125 VAL B CA 1
ATOM 3414 C C . VAL B 1 125 ? 10.766 -4.898 -14.977 1 84.75 125 VAL B C 1
ATOM 3416 O O . VAL B 1 125 ? 11.82 -5.352 -15.43 1 84.75 125 VAL B O 1
ATOM 3419 N N . ILE B 1 126 ? 10.555 -3.693 -14.672 1 85.44 126 ILE B N 1
ATOM 3420 C CA . ILE B 1 126 ? 11.547 -2.668 -14.977 1 85.44 126 ILE B CA 1
ATOM 3421 C C . ILE B 1 126 ? 12.828 -2.939 -14.195 1 85.44 126 ILE B C 1
ATOM 3423 O O . ILE B 1 126 ? 13.922 -2.951 -14.773 1 85.44 126 ILE B O 1
ATOM 3427 N N . TRP B 1 127 ? 12.688 -3.172 -13.016 1 89.94 127 TRP B N 1
ATOM 3428 C CA . TRP B 1 127 ? 13.859 -3.338 -12.172 1 89.94 127 TRP B CA 1
ATOM 3429 C C . TRP B 1 127 ? 14.547 -4.672 -12.438 1 89.94 127 TRP B C 1
ATOM 3431 O O . TRP B 1 127 ? 15.766 -4.793 -12.297 1 89.94 127 TRP B O 1
ATOM 3441 N N . GLN B 1 128 ? 13.805 -5.668 -12.82 1 88.38 128 GLN B N 1
ATOM 3442 C CA . GLN B 1 128 ? 14.43 -6.918 -13.242 1 88.38 128 GLN B CA 1
ATOM 3443 C C . GLN B 1 128 ? 15.312 -6.699 -14.477 1 88.38 128 GLN B C 1
ATOM 3445 O O . GLN B 1 128 ? 16.391 -7.293 -14.586 1 88.38 128 GLN B O 1
ATOM 3450 N N . TRP B 1 129 ? 14.805 -5.887 -15.32 1 84 129 TRP B N 1
ATOM 3451 C CA . TRP B 1 129 ? 15.602 -5.555 -16.5 1 84 129 TRP B CA 1
ATOM 3452 C C . TRP B 1 129 ? 16.844 -4.766 -16.109 1 84 129 TRP B C 1
ATOM 3454 O O . TRP B 1 129 ? 17.938 -5.039 -16.609 1 84 129 TRP B O 1
ATOM 3464 N N . ILE B 1 130 ? 16.703 -3.836 -15.289 1 87.88 130 ILE B N 1
ATOM 3465 C CA . ILE B 1 130 ? 17.812 -3.002 -14.836 1 87.88 130 ILE B CA 1
ATOM 3466 C C . ILE B 1 130 ? 18.875 -3.873 -14.172 1 87.88 130 ILE B C 1
ATOM 3468 O O . ILE B 1 130 ? 20.078 -3.662 -14.375 1 87.88 130 ILE B O 1
ATOM 3472 N N . TYR B 1 131 ? 18.453 -4.883 -13.461 1 91.44 131 TYR B N 1
ATOM 3473 C CA . TYR B 1 131 ? 19.344 -5.711 -12.656 1 91.44 131 TYR B CA 1
ATOM 3474 C C . TYR B 1 131 ? 19.906 -6.871 -13.477 1 91.44 131 TYR B C 1
ATOM 3476 O O . TYR B 1 131 ? 20.719 -7.652 -12.984 1 91.44 131 TYR B O 1
ATOM 3484 N N . ASN B 1 132 ? 19.438 -7 -14.703 1 88.12 132 ASN B N 1
ATOM 3485 C CA . ASN B 1 132 ? 19.938 -8.094 -15.531 1 88.12 132 ASN B CA 1
ATOM 3486 C C . ASN B 1 132 ? 21.453 -8.055 -15.641 1 88.12 132 ASN B C 1
ATOM 3488 O O . ASN B 1 132 ? 22.047 -7.012 -15.945 1 88.12 132 ASN B O 1
ATOM 3492 N N . PRO B 1 133 ? 22.047 -9.156 -15.406 1 88.81 133 PRO B N 1
ATOM 3493 C CA . PRO B 1 133 ? 23.516 -9.164 -15.391 1 88.81 133 PRO B CA 1
ATOM 3494 C C . PRO B 1 133 ? 24.109 -9.031 -16.797 1 88.81 133 PRO B C 1
ATOM 3496 O O . PRO B 1 133 ? 25.234 -8.539 -16.938 1 88.81 133 PRO B O 1
ATOM 3499 N N . GLU B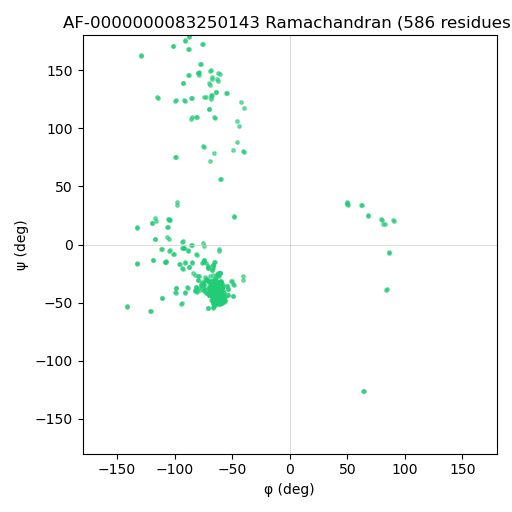 1 134 ? 23.469 -9.469 -17.734 1 83.75 134 GLU B N 1
ATOM 3500 C CA . GLU B 1 134 ? 24.031 -9.516 -19.078 1 83.75 134 GLU B CA 1
ATOM 3501 C C . GLU B 1 134 ? 23.719 -8.242 -19.859 1 83.75 134 GLU B C 1
ATOM 3503 O O . GLU B 1 134 ? 24.609 -7.66 -20.484 1 83.75 134 GLU B O 1
ATOM 3508 N N . TYR B 1 135 ? 22.516 -7.734 -19.734 1 79.62 135 TYR B N 1
ATOM 3509 C CA . TYR B 1 135 ? 22.141 -6.617 -20.594 1 79.62 135 TYR B CA 1
ATOM 3510 C C . TYR B 1 135 ? 21.484 -5.504 -19.781 1 79.62 135 TYR B C 1
ATOM 3512 O O . TYR B 1 135 ? 20.922 -4.566 -20.344 1 79.62 135 TYR B O 1
ATOM 3520 N N . GLY B 1 136 ? 21.641 -5.59 -18.516 1 83.44 136 GLY B N 1
ATOM 3521 C CA . GLY B 1 136 ? 20.969 -4.613 -17.672 1 83.44 136 GLY B CA 1
ATOM 3522 C C . GLY B 1 136 ? 21.672 -3.271 -17.641 1 83.44 136 GLY B C 1
ATOM 3523 O O . GLY B 1 136 ? 22.875 -3.189 -17.875 1 83.44 136 GLY B O 1
ATOM 3524 N N . LEU B 1 137 ? 20.922 -2.295 -17.359 1 83.31 137 LEU B N 1
ATOM 3525 C CA . LEU B 1 137 ? 21.391 -0.916 -17.344 1 83.31 137 LEU B CA 1
ATOM 3526 C C . LEU B 1 137 ? 22.422 -0.711 -16.25 1 83.31 137 LEU B C 1
ATOM 3528 O O . LEU B 1 137 ? 23.391 0.035 -16.422 1 83.31 137 LEU B O 1
ATOM 3532 N N . LEU B 1 138 ? 22.219 -1.323 -15.133 1 86.81 138 LEU B N 1
ATOM 3533 C CA . LEU B 1 138 ? 23.094 -1.102 -13.984 1 86.81 138 LEU B CA 1
ATOM 3534 C C . LEU B 1 138 ? 24.5 -1.649 -14.258 1 86.81 138 LEU B C 1
ATOM 3536 O O . LEU B 1 138 ? 25.484 -0.949 -14.062 1 86.81 138 LEU B O 1
ATOM 3540 N N . ASN B 1 139 ? 24.531 -2.824 -14.672 1 89.44 139 ASN B N 1
ATOM 3541 C CA . ASN B 1 139 ? 25.828 -3.404 -14.984 1 89.44 139 ASN B CA 1
ATOM 3542 C C . ASN B 1 139 ? 26.484 -2.713 -16.172 1 89.44 139 ASN B C 1
ATOM 3544 O O . ASN B 1 139 ? 27.703 -2.586 -16.234 1 89.44 139 ASN B O 1
ATOM 3548 N N . TYR B 1 140 ? 25.688 -2.283 -17.094 1 85.75 140 TYR B N 1
ATOM 3549 C CA . TYR B 1 140 ? 26.219 -1.501 -18.203 1 85.75 140 TYR B CA 1
ATOM 3550 C C . TYR B 1 140 ? 26.859 -0.218 -17.703 1 85.75 140 TYR B C 1
ATOM 3552 O O . TYR B 1 140 ? 27.984 0.118 -18.109 1 85.75 140 TYR B O 1
ATOM 3560 N N . ALA B 1 141 ? 26.234 0.49 -16.875 1 85.06 141 ALA B N 1
ATOM 3561 C CA . ALA B 1 141 ? 26.781 1.724 -16.312 1 85.06 141 ALA B CA 1
ATOM 3562 C C . ALA B 1 141 ? 28.047 1.447 -15.5 1 85.06 141 ALA B C 1
ATOM 3564 O O . ALA B 1 141 ? 29.016 2.203 -15.57 1 85.06 141 ALA B O 1
ATOM 3565 N N . LEU B 1 142 ? 28 0.409 -14.734 1 89.56 142 LEU B N 1
ATOM 3566 C CA . LEU B 1 142 ? 29.156 0.042 -13.922 1 89.56 142 LEU B CA 1
ATOM 3567 C C . LEU B 1 142 ? 30.359 -0.29 -14.805 1 89.56 142 LEU B C 1
ATOM 3569 O O . LEU B 1 142 ? 31.5 -0.035 -14.422 1 89.56 142 LEU B O 1
ATOM 3573 N N . SER B 1 143 ? 30.094 -0.86 -15.922 1 90.06 143 SER B N 1
ATOM 3574 C CA . SER B 1 143 ? 31.156 -1.236 -16.844 1 90.06 143 SER B CA 1
ATOM 3575 C C . SER B 1 143 ? 31.938 -0.013 -17.312 1 90.06 143 SER B C 1
ATOM 3577 O O . SER B 1 143 ? 33.125 -0.115 -17.656 1 90.06 143 SER B O 1
ATOM 3579 N N . TRP B 1 144 ? 31.297 1.132 -17.328 1 90.25 144 TRP B N 1
ATOM 3580 C CA . TRP B 1 144 ? 31.984 2.367 -17.703 1 90.25 144 TRP B CA 1
ATOM 3581 C C . TRP B 1 144 ? 33.125 2.688 -16.734 1 90.25 144 TRP B C 1
ATOM 3583 O O . TRP B 1 144 ? 34.062 3.389 -17.078 1 90.25 144 TRP B O 1
ATOM 3593 N N . PHE B 1 145 ? 33 2.205 -15.57 1 91.75 145 PHE B N 1
ATOM 3594 C CA . PHE B 1 145 ? 34 2.471 -14.555 1 91.75 145 PHE B CA 1
ATOM 3595 C C . PHE B 1 145 ? 34.875 1.246 -14.328 1 91.75 145 PHE B C 1
ATOM 3597 O O . PHE B 1 145 ? 35.625 1.193 -13.359 1 91.75 145 PHE B O 1
ATOM 3604 N N . GLY B 1 146 ? 34.656 0.245 -15.102 1 91.56 146 GLY B N 1
ATOM 3605 C CA . GLY B 1 146 ? 35.469 -0.955 -15.031 1 91.56 146 GLY B CA 1
ATOM 3606 C C . GLY B 1 146 ? 35.031 -1.919 -13.945 1 91.56 146 GLY B C 1
ATOM 3607 O O . GLY B 1 146 ? 35.812 -2.771 -13.508 1 91.56 146 GLY B O 1
ATOM 3608 N N . ILE B 1 147 ? 33.875 -1.755 -13.484 1 91.62 147 ILE B N 1
ATOM 3609 C CA . ILE B 1 147 ? 33.344 -2.615 -12.43 1 91.62 147 ILE B CA 1
ATOM 3610 C C . ILE B 1 147 ? 32.438 -3.688 -13.039 1 91.62 147 ILE B C 1
ATOM 3612 O O . ILE B 1 147 ? 31.562 -3.377 -13.828 1 91.62 147 ILE B O 1
ATOM 3616 N N . ASP B 1 148 ? 32.812 -4.914 -12.734 1 90.31 148 ASP B N 1
ATOM 3617 C CA . ASP B 1 148 ? 31.922 -5.996 -13.133 1 90.31 148 ASP B CA 1
ATOM 3618 C C . ASP B 1 148 ? 30.828 -6.211 -12.086 1 90.31 148 ASP B C 1
ATOM 3620 O O . ASP B 1 148 ? 31.094 -6.746 -11.008 1 90.31 148 ASP B O 1
ATOM 3624 N N . GLY B 1 149 ? 29.703 -5.867 -12.445 1 89.56 149 GLY B N 1
ATOM 3625 C CA . GLY B 1 149 ? 28.578 -5.988 -11.523 1 89.56 149 GLY B CA 1
ATOM 3626 C C . GLY B 1 149 ? 28.188 -7.426 -11.242 1 89.56 149 GLY B C 1
ATOM 3627 O O . GLY B 1 149 ? 28.406 -8.305 -12.078 1 89.56 149 GLY B O 1
ATOM 3628 N N . PRO B 1 150 ? 27.703 -7.652 -10.117 1 91.25 150 PRO B N 1
ATOM 3629 C CA . PRO B 1 150 ? 27.266 -9.008 -9.766 1 91.25 150 PRO B CA 1
ATOM 3630 C C . PRO B 1 150 ? 25.922 -9.383 -10.406 1 91.25 150 PRO B C 1
ATOM 3632 O O . PRO B 1 150 ? 25.406 -8.633 -11.242 1 91.25 150 PRO B O 1
ATOM 3635 N N . ALA B 1 151 ? 25.562 -10.727 -10.227 1 93.06 151 ALA B N 1
ATOM 3636 C CA . ALA B 1 151 ? 24.203 -11.141 -10.562 1 93.06 151 ALA B CA 1
ATOM 3637 C C . ALA B 1 151 ? 23.203 -10.656 -9.508 1 93.06 151 ALA B C 1
ATOM 3639 O O . ALA B 1 151 ? 22.797 -11.43 -8.641 1 93.06 151 ALA B O 1
ATOM 3640 N N . TRP B 1 152 ? 22.781 -9.492 -9.641 1 94.12 152 TRP B N 1
ATOM 3641 C CA . TRP B 1 152 ? 22.094 -8.703 -8.625 1 94.12 152 TRP B CA 1
ATOM 3642 C C . TRP B 1 152 ? 20.953 -9.508 -8 1 94.12 152 TRP B C 1
ATOM 3644 O O . TRP B 1 152 ? 20.828 -9.555 -6.773 1 94.12 152 TRP B O 1
ATOM 3654 N N . LEU B 1 153 ? 20.172 -10.188 -8.836 1 94 153 LEU B N 1
ATOM 3655 C CA . LEU B 1 153 ? 18.969 -10.844 -8.352 1 94 153 LEU B CA 1
ATOM 3656 C C . LEU B 1 153 ? 19.234 -12.312 -8.039 1 94 153 LEU B C 1
ATOM 3658 O O . LEU B 1 153 ? 18.469 -12.945 -7.305 1 94 153 LEU B O 1
ATOM 3662 N N . THR B 1 154 ? 20.328 -12.844 -8.555 1 93.19 154 THR B N 1
ATOM 3663 C CA . THR B 1 154 ? 20.547 -14.281 -8.422 1 93.19 154 THR B CA 1
ATOM 3664 C C . THR B 1 154 ? 21.719 -14.562 -7.488 1 93.19 154 THR B C 1
ATOM 3666 O O . THR B 1 154 ? 22.016 -15.719 -7.188 1 93.19 154 THR B O 1
ATOM 3669 N N . ASP B 1 155 ? 22.344 -13.547 -7.055 1 95 155 ASP B N 1
ATOM 3670 C CA . ASP B 1 155 ? 23.375 -13.656 -6.02 1 95 155 ASP B CA 1
ATOM 3671 C C . ASP B 1 155 ? 22.766 -13.492 -4.629 1 95 155 ASP B C 1
ATOM 3673 O O . ASP B 1 155 ? 22.156 -12.469 -4.328 1 95 155 ASP B O 1
ATOM 3677 N N . PRO B 1 156 ? 22.969 -14.484 -3.75 1 94.25 156 PRO B N 1
ATOM 3678 C CA . PRO B 1 156 ? 22.344 -14.461 -2.426 1 94.25 156 PRO B CA 1
ATOM 3679 C C . PRO B 1 156 ? 22.781 -13.25 -1.597 1 94.25 156 PRO B C 1
ATOM 3681 O O . PRO B 1 156 ? 22.031 -12.805 -0.718 1 94.25 156 PRO B O 1
ATOM 3684 N N . ASN B 1 157 ? 23.891 -12.703 -1.859 1 93.81 157 ASN B N 1
ATOM 3685 C CA . ASN B 1 157 ? 24.375 -11.57 -1.088 1 93.81 157 ASN B CA 1
ATOM 3686 C C . ASN B 1 157 ? 23.797 -10.258 -1.587 1 93.81 157 ASN B C 1
ATOM 3688 O O . ASN B 1 157 ? 23.641 -9.305 -0.817 1 93.81 157 ASN B O 1
ATOM 3692 N N . TRP B 1 158 ? 23.391 -10.227 -2.859 1 95.25 158 TRP B N 1
ATOM 3693 C CA . TRP B 1 158 ? 22.984 -8.953 -3.447 1 95.25 158 TRP B CA 1
ATOM 3694 C C . TRP B 1 158 ? 21.469 -8.922 -3.656 1 95.25 158 TRP B C 1
ATOM 3696 O O . TRP B 1 158 ? 20.875 -7.855 -3.834 1 95.25 158 TRP B O 1
ATOM 3706 N N . ALA B 1 159 ? 20.859 -10.078 -3.59 1 97.06 159 ALA B N 1
ATOM 3707 C CA . ALA B 1 159 ? 19.438 -10.172 -3.914 1 97.06 159 ALA B CA 1
ATOM 3708 C C . ALA B 1 159 ? 18.594 -9.32 -2.965 1 97.06 159 ALA B C 1
ATOM 3710 O O . ALA B 1 159 ? 17.797 -8.492 -3.406 1 97.06 159 ALA B O 1
ATOM 3711 N N . MET B 1 160 ? 18.875 -9.453 -1.642 1 97.56 160 MET B N 1
ATOM 3712 C CA . MET B 1 160 ? 18.078 -8.719 -0.667 1 97.56 160 MET B CA 1
ATOM 3713 C C . MET B 1 160 ? 18.344 -7.219 -0.773 1 97.56 160 MET B C 1
ATOM 3715 O O . MET B 1 160 ? 17.391 -6.422 -0.802 1 97.56 160 MET B O 1
ATOM 3719 N N . PRO B 1 161 ? 19.531 -6.758 -0.913 1 97.44 161 PRO B N 1
ATOM 3720 C CA . PRO B 1 161 ? 19.781 -5.328 -1.096 1 97.44 161 PRO B CA 1
ATOM 3721 C C . PRO B 1 161 ? 19.062 -4.758 -2.324 1 97.44 161 PRO B C 1
ATOM 3723 O O . PRO B 1 161 ? 18.578 -3.631 -2.289 1 97.44 161 PRO B O 1
ATOM 3726 N N . THR B 1 162 ? 19.031 -5.516 -3.379 1 96.44 162 THR B N 1
ATOM 3727 C CA . THR B 1 162 ? 18.391 -5.047 -4.605 1 96.44 162 THR B CA 1
ATOM 3728 C C . THR B 1 162 ? 16.875 -4.895 -4.398 1 96.44 162 THR B C 1
ATOM 3730 O O . THR B 1 162 ? 16.281 -3.924 -4.867 1 96.44 162 THR B O 1
ATOM 3733 N N . VAL B 1 163 ? 16.328 -5.871 -3.693 1 97.19 163 VAL B N 1
ATOM 3734 C CA . VAL B 1 163 ? 14.898 -5.816 -3.373 1 97.19 163 VAL B CA 1
ATOM 3735 C C . VAL B 1 163 ? 14.617 -4.609 -2.479 1 97.19 163 VAL B C 1
ATOM 3737 O O . VAL B 1 163 ? 13.633 -3.896 -2.68 1 97.19 163 VAL B O 1
ATOM 3740 N N . ILE B 1 164 ? 15.5 -4.328 -1.553 1 98.06 164 ILE B N 1
ATOM 3741 C CA . ILE B 1 164 ? 15.367 -3.223 -0.609 1 98.06 164 ILE B CA 1
ATOM 3742 C C . ILE B 1 164 ? 15.422 -1.895 -1.36 1 98.06 164 ILE B C 1
ATOM 3744 O O . ILE B 1 164 ? 14.586 -1.017 -1.138 1 98.06 164 ILE B O 1
ATOM 3748 N N . ILE B 1 165 ? 16.328 -1.778 -2.26 1 95.56 165 ILE B N 1
ATOM 3749 C CA . ILE B 1 165 ? 16.5 -0.547 -3.025 1 95.56 165 ILE B CA 1
ATOM 3750 C C . ILE B 1 165 ? 15.234 -0.275 -3.842 1 95.56 165 ILE B C 1
ATOM 3752 O O . ILE B 1 165 ? 14.742 0.855 -3.877 1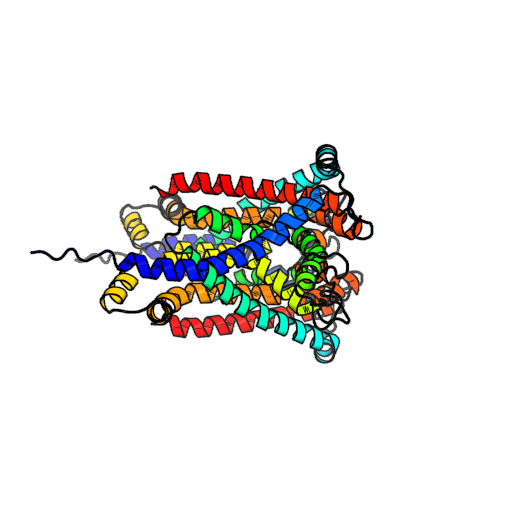 95.56 165 ILE B O 1
ATOM 3756 N N . THR B 1 166 ? 14.734 -1.289 -4.5 1 94.12 166 THR B N 1
ATOM 3757 C CA . THR B 1 166 ? 13.523 -1.147 -5.301 1 94.12 166 THR B CA 1
ATOM 3758 C C . THR B 1 166 ? 12.344 -0.734 -4.426 1 94.12 166 THR B C 1
ATOM 3760 O O . THR B 1 166 ? 11.555 0.132 -4.809 1 94.12 166 THR B O 1
ATOM 3763 N N . SER B 1 167 ? 12.234 -1.324 -3.223 1 95.75 167 SER B N 1
ATOM 3764 C CA . SER B 1 167 ? 11.148 -1.004 -2.299 1 95.75 167 SER B CA 1
ATOM 3765 C C . SER B 1 167 ? 11.234 0.443 -1.824 1 95.75 167 SER B C 1
ATOM 3767 O O . SER B 1 167 ? 10.219 1.128 -1.716 1 95.75 167 SER B O 1
ATOM 3769 N N . ILE B 1 168 ? 12.422 0.873 -1.521 1 94.94 168 ILE B N 1
ATOM 3770 C CA . ILE B 1 168 ? 12.617 2.252 -1.094 1 94.94 168 ILE B CA 1
ATOM 3771 C C . ILE B 1 168 ? 12.242 3.203 -2.225 1 94.94 168 ILE B C 1
ATOM 3773 O O . ILE B 1 168 ? 11.562 4.211 -1.997 1 94.94 168 ILE B O 1
ATOM 3777 N N . TRP B 1 169 ? 12.695 2.854 -3.406 1 91.94 169 TRP B N 1
ATOM 3778 C CA . TRP B 1 169 ? 12.359 3.648 -4.582 1 91.94 169 TRP B CA 1
ATOM 3779 C C . TRP B 1 169 ? 10.852 3.822 -4.715 1 91.94 169 TRP B C 1
ATOM 3781 O O . TRP B 1 169 ? 10.359 4.93 -4.957 1 91.94 169 TRP B O 1
ATOM 3791 N N . LYS B 1 170 ? 10.125 2.787 -4.512 1 91.81 170 LYS B N 1
ATOM 3792 C CA . LYS B 1 170 ? 8.68 2.76 -4.676 1 91.81 170 LYS B CA 1
ATOM 3793 C C . LYS B 1 170 ? 7.988 3.615 -3.613 1 91.81 170 LYS B C 1
ATOM 3795 O O . LYS B 1 170 ? 6.969 4.254 -3.889 1 91.81 170 LYS B O 1
ATOM 3800 N N . SER B 1 171 ? 8.531 3.717 -2.443 1 91.81 171 SER B N 1
ATOM 3801 C CA . SER B 1 171 ? 7.836 4.352 -1.327 1 91.81 171 SER B CA 1
ATOM 3802 C C . SER B 1 171 ? 8.344 5.77 -1.095 1 91.81 171 SER B C 1
ATOM 3804 O O . SER B 1 171 ? 7.762 6.52 -0.31 1 91.81 171 SER B O 1
ATOM 3806 N N . LEU B 1 172 ? 9.344 6.133 -1.744 1 91.62 172 LEU B N 1
ATOM 3807 C CA . LEU B 1 172 ? 10.047 7.383 -1.48 1 91.62 172 LEU B CA 1
ATOM 3808 C C . LEU B 1 172 ? 9.117 8.578 -1.669 1 91.62 172 LEU B C 1
ATOM 3810 O O . LEU B 1 172 ? 9.062 9.469 -0.819 1 91.62 172 LEU B O 1
ATOM 3814 N N . GLY B 1 173 ? 8.461 8.594 -2.746 1 88.94 173 GLY B N 1
ATOM 3815 C CA . GLY B 1 173 ? 7.609 9.727 -3.066 1 88.94 173 GLY B CA 1
ATOM 3816 C C . GLY B 1 173 ? 6.504 9.945 -2.049 1 88.94 173 GLY B C 1
ATOM 3817 O O . GLY B 1 173 ? 6.23 11.086 -1.664 1 88.94 173 GLY B O 1
ATOM 3818 N N . PHE B 1 174 ? 5.883 8.922 -1.596 1 90.06 174 PHE B N 1
ATOM 3819 C CA . PHE B 1 174 ? 4.789 9.023 -0.64 1 90.06 174 PHE B CA 1
ATOM 3820 C C . PHE B 1 174 ? 5.277 9.57 0.692 1 90.06 174 PHE B C 1
ATOM 3822 O O . PHE B 1 174 ? 4.688 10.508 1.237 1 90.06 174 PHE B O 1
ATOM 3829 N N . ASN B 1 175 ? 6.297 9 1.199 1 93.94 175 ASN B N 1
ATOM 3830 C CA . ASN B 1 175 ? 6.871 9.477 2.455 1 93.94 175 ASN B CA 1
ATOM 3831 C C . ASN B 1 175 ? 7.352 10.922 2.34 1 93.94 175 ASN B C 1
ATOM 3833 O O . ASN B 1 175 ? 7.184 11.711 3.271 1 93.94 175 ASN B O 1
ATOM 3837 N N . MET B 1 176 ? 7.938 11.203 1.236 1 91.75 176 MET B N 1
ATOM 3838 C CA . MET B 1 176 ? 8.422 12.562 1.008 1 91.75 176 MET B CA 1
ATOM 3839 C C . MET B 1 176 ? 7.281 13.57 1.07 1 91.75 176 MET B C 1
ATOM 3841 O O . MET B 1 176 ? 7.414 14.625 1.688 1 91.75 176 MET B O 1
ATOM 3845 N N . LEU B 1 177 ? 6.199 13.18 0.51 1 87.56 177 LEU B N 1
ATOM 3846 C CA . LEU B 1 177 ? 5.051 14.078 0.495 1 87.56 177 LEU B CA 1
ATOM 3847 C C . LEU B 1 177 ? 4.52 14.305 1.905 1 87.56 177 LEU B C 1
ATOM 3849 O O . LEU B 1 177 ? 4.105 15.414 2.248 1 87.56 177 LEU B O 1
ATOM 3853 N N . ILE B 1 178 ? 4.48 13.273 2.666 1 89.06 178 ILE B N 1
ATOM 3854 C CA . ILE B 1 178 ? 4.016 13.398 4.043 1 89.06 178 ILE B CA 1
ATOM 3855 C C . ILE B 1 178 ? 4.961 14.305 4.828 1 89.06 178 ILE B C 1
ATOM 3857 O O . ILE B 1 178 ? 4.512 15.203 5.551 1 89.06 178 ILE B O 1
ATOM 3861 N N . PHE B 1 179 ? 6.238 14.141 4.621 1 93.19 179 PHE B N 1
ATOM 3862 C CA . PHE B 1 179 ? 7.219 14.992 5.289 1 93.19 179 PHE B CA 1
ATOM 3863 C C . PHE B 1 179 ? 7.098 16.438 4.82 1 93.19 179 PHE B C 1
ATOM 3865 O O . PHE B 1 179 ? 7.238 17.359 5.617 1 93.19 179 PHE B O 1
ATOM 3872 N N . LEU B 1 180 ? 6.918 16.562 3.557 1 88.88 180 LEU B N 1
ATOM 3873 C CA . LEU B 1 180 ? 6.773 17.906 3.004 1 88.88 180 LEU B CA 1
ATOM 3874 C C . LEU B 1 180 ? 5.586 18.625 3.629 1 88.88 180 LEU B C 1
ATOM 3876 O O . LEU B 1 180 ? 5.688 19.812 3.992 1 88.88 180 LEU B O 1
ATOM 3880 N N . ALA B 1 181 ? 4.484 17.906 3.729 1 83.75 181 ALA B N 1
ATOM 3881 C CA . ALA B 1 181 ? 3.305 18.484 4.375 1 83.75 181 ALA B CA 1
ATOM 3882 C C . ALA B 1 181 ? 3.6 18.844 5.828 1 83.75 181 ALA B C 1
ATOM 3884 O O . ALA B 1 181 ? 3.156 19.891 6.312 1 83.75 181 ALA B O 1
ATOM 3885 N N . GLY B 1 182 ? 4.309 18 6.492 1 88.88 182 GLY B N 1
ATOM 3886 C CA . GLY B 1 182 ? 4.719 18.297 7.855 1 88.88 182 GLY B CA 1
ATOM 3887 C C . GLY B 1 182 ? 5.617 19.516 7.953 1 88.88 182 GLY B C 1
ATOM 3888 O O . GLY B 1 182 ? 5.453 20.344 8.852 1 88.88 182 GLY B O 1
ATOM 3889 N N . LEU B 1 183 ? 6.516 19.672 7.066 1 90.56 183 LEU B N 1
ATOM 3890 C CA . LEU B 1 183 ? 7.441 20.797 7.039 1 90.56 183 LEU B CA 1
ATOM 3891 C C . LEU B 1 183 ? 6.699 22.109 6.781 1 90.56 183 LEU B C 1
ATOM 3893 O O . LEU B 1 183 ? 7.008 23.141 7.395 1 90.56 183 LEU B O 1
ATOM 3897 N N . GLN B 1 184 ? 5.785 21.953 5.934 1 85.75 184 GLN B N 1
ATOM 3898 C CA . GLN B 1 184 ? 5.035 23.141 5.551 1 85.75 184 GLN B CA 1
ATOM 3899 C C . GLN B 1 184 ? 4.121 23.609 6.68 1 85.75 184 GLN B C 1
ATOM 3901 O O . GLN B 1 184 ? 3.66 24.75 6.684 1 85.75 184 GLN B O 1
ATOM 3906 N N . SER B 1 185 ? 3.875 22.719 7.57 1 85.69 185 SER B N 1
ATOM 3907 C CA . SER B 1 185 ? 3.025 23.078 8.695 1 85.69 185 SER B CA 1
ATOM 3908 C C . SER B 1 185 ? 3.814 23.844 9.766 1 85.69 185 SER B C 1
ATOM 3910 O O . SER B 1 185 ? 3.23 24.422 10.672 1 85.69 185 SER B O 1
ATOM 3912 N N . ILE B 1 186 ? 5.129 23.922 9.656 1 89.69 186 ILE B N 1
ATOM 3913 C CA . ILE B 1 186 ? 5.977 24.625 10.609 1 89.69 186 ILE B CA 1
ATOM 3914 C C . ILE B 1 186 ? 6.039 26.109 10.258 1 89.69 186 ILE B C 1
ATOM 3916 O O . ILE B 1 186 ? 6.391 26.469 9.133 1 89.69 186 ILE B O 1
ATOM 3920 N N . SER B 1 187 ? 5.738 26.938 11.195 1 92 187 SER B N 1
ATOM 3921 C CA . SER B 1 187 ? 5.738 28.375 10.969 1 92 187 SER B CA 1
ATOM 3922 C C . SER B 1 187 ? 7.133 28.875 10.617 1 92 187 SER B C 1
ATOM 3924 O O . SER B 1 187 ? 8.117 28.469 11.234 1 92 187 SER B O 1
ATOM 3926 N N . ASP B 1 188 ? 7.148 29.766 9.758 1 89.62 188 ASP B N 1
ATOM 3927 C CA . ASP B 1 188 ? 8.406 30.375 9.328 1 89.62 188 ASP B CA 1
ATOM 3928 C C . ASP B 1 188 ? 9.031 31.203 10.453 1 89.62 188 ASP B C 1
ATOM 3930 O O . ASP B 1 188 ? 10.234 31.469 10.453 1 89.62 188 ASP B O 1
ATOM 3934 N N . SER B 1 189 ? 8.219 31.562 11.32 1 93.12 189 SER B N 1
ATOM 3935 C CA . SER B 1 189 ? 8.664 32.406 12.422 1 93.12 189 SER B CA 1
ATOM 3936 C C . SER B 1 189 ? 9.766 31.734 13.234 1 93.12 189 SER B C 1
ATOM 3938 O O . SER B 1 189 ? 10.672 32.406 13.742 1 93.12 189 SER B O 1
ATOM 3940 N N . TYR B 1 190 ? 9.695 30.469 13.312 1 92.19 190 TYR B N 1
ATOM 3941 C CA . TYR B 1 190 ? 10.719 29.719 14.047 1 92.19 190 TYR B CA 1
ATOM 3942 C C . TYR B 1 190 ? 12.07 29.859 13.359 1 92.19 190 TYR B C 1
ATOM 3944 O O . TYR B 1 190 ? 13.094 30.031 14.023 1 92.19 190 TYR B O 1
ATOM 3952 N N . TYR B 1 191 ? 12.047 29.891 12.133 1 89.12 191 TYR B N 1
ATOM 3953 C CA . TYR B 1 191 ? 13.289 29.938 11.375 1 89.12 191 TYR B CA 1
ATOM 3954 C C . TYR B 1 191 ? 13.844 31.359 11.305 1 89.12 191 TYR B C 1
ATOM 3956 O O . TYR B 1 191 ? 15.055 31.562 11.352 1 89.12 191 TYR B O 1
ATOM 3964 N N . GLU B 1 192 ? 12.969 32.312 11.211 1 91.44 192 GLU B N 1
ATOM 3965 C CA . GLU B 1 192 ? 13.375 33.719 11.219 1 91.44 192 GLU B CA 1
ATOM 3966 C C . GLU B 1 192 ? 14.047 34.094 12.539 1 91.44 192 GLU B C 1
ATOM 3968 O O . GLU B 1 192 ? 15.055 34.781 12.547 1 91.44 192 GLU B O 1
ATOM 3973 N N . ALA B 1 193 ? 13.438 33.594 13.539 1 93.88 193 ALA B N 1
ATOM 3974 C CA . ALA B 1 193 ? 14.008 33.844 14.859 1 93.88 193 ALA B CA 1
ATOM 3975 C C . ALA B 1 193 ? 15.391 33.219 14.984 1 93.88 193 ALA B C 1
ATOM 3977 O O . ALA B 1 193 ? 16.312 33.812 15.555 1 93.88 193 ALA B O 1
ATOM 3978 N N . ALA B 1 194 ? 15.555 32.094 14.492 1 93 194 ALA B N 1
ATOM 3979 C CA . ALA B 1 194 ? 16.844 31.406 14.539 1 93 194 ALA B CA 1
ATOM 3980 C C . ALA B 1 194 ? 17.875 32.125 13.688 1 93 194 ALA B C 1
ATOM 3982 O O . ALA B 1 194 ? 19.062 32.188 14.047 1 93 194 ALA B O 1
ATOM 3983 N N . ASP B 1 195 ? 17.438 32.688 12.633 1 90.69 195 ASP B N 1
ATOM 3984 C CA . ASP B 1 195 ? 18.328 33.438 11.758 1 90.69 195 ASP B CA 1
ATOM 3985 C C . ASP B 1 195 ? 18.859 34.688 12.461 1 90.69 195 ASP B C 1
ATOM 3987 O O . ASP B 1 195 ? 20.031 35.031 12.297 1 90.69 195 ASP B O 1
ATOM 3991 N N . ILE B 1 196 ? 18.016 35.25 13.164 1 93.25 196 ILE B N 1
ATOM 3992 C CA . ILE B 1 196 ? 18.406 36.438 13.922 1 93.25 196 ILE B CA 1
ATOM 3993 C C . ILE B 1 196 ? 19.484 36.062 14.93 1 93.25 196 ILE B C 1
ATOM 3995 O O . ILE B 1 196 ? 20.406 36.844 15.18 1 93.25 196 ILE B O 1
ATOM 3999 N N . GLU B 1 197 ? 19.469 34.875 15.453 1 93.38 197 GLU B N 1
ATOM 4000 C CA . GLU B 1 197 ? 20.438 34.375 16.422 1 93.38 197 GLU B CA 1
ATOM 4001 C C . GLU B 1 197 ? 21.672 33.812 15.742 1 93.38 197 GLU B C 1
ATOM 4003 O O . GLU B 1 197 ? 22.625 33.406 16.406 1 93.38 197 GLU B O 1
ATOM 4008 N N . GLY B 1 198 ? 21.672 33.844 14.469 1 90.75 198 GLY B N 1
ATOM 4009 C CA . GLY B 1 198 ? 22.812 33.406 13.703 1 90.75 198 GLY B CA 1
ATOM 4010 C C . GLY B 1 198 ? 22.906 31.906 13.57 1 90.75 198 GLY B C 1
ATOM 4011 O O . GLY B 1 198 ? 24 31.359 13.375 1 90.75 198 GLY B O 1
ATOM 4012 N N . ALA B 1 199 ? 21.797 31.234 13.734 1 90.81 199 ALA B N 1
ATOM 4013 C CA . ALA B 1 199 ? 21.812 29.766 13.648 1 90.81 199 ALA B CA 1
ATOM 4014 C C . ALA B 1 199 ? 22.062 29.312 12.211 1 90.81 199 ALA B C 1
ATOM 4016 O O . ALA B 1 199 ? 21.547 29.906 11.266 1 90.81 199 ALA B O 1
ATOM 4017 N N . ASN B 1 200 ? 22.906 28.266 12.102 1 90.5 200 ASN B N 1
ATOM 4018 C CA . ASN B 1 200 ? 23.141 27.688 10.781 1 90.5 200 ASN B CA 1
ATOM 4019 C C . ASN B 1 200 ? 22.125 26.609 10.438 1 90.5 200 ASN B C 1
ATOM 4021 O O . ASN B 1 200 ? 21.188 26.359 11.211 1 90.5 200 ASN B O 1
ATOM 4025 N N . TRP B 1 201 ? 22.25 26.047 9.258 1 84.69 201 TRP B N 1
ATOM 4026 C CA . TRP B 1 201 ? 21.281 25.094 8.734 1 84.69 201 TRP B CA 1
ATOM 4027 C C . TRP B 1 201 ? 21.203 23.844 9.617 1 84.69 201 TRP B C 1
ATOM 4029 O O . TRP B 1 201 ? 20.125 23.312 9.852 1 84.69 201 TRP B O 1
ATOM 4039 N N . TYR B 1 202 ? 22.328 23.406 9.977 1 88.06 202 TYR B N 1
ATOM 4040 C CA . TYR B 1 202 ? 22.375 22.188 10.789 1 88.06 202 TYR B CA 1
ATOM 4041 C C . TYR B 1 202 ? 21.703 22.406 12.133 1 88.06 202 TYR B C 1
ATOM 4043 O O . TYR B 1 202 ? 20.984 21.531 12.625 1 88.06 202 TYR B O 1
ATOM 4051 N N . ALA B 1 203 ? 21.953 23.594 12.719 1 90.94 203 ALA B N 1
ATOM 4052 C CA . ALA B 1 203 ? 21.328 23.938 13.992 1 90.94 203 ALA B CA 1
ATOM 4053 C C . ALA B 1 203 ? 19.812 24.047 13.852 1 90.94 203 ALA B C 1
ATOM 4055 O O . ALA B 1 203 ? 19.062 23.547 14.703 1 90.94 203 ALA B O 1
ATOM 4056 N N . LYS B 1 204 ? 19.375 24.688 12.789 1 91.62 204 LYS B N 1
ATOM 4057 C CA . LYS B 1 204 ? 17.938 24.828 12.547 1 91.62 204 LYS B CA 1
ATOM 4058 C C . LYS B 1 204 ? 17.281 23.469 12.32 1 91.62 204 LYS B C 1
ATOM 4060 O O . LYS B 1 204 ? 16.188 23.219 12.82 1 91.62 204 LYS B O 1
ATOM 4065 N N . PHE B 1 205 ? 18.031 22.641 11.578 1 90.25 205 PHE B N 1
ATOM 4066 C CA . PHE B 1 205 ? 17.5 21.312 11.289 1 90.25 205 PHE B CA 1
ATOM 4067 C C . PHE B 1 205 ? 17.391 20.484 12.562 1 90.25 205 PHE B C 1
ATOM 4069 O O . PHE B 1 205 ? 16.344 19.891 12.828 1 90.25 205 PHE B O 1
ATOM 4076 N N . ARG B 1 206 ? 18.328 20.438 13.344 1 90.94 206 ARG B N 1
ATOM 4077 C CA . ARG B 1 206 ? 18.406 19.562 14.516 1 90.94 206 ARG B CA 1
ATOM 4078 C C . ARG B 1 206 ? 17.531 20.094 15.641 1 90.94 206 ARG B C 1
ATOM 4080 O O . ARG B 1 206 ? 16.922 19.312 16.375 1 90.94 206 ARG B O 1
ATOM 4087 N N . HIS B 1 207 ? 17.359 21.469 15.789 1 93.12 207 HIS B N 1
ATOM 4088 C CA . HIS B 1 207 ? 16.703 22.016 16.984 1 93.12 207 HIS B CA 1
ATOM 4089 C C . HIS B 1 207 ? 15.312 22.531 16.656 1 93.12 207 HIS B C 1
ATOM 4091 O O . HIS B 1 207 ? 14.508 22.781 17.562 1 93.12 207 HIS B O 1
ATOM 4097 N N . ILE B 1 208 ? 14.992 22.703 15.398 1 92.56 208 ILE B N 1
ATOM 4098 C CA . ILE B 1 208 ? 13.688 23.234 15.039 1 92.56 208 ILE B CA 1
ATOM 4099 C C . ILE B 1 208 ? 12.953 22.219 14.148 1 92.56 208 ILE B C 1
ATOM 4101 O O . ILE B 1 208 ? 11.945 21.641 14.562 1 92.56 208 ILE B O 1
ATOM 4105 N N . THR B 1 209 ? 13.562 21.859 13.031 1 91.31 209 THR B N 1
ATOM 4106 C CA . THR B 1 209 ? 12.891 21.047 12.023 1 91.31 209 THR B CA 1
ATOM 4107 C C . THR B 1 209 ? 12.602 19.641 12.547 1 91.31 209 THR B C 1
ATOM 4109 O O . THR B 1 209 ? 11.453 19.203 12.562 1 91.31 209 THR B O 1
ATOM 4112 N N . LEU B 1 210 ? 13.625 18.984 13.023 1 92 210 LEU B N 1
ATOM 4113 C CA . LEU B 1 210 ? 13.5 17.594 13.422 1 92 210 LEU B CA 1
ATOM 4114 C C . LEU B 1 210 ? 12.531 17.438 14.594 1 92 210 LEU B C 1
ATOM 4116 O O . LEU B 1 210 ? 11.641 16.594 14.57 1 92 210 LEU B O 1
ATOM 4120 N N . PRO B 1 211 ? 12.648 18.312 15.578 1 92.25 211 PRO B N 1
ATOM 4121 C CA . PRO B 1 211 ? 11.727 18.188 16.703 1 92.25 211 PRO B CA 1
ATOM 4122 C C . PRO B 1 211 ? 10.289 18.547 16.344 1 92.25 211 PRO B C 1
ATOM 4124 O O . PRO B 1 211 ? 9.352 17.891 16.797 1 92.25 211 PRO B O 1
ATOM 4127 N N . LEU B 1 212 ? 10.125 19.562 15.523 1 92.75 212 LEU B N 1
ATOM 4128 C CA . LEU B 1 212 ? 8.773 20 15.18 1 92.75 212 LEU B CA 1
ATOM 4129 C C . LEU B 1 212 ? 8.141 19.031 14.18 1 92.75 212 LEU B C 1
ATOM 4131 O O . LEU B 1 212 ? 6.922 19.031 14 1 92.75 212 LEU B O 1
ATOM 4135 N N . LEU B 1 213 ? 8.969 18.188 13.555 1 93.88 213 LEU B N 1
ATOM 4136 C CA . LEU B 1 213 ? 8.484 17.172 12.617 1 93.88 213 LEU B CA 1
ATOM 4137 C C . LEU B 1 213 ? 8.242 15.852 13.328 1 93.88 213 LEU B C 1
ATOM 4139 O O . LEU B 1 213 ? 7.859 14.859 12.688 1 93.88 213 LEU B O 1
ATOM 4143 N N . SER B 1 214 ? 8.398 15.758 14.555 1 92.25 214 SER B N 1
ATOM 4144 C CA . SER B 1 214 ? 8.367 14.508 15.312 1 92.25 214 SER B CA 1
ATOM 4145 C C . SER B 1 214 ? 7.047 13.773 15.109 1 92.25 214 SER B C 1
ATOM 4147 O O . SER B 1 214 ? 7.035 12.555 14.914 1 92.25 214 SER B O 1
ATOM 4149 N N . PRO B 1 215 ? 5.926 14.43 15.102 1 88.06 215 PRO B N 1
ATOM 4150 C CA . PRO B 1 215 ? 4.68 13.703 14.875 1 88.06 215 PRO B CA 1
ATOM 4151 C C . PRO B 1 215 ? 4.609 13.086 13.477 1 88.06 215 PRO B C 1
ATOM 4153 O O . PRO B 1 215 ? 4.137 11.953 13.32 1 88.06 215 PRO B O 1
ATOM 4156 N N . THR B 1 216 ? 5.062 13.883 12.562 1 91.62 216 THR B N 1
ATOM 4157 C CA . THR B 1 216 ? 5.082 13.391 11.188 1 91.62 216 THR B CA 1
ATOM 4158 C C . THR B 1 216 ? 6.043 12.211 11.047 1 91.62 216 THR B C 1
ATOM 4160 O O . THR B 1 216 ? 5.711 11.203 10.422 1 91.62 216 THR B O 1
ATOM 4163 N N . THR B 1 217 ? 7.223 12.398 11.633 1 94.38 217 THR B N 1
ATOM 4164 C CA . THR B 1 217 ? 8.227 11.344 11.586 1 94.38 217 THR B CA 1
ATOM 4165 C C . THR B 1 217 ? 7.707 10.07 12.258 1 94.38 217 THR B C 1
ATOM 4167 O O . THR B 1 217 ? 7.961 8.961 11.789 1 94.38 217 THR B O 1
ATOM 4170 N N . PHE B 1 218 ? 7.035 10.258 13.281 1 91.38 218 PHE B N 1
ATOM 4171 C CA . PHE B 1 218 ? 6.445 9.125 13.992 1 91.38 218 PHE B CA 1
ATOM 4172 C C . PHE B 1 218 ? 5.465 8.383 13.102 1 91.38 218 PHE B C 1
ATOM 4174 O O . PHE B 1 218 ? 5.52 7.152 13 1 91.38 218 PHE B O 1
ATOM 4181 N N . PHE B 1 219 ? 4.613 9.109 12.516 1 88.69 219 PHE B N 1
ATOM 4182 C CA . PHE B 1 219 ? 3.617 8.508 11.641 1 88.69 219 PHE B CA 1
ATOM 4183 C C . PHE B 1 219 ? 4.285 7.742 10.5 1 88.69 219 PHE B C 1
ATOM 4185 O O . PHE B 1 219 ? 3.934 6.594 10.227 1 88.69 219 PHE B O 1
ATOM 4192 N N . VAL B 1 220 ? 5.215 8.367 9.859 1 93.94 220 VAL B N 1
ATOM 4193 C CA . VAL B 1 220 ? 5.91 7.758 8.727 1 93.94 220 VAL B CA 1
ATOM 4194 C C . VAL B 1 220 ? 6.645 6.5 9.188 1 93.94 220 VAL B C 1
ATOM 4196 O O . VAL B 1 220 ? 6.645 5.484 8.492 1 93.94 220 VAL B O 1
ATOM 4199 N N . THR B 1 221 ? 7.246 6.602 10.336 1 95.44 221 THR B N 1
ATOM 4200 C CA . THR B 1 221 ? 7.996 5.465 10.859 1 95.44 221 THR B CA 1
ATOM 4201 C C . THR B 1 221 ? 7.07 4.289 11.156 1 95.44 221 THR B C 1
ATOM 4203 O O . THR B 1 221 ? 7.348 3.158 10.758 1 95.44 221 THR B O 1
ATOM 4206 N N . VAL B 1 222 ? 5.98 4.551 11.836 1 92.69 222 VAL B N 1
ATOM 4207 C CA . VAL B 1 222 ? 5.027 3.504 12.195 1 92.69 222 VAL B CA 1
ATOM 4208 C C . VAL B 1 222 ? 4.488 2.838 10.93 1 92.69 222 VAL B C 1
ATOM 4210 O O . VAL B 1 222 ? 4.504 1.611 10.812 1 92.69 222 VAL B O 1
ATOM 4213 N N . MET B 1 223 ? 4.082 3.625 10.047 1 92 223 MET B N 1
ATOM 4214 C CA . MET B 1 223 ? 3.496 3.094 8.812 1 92 223 MET B CA 1
ATOM 4215 C C . MET B 1 223 ? 4.543 2.359 7.988 1 92 223 MET B C 1
ATOM 4217 O O . MET B 1 223 ? 4.246 1.338 7.363 1 92 223 MET B O 1
ATOM 4221 N N . SER B 1 224 ? 5.766 2.873 7.934 1 96.19 224 SER B N 1
ATOM 4222 C CA . SER B 1 224 ? 6.832 2.227 7.18 1 96.19 224 SER B CA 1
ATOM 4223 C C . SER B 1 224 ? 7.164 0.855 7.758 1 96.19 224 SER B C 1
ATOM 4225 O O . SER B 1 224 ? 7.41 -0.096 7.012 1 96.19 224 SER B O 1
ATOM 4227 N N . ILE B 1 225 ? 7.199 0.802 9.07 1 96.25 225 ILE B N 1
ATOM 4228 C CA . ILE B 1 225 ? 7.492 -0.47 9.719 1 96.25 225 ILE B CA 1
ATOM 4229 C C . ILE B 1 225 ? 6.371 -1.467 9.438 1 96.25 225 ILE B C 1
ATOM 4231 O O . ILE B 1 225 ? 6.633 -2.613 9.062 1 96.25 225 ILE B O 1
ATOM 4235 N N . ILE B 1 226 ? 5.168 -1.042 9.602 1 94.12 226 ILE B N 1
ATOM 4236 C CA . ILE B 1 226 ? 4.031 -1.914 9.336 1 94.12 226 ILE B CA 1
ATOM 4237 C C . ILE B 1 226 ? 4.094 -2.426 7.898 1 94.12 226 ILE B C 1
ATOM 4239 O O . ILE B 1 226 ? 4.008 -3.633 7.66 1 94.12 226 ILE B O 1
ATOM 4243 N N . ASN B 1 227 ? 4.309 -1.562 6.957 1 94.06 227 ASN B N 1
ATOM 4244 C CA . ASN B 1 227 ? 4.344 -1.928 5.543 1 94.06 227 ASN B CA 1
ATOM 4245 C C . ASN B 1 227 ? 5.523 -2.846 5.234 1 94.06 227 ASN B C 1
ATOM 4247 O O . ASN B 1 227 ? 5.41 -3.746 4.398 1 94.06 227 ASN B O 1
ATOM 4251 N N . SER B 1 228 ? 6.625 -2.584 5.852 1 96.81 228 SER B N 1
ATOM 4252 C CA . SER B 1 228 ? 7.816 -3.387 5.598 1 96.81 228 SER B CA 1
ATOM 4253 C C . SER B 1 228 ? 7.625 -4.824 6.066 1 96.81 228 SER B C 1
ATOM 4255 O O . SER B 1 228 ? 8.07 -5.766 5.402 1 96.81 228 SER B O 1
ATOM 4257 N N . PHE B 1 229 ? 7.02 -5.02 7.184 1 96.69 229 PHE B N 1
ATOM 4258 C CA . PHE B 1 229 ? 6.773 -6.359 7.699 1 96.69 229 PHE B CA 1
ATOM 4259 C C . PHE B 1 229 ? 5.781 -7.105 6.816 1 96.69 229 PHE B C 1
ATOM 4261 O O . PHE B 1 229 ? 5.715 -8.336 6.852 1 96.69 229 PHE B O 1
ATOM 4268 N N . GLN B 1 230 ? 5.078 -6.379 6.02 1 94.5 230 GLN B N 1
ATOM 4269 C CA . GLN B 1 230 ? 4.035 -6.992 5.211 1 94.5 230 GLN B CA 1
ATOM 4270 C C . GLN B 1 230 ? 4.453 -7.078 3.744 1 94.5 230 GLN B C 1
ATOM 4272 O O . GLN B 1 230 ? 3.627 -7.352 2.871 1 94.5 230 GLN B O 1
ATOM 4277 N N . VAL B 1 231 ? 5.695 -6.902 3.514 1 94.94 231 VAL B N 1
ATOM 4278 C CA . VAL B 1 231 ? 6.176 -6.887 2.137 1 94.94 231 VAL B CA 1
ATOM 4279 C C . VAL B 1 231 ? 5.957 -8.25 1.495 1 94.94 231 VAL B C 1
ATOM 4281 O O . VAL B 1 231 ? 6.25 -9.289 2.102 1 94.94 231 VAL B O 1
ATOM 4284 N N . PHE B 1 232 ? 5.367 -8.242 0.289 1 94.56 232 PHE B N 1
ATOM 4285 C CA . PHE B 1 232 ? 5.062 -9.492 -0.404 1 94.56 232 PHE B CA 1
ATOM 4286 C C . PHE B 1 232 ? 5.309 -9.352 -1.901 1 94.56 232 PHE B C 1
ATOM 4288 O O . PHE B 1 232 ? 6.109 -10.094 -2.477 1 94.56 232 PHE B O 1
ATOM 4295 N N . ASP B 1 233 ? 4.703 -8.312 -2.582 1 92.19 233 ASP B N 1
ATOM 4296 C CA . ASP B 1 233 ? 4.684 -8.18 -4.035 1 92.19 233 ASP B CA 1
ATOM 4297 C C . ASP B 1 233 ? 6.098 -8.062 -4.594 1 92.19 233 ASP B C 1
ATOM 4299 O O . ASP B 1 233 ? 6.43 -8.695 -5.598 1 92.19 233 ASP B O 1
ATOM 4303 N N . THR B 1 234 ? 6.867 -7.285 -3.855 1 94.5 234 THR B N 1
ATOM 4304 C CA . THR B 1 234 ? 8.227 -7.051 -4.336 1 94.5 234 THR B CA 1
ATOM 4305 C C . THR B 1 234 ? 9.016 -8.352 -4.379 1 94.5 234 THR B C 1
ATOM 4307 O O . THR B 1 234 ? 9.656 -8.664 -5.387 1 94.5 234 THR B O 1
ATOM 4310 N N . VAL B 1 235 ? 8.93 -9.117 -3.338 1 96.38 235 VAL B N 1
ATOM 4311 C CA . VAL B 1 235 ? 9.672 -10.367 -3.223 1 96.38 235 VAL B CA 1
ATOM 4312 C C . VAL B 1 235 ? 9.094 -11.398 -4.195 1 96.38 235 VAL B C 1
ATOM 4314 O O . VAL B 1 235 ? 9.844 -12.062 -4.914 1 96.38 235 VAL B O 1
ATOM 4317 N N . TYR B 1 236 ? 7.84 -11.492 -4.277 1 95.5 236 TYR B N 1
ATOM 4318 C CA . TYR B 1 236 ? 7.18 -12.461 -5.141 1 95.5 236 TYR B CA 1
ATOM 4319 C C . TYR B 1 236 ? 7.512 -12.211 -6.605 1 95.5 236 TYR B C 1
ATOM 4321 O O . TYR B 1 236 ? 7.863 -13.141 -7.336 1 95.5 236 TYR B O 1
ATOM 4329 N N . LEU B 1 237 ? 7.441 -11 -7.027 1 94.06 237 LEU B N 1
ATOM 4330 C CA . LEU B 1 237 ? 7.57 -10.664 -8.445 1 94.06 237 LEU B CA 1
ATOM 4331 C C . LEU B 1 237 ? 9.031 -10.656 -8.867 1 94.06 237 LEU B C 1
ATOM 4333 O O . LEU B 1 237 ? 9.359 -11.055 -9.992 1 94.06 237 LEU B O 1
ATOM 4337 N N . MET B 1 238 ? 9.93 -10.328 -7.957 1 94.31 238 MET B N 1
ATOM 4338 C CA . MET B 1 238 ? 11.305 -10.078 -8.398 1 94.31 238 MET B CA 1
ATOM 4339 C C . MET B 1 238 ? 12.18 -11.312 -8.164 1 94.31 238 MET B C 1
ATOM 4341 O O . MET B 1 238 ? 13.055 -11.617 -8.969 1 94.31 238 MET B O 1
ATOM 4345 N N . THR B 1 239 ? 11.93 -12.023 -7.016 1 95.88 239 THR B N 1
ATOM 4346 C CA . THR B 1 239 ? 12.906 -13.047 -6.672 1 95.88 239 THR B CA 1
ATOM 4347 C C . THR B 1 239 ? 12.219 -14.359 -6.305 1 95.88 239 THR B C 1
ATOM 4349 O O . THR B 1 239 ? 12.859 -15.406 -6.234 1 95.88 239 THR B O 1
ATOM 4352 N N . GLN B 1 240 ? 10.953 -14.266 -6.035 1 95.25 240 GLN B N 1
ATOM 4353 C CA . GLN B 1 240 ? 10.219 -15.414 -5.512 1 95.25 240 GLN B CA 1
ATOM 4354 C C . GLN B 1 240 ? 10.953 -16.031 -4.328 1 95.25 240 GLN B C 1
ATOM 4356 O O . GLN B 1 240 ? 11.078 -17.266 -4.246 1 95.25 240 GLN B O 1
ATOM 4361 N N . GLY B 1 241 ? 11.562 -15.203 -3.539 1 95.44 241 GLY B N 1
ATOM 4362 C CA . GLY B 1 241 ? 12.203 -15.609 -2.299 1 95.44 241 GLY B CA 1
ATOM 4363 C C . GLY B 1 241 ? 13.633 -16.078 -2.49 1 95.44 241 GLY B C 1
ATOM 4364 O O . GLY B 1 241 ? 14.344 -16.344 -1.517 1 95.44 241 GLY B O 1
ATOM 4365 N N . GLY B 1 242 ? 14.062 -16.203 -3.73 1 95.06 242 GLY B N 1
ATOM 4366 C CA . GLY B 1 242 ? 15.383 -16.75 -4.016 1 95.06 242 GLY B CA 1
ATOM 4367 C C . GLY B 1 242 ? 16.453 -15.68 -4.086 1 95.06 242 GLY B C 1
ATOM 4368 O O . GLY B 1 242 ? 16.188 -14.5 -3.861 1 95.06 242 GLY B O 1
ATOM 4369 N N . PRO B 1 243 ? 17.75 -16.094 -4.258 1 94.56 243 PRO B N 1
ATOM 4370 C CA . PRO B 1 243 ? 18.234 -17.484 -4.316 1 94.56 243 PRO B CA 1
ATOM 4371 C C . PRO B 1 243 ? 18.359 -18.109 -2.936 1 94.56 243 PRO B C 1
ATOM 4373 O O . PRO B 1 243 ? 18.672 -17.422 -1.96 1 94.56 243 PRO B O 1
ATOM 4376 N N . ALA B 1 244 ? 18.156 -19.422 -2.824 1 94.06 244 ALA B N 1
ATOM 4377 C CA . ALA B 1 244 ? 18.312 -20.156 -1.58 1 94.06 244 ALA B CA 1
ATOM 4378 C C . ALA B 1 244 ? 17.578 -19.484 -0.433 1 94.06 244 ALA B C 1
ATOM 4380 O O . ALA B 1 244 ? 18.109 -19.328 0.662 1 94.06 244 ALA B O 1
ATOM 4381 N N . ARG B 1 245 ? 16.484 -18.891 -0.674 1 94.94 245 ARG B N 1
ATOM 4382 C CA . ARG B 1 245 ? 15.578 -18.266 0.283 1 94.94 245 ARG B CA 1
ATOM 4383 C C . ARG B 1 245 ? 16.219 -17.031 0.908 1 94.94 245 ARG B C 1
ATOM 4385 O O . ARG B 1 245 ? 15.844 -16.625 2.01 1 94.94 245 ARG B O 1
ATOM 4392 N N . SER B 1 246 ? 17.156 -16.453 0.177 1 96.44 246 SER B N 1
ATOM 4393 C CA . SER B 1 246 ? 17.875 -15.297 0.713 1 96.44 246 SER B CA 1
ATOM 4394 C C . SER B 1 246 ? 16.984 -14.062 0.765 1 96.44 246 SER B C 1
ATOM 4396 O O . SER B 1 246 ? 17.25 -13.125 1.52 1 96.44 246 SER B O 1
ATOM 4398 N N . THR B 1 247 ? 15.922 -14.055 -0.004 1 97.56 247 THR B N 1
ATOM 4399 C CA . THR B 1 247 ? 15.023 -12.906 -0.01 1 97.56 247 THR B CA 1
ATOM 4400 C C . THR B 1 247 ? 13.641 -13.297 0.489 1 97.56 247 THR B C 1
ATOM 4402 O O . THR B 1 247 ? 12.711 -12.484 0.479 1 97.56 247 THR B O 1
ATOM 4405 N N . SER B 1 248 ? 13.516 -14.562 0.928 1 97.88 248 SER B N 1
ATOM 4406 C CA . SER B 1 248 ? 12.211 -15.023 1.393 1 97.88 248 SER B CA 1
ATOM 4407 C C . SER B 1 248 ? 11.82 -14.359 2.711 1 97.88 248 SER B C 1
ATOM 4409 O O . SER B 1 248 ? 12.523 -14.5 3.713 1 97.88 248 SER B O 1
ATOM 4411 N N . VAL B 1 249 ? 10.758 -13.602 2.658 1 97.88 249 VAL B N 1
ATOM 4412 C CA . VAL B 1 249 ? 10.258 -12.922 3.846 1 97.88 249 VAL B CA 1
ATOM 4413 C C . VAL B 1 249 ? 9.062 -13.68 4.418 1 97.88 249 VAL B C 1
ATOM 4415 O O . VAL B 1 249 ? 8.57 -14.633 3.803 1 97.88 249 VAL B O 1
ATOM 4418 N N . LEU B 1 250 ? 8.664 -13.266 5.574 1 97.12 250 LEU B N 1
ATOM 4419 C CA . LEU B 1 250 ? 7.648 -13.992 6.332 1 97.12 250 LEU B CA 1
ATOM 4420 C C . LEU B 1 250 ? 6.34 -14.07 5.551 1 97.12 250 LEU B C 1
ATOM 4422 O O . LEU B 1 250 ? 5.746 -15.141 5.438 1 97.12 250 LEU B O 1
ATOM 4426 N N . VAL B 1 251 ? 5.867 -13.016 4.965 1 96.69 251 VAL B N 1
ATOM 4427 C CA . VAL B 1 251 ? 4.59 -12.984 4.258 1 96.69 251 VAL B CA 1
ATOM 4428 C C . VAL B 1 251 ? 4.66 -13.891 3.029 1 96.69 251 VAL B C 1
ATOM 4430 O O . VAL B 1 251 ? 3.672 -14.539 2.668 1 96.69 251 VAL B O 1
ATOM 4433 N N . TYR B 1 252 ? 5.785 -13.93 2.4 1 97.25 252 TYR B N 1
ATOM 4434 C CA . TYR B 1 252 ? 5.945 -14.836 1.265 1 97.25 252 TYR B CA 1
ATOM 4435 C C . TYR B 1 252 ? 5.867 -16.297 1.709 1 97.25 252 TYR B C 1
ATOM 4437 O O . TYR B 1 252 ? 5.289 -17.125 1.012 1 97.25 252 TYR B O 1
ATOM 4445 N N . TYR B 1 253 ? 6.508 -16.594 2.811 1 97.12 253 TYR B N 1
ATOM 4446 C CA . TYR B 1 253 ? 6.445 -17.953 3.346 1 97.12 253 TYR B CA 1
ATOM 4447 C C . TYR B 1 253 ? 5.016 -18.312 3.74 1 97.12 253 TYR B C 1
ATOM 4449 O O . TYR B 1 253 ? 4.59 -19.453 3.564 1 97.12 253 TYR B O 1
ATOM 4457 N N . ILE B 1 254 ? 4.258 -17.391 4.273 1 95.19 254 ILE B N 1
ATOM 4458 C CA . ILE B 1 254 ? 2.838 -17.594 4.551 1 95.19 254 ILE B CA 1
ATOM 4459 C C . ILE B 1 254 ? 2.1 -17.906 3.25 1 95.19 254 ILE B C 1
ATOM 4461 O O . ILE B 1 254 ? 1.287 -18.828 3.201 1 95.19 254 ILE B O 1
ATOM 4465 N N . PHE B 1 255 ? 2.422 -17.188 2.277 1 96 255 PHE B N 1
ATOM 4466 C CA . PHE B 1 255 ? 1.825 -17.391 0.963 1 96 255 PHE B CA 1
ATOM 4467 C C . PHE B 1 255 ? 2.096 -18.812 0.465 1 96 255 PHE B C 1
ATOM 4469 O O . PHE B 1 255 ? 1.183 -19.5 -0.005 1 96 255 PHE B O 1
ATOM 4476 N N . GLN B 1 256 ? 3.324 -19.25 0.523 1 96.69 256 GLN B N 1
ATOM 4477 C CA . GLN B 1 256 ? 3.674 -20.594 0.075 1 96.69 256 GLN B CA 1
ATOM 4478 C C . GLN B 1 256 ? 2.883 -21.641 0.839 1 96.69 256 GLN B C 1
ATOM 4480 O O . GLN B 1 256 ? 2.316 -22.562 0.237 1 96.69 256 GLN B O 1
ATOM 4485 N N . ASN B 1 257 ? 2.846 -21.484 2.123 1 94.31 257 ASN B N 1
ATOM 4486 C CA . ASN B 1 257 ? 2.166 -22.484 2.947 1 94.31 257 ASN B CA 1
ATOM 4487 C C . ASN B 1 257 ? 0.656 -22.453 2.727 1 94.31 257 ASN B C 1
ATOM 4489 O O . ASN B 1 257 ? 0.002 -23.5 2.756 1 94.31 257 ASN B O 1
ATOM 4493 N N . ALA B 1 258 ? 0.105 -21.312 2.457 1 90.62 258 ALA B N 1
ATOM 4494 C CA . ALA B 1 258 ? -1.342 -21.188 2.299 1 90.62 258 ALA B CA 1
ATOM 4495 C C . ALA B 1 258 ? -1.778 -21.609 0.897 1 90.62 258 ALA B C 1
ATOM 4497 O O . ALA B 1 258 ? -2.771 -22.312 0.738 1 90.62 258 ALA B O 1
ATOM 4498 N N . PHE B 1 259 ? -1.011 -21.25 -0.122 1 90.94 259 PHE B N 1
ATOM 4499 C CA . PHE B 1 259 ? -1.551 -21.312 -1.474 1 90.94 259 PHE B CA 1
ATOM 4500 C C . PHE B 1 259 ? -0.744 -22.281 -2.33 1 90.94 259 PHE B C 1
ATOM 4502 O O . PHE B 1 259 ? -1.172 -22.672 -3.422 1 90.94 259 PHE B O 1
ATOM 4509 N N . GLN B 1 260 ? 0.389 -22.656 -1.852 1 92.06 260 GLN B N 1
ATOM 4510 C CA . GLN B 1 260 ? 1.186 -23.625 -2.613 1 92.06 260 GLN B CA 1
ATOM 4511 C C . GLN B 1 260 ? 1.241 -24.969 -1.908 1 92.06 260 GLN B C 1
ATOM 4513 O O . GLN B 1 260 ? 1.02 -26.016 -2.531 1 92.06 260 GLN B O 1
ATOM 4518 N N . TYR B 1 261 ? 1.506 -24.922 -0.567 1 92.5 261 TYR B N 1
ATOM 4519 C CA . TYR B 1 261 ? 1.599 -26.156 0.199 1 92.5 261 TYR B CA 1
ATOM 4520 C C . TYR B 1 261 ? 0.242 -26.547 0.776 1 92.5 261 TYR B C 1
ATOM 4522 O O . TYR B 1 261 ? 0.067 -27.656 1.271 1 92.5 261 TYR B O 1
ATOM 4530 N N . PHE B 1 262 ? -0.676 -25.672 0.786 1 89.25 262 PHE B N 1
ATOM 4531 C CA . PHE B 1 262 ? -2.051 -25.875 1.226 1 89.25 262 PHE B CA 1
ATOM 4532 C C . PHE B 1 262 ? -2.096 -26.266 2.697 1 89.25 262 PHE B C 1
ATOM 4534 O O . PHE B 1 262 ? -2.873 -27.141 3.086 1 89.25 262 PHE B O 1
ATOM 4541 N N . ARG B 1 263 ? -1.172 -25.719 3.412 1 89.94 263 ARG B N 1
ATOM 4542 C CA . ARG B 1 263 ? -1.177 -25.812 4.867 1 89.94 263 ARG B CA 1
ATOM 4543 C C . ARG B 1 263 ? -1.752 -24.547 5.504 1 89.94 263 ARG B C 1
ATOM 4545 O O . ARG B 1 263 ? -1.032 -23.797 6.164 1 89.94 263 ARG B O 1
ATOM 4552 N N . MET B 1 264 ? -3.029 -24.469 5.41 1 86.88 264 MET B N 1
ATOM 4553 C CA . MET B 1 264 ? -3.709 -23.234 5.801 1 86.88 264 MET B CA 1
ATOM 4554 C C . MET B 1 264 ? -3.625 -23.031 7.309 1 86.88 264 MET B C 1
ATOM 4556 O O . MET B 1 264 ? -3.537 -21.891 7.777 1 86.88 264 MET B O 1
ATOM 4560 N N . GLY B 1 265 ? -3.736 -24.109 8.039 1 87.69 265 GLY B N 1
ATOM 4561 C CA . GLY B 1 265 ? -3.59 -23.969 9.477 1 87.69 265 GLY B CA 1
ATOM 4562 C C . GLY B 1 265 ? -2.244 -23.406 9.891 1 87.69 265 GLY B C 1
ATOM 4563 O O . GLY B 1 265 ? -2.178 -22.469 10.688 1 87.69 265 GLY B O 1
ATOM 4564 N N . TYR B 1 266 ? -1.215 -24 9.32 1 91.31 266 TYR B N 1
ATOM 4565 C CA . TYR B 1 266 ? 0.142 -23.547 9.617 1 91.31 266 TYR B CA 1
ATOM 4566 C C . TYR B 1 266 ? 0.36 -22.109 9.133 1 91.31 266 TYR B C 1
ATOM 4568 O O . TYR B 1 266 ? 0.964 -21.297 9.836 1 91.31 266 TYR B O 1
ATOM 4576 N N . ALA B 1 267 ? -0.187 -21.797 7.969 1 92 267 ALA B N 1
ATOM 4577 C CA . ALA B 1 267 ? -0.093 -20.453 7.418 1 92 267 ALA B CA 1
ATOM 4578 C C . ALA B 1 267 ? -0.805 -19.438 8.312 1 92 267 ALA B C 1
ATOM 4580 O O . ALA B 1 267 ? -0.301 -18.328 8.539 1 92 267 ALA B O 1
ATOM 4581 N N . SER B 1 268 ? -1.93 -19.844 8.812 1 90 268 SER B N 1
ATOM 4582 C CA . SER B 1 268 ? -2.688 -18.969 9.695 1 90 268 SER B CA 1
ATOM 4583 C C . SER B 1 268 ? -1.941 -18.719 11 1 90 268 SER B C 1
ATOM 4585 O O . SER B 1 268 ? -1.926 -17.609 11.508 1 90 268 SER B O 1
ATOM 4587 N N . ALA B 1 269 ? -1.399 -19.75 11.523 1 92.19 269 ALA B N 1
ATOM 4588 C CA . ALA B 1 269 ? -0.601 -19.594 12.734 1 92.19 269 ALA B CA 1
ATOM 4589 C C . ALA B 1 269 ? 0.538 -18.594 12.508 1 92.19 269 ALA B C 1
ATOM 4591 O O . ALA B 1 269 ? 0.78 -17.719 13.336 1 92.19 269 ALA B O 1
ATOM 4592 N N . MET B 1 270 ? 1.225 -18.719 11.383 1 94.06 270 MET B N 1
ATOM 4593 C CA . MET B 1 270 ? 2.312 -17.812 11.047 1 94.06 270 MET B CA 1
ATOM 4594 C C . MET B 1 270 ? 1.796 -16.391 10.891 1 94.06 270 MET B C 1
ATOM 4596 O O . MET B 1 270 ? 2.459 -15.43 11.312 1 94.06 270 MET B O 1
ATOM 4600 N N . ALA B 1 271 ? 0.667 -16.25 10.297 1 92.69 271 ALA B N 1
ATOM 4601 C CA . ALA B 1 271 ? 0.056 -14.938 10.102 1 92.69 271 ALA B CA 1
ATOM 4602 C C . ALA B 1 271 ? -0.232 -14.258 11.438 1 92.69 271 ALA B C 1
ATOM 4604 O O . ALA B 1 271 ? -0.075 -13.039 11.578 1 92.69 271 ALA B O 1
ATOM 4605 N N . TYR B 1 272 ? -0.645 -15.016 12.398 1 91.19 272 TYR B N 1
ATOM 4606 C CA . TYR B 1 272 ? -0.946 -14.43 13.703 1 91.19 272 TYR B CA 1
ATOM 4607 C C . TYR B 1 272 ? 0.333 -14.07 14.453 1 91.19 272 TYR B C 1
ATOM 4609 O O . TYR B 1 272 ? 0.369 -13.086 15.195 1 91.19 272 TYR B O 1
ATOM 4617 N N . VAL B 1 273 ? 1.33 -14.875 14.258 1 93.12 273 VAL B N 1
ATOM 4618 C CA . VAL B 1 273 ? 2.617 -14.492 14.828 1 93.12 273 VAL B CA 1
ATOM 4619 C C . VAL B 1 273 ? 3.062 -13.156 14.242 1 93.12 273 VAL B C 1
ATOM 4621 O O . VAL B 1 273 ? 3.488 -12.258 14.984 1 93.12 273 VAL B O 1
ATOM 4624 N N . LEU B 1 274 ? 2.971 -13.078 12.906 1 93.31 274 LEU B N 1
ATOM 4625 C CA . LEU B 1 274 ? 3.297 -11.82 12.242 1 93.31 274 LEU B CA 1
ATOM 4626 C C . LEU B 1 274 ? 2.438 -10.688 12.781 1 93.31 274 LEU B C 1
ATOM 4628 O O . LEU B 1 274 ? 2.943 -9.594 13.062 1 93.31 274 LEU B O 1
ATOM 4632 N N . PHE B 1 275 ? 1.221 -10.93 12.914 1 90.19 275 PHE B N 1
ATOM 4633 C CA . PHE B 1 275 ? 0.266 -9.945 13.414 1 90.19 275 PHE B CA 1
ATOM 4634 C C . PHE B 1 275 ? 0.686 -9.438 14.789 1 90.19 275 PHE B C 1
ATOM 4636 O O . PHE B 1 275 ? 0.725 -8.227 15.016 1 90.19 275 PHE B O 1
ATOM 4643 N N . PHE B 1 276 ? 0.999 -10.266 15.703 1 91.81 276 PHE B N 1
ATOM 4644 C CA . PHE B 1 276 ? 1.349 -9.883 17.062 1 91.81 276 PHE B CA 1
ATOM 4645 C C . PHE B 1 276 ? 2.688 -9.156 17.094 1 91.81 276 PHE B C 1
ATOM 4647 O O . PHE B 1 276 ? 2.881 -8.234 17.891 1 91.81 276 PHE B O 1
ATOM 4654 N N . ILE B 1 277 ? 3.604 -9.586 16.281 1 94.31 277 ILE B N 1
ATOM 4655 C CA . ILE B 1 277 ? 4.887 -8.898 16.188 1 94.31 277 ILE B CA 1
ATOM 4656 C C . ILE B 1 277 ? 4.668 -7.445 15.773 1 94.31 277 ILE B C 1
ATOM 4658 O O . ILE B 1 277 ? 5.16 -6.523 16.438 1 94.31 277 ILE B O 1
ATOM 4662 N N . VAL B 1 278 ? 3.916 -7.266 14.727 1 93.31 278 VAL B N 1
ATOM 4663 C CA . VAL B 1 278 ? 3.66 -5.922 14.219 1 93.31 278 VAL B CA 1
ATOM 4664 C C . VAL B 1 278 ? 2.873 -5.121 15.25 1 93.31 278 VAL B C 1
ATOM 4666 O O . VAL B 1 278 ? 3.146 -3.936 15.461 1 93.31 278 VAL B O 1
ATOM 4669 N N . LEU B 1 279 ? 1.97 -5.766 15.938 1 90.06 279 LEU B N 1
ATOM 4670 C CA . LEU B 1 279 ? 1.175 -5.113 16.969 1 90.06 279 LEU B CA 1
ATOM 4671 C C . LEU B 1 279 ? 2.061 -4.637 18.109 1 90.06 279 LEU B C 1
ATOM 4673 O O . LEU B 1 279 ? 1.929 -3.502 18.578 1 90.06 279 LEU B O 1
ATOM 4677 N N . ILE B 1 280 ? 2.877 -5.477 18.578 1 92.69 280 ILE B N 1
ATOM 4678 C CA . ILE B 1 280 ? 3.762 -5.16 19.688 1 92.69 280 ILE B CA 1
ATOM 4679 C C . ILE B 1 280 ? 4.688 -4.008 19.297 1 92.69 280 ILE B C 1
ATOM 4681 O O . ILE B 1 280 ? 4.863 -3.059 20.062 1 92.69 280 ILE B O 1
ATOM 4685 N N . ILE B 1 281 ? 5.227 -4.113 18.109 1 92 281 ILE B N 1
ATOM 4686 C CA . ILE B 1 281 ? 6.113 -3.055 17.641 1 92 281 ILE B CA 1
ATOM 4687 C C . ILE B 1 281 ? 5.344 -1.74 17.547 1 92 281 ILE B C 1
ATOM 4689 O O . ILE B 1 281 ? 5.84 -0.691 17.969 1 92 281 ILE B O 1
ATOM 4693 N N . THR B 1 282 ? 4.199 -1.833 16.984 1 87.31 282 THR B N 1
ATOM 4694 C CA . THR B 1 282 ? 3.361 -0.646 16.859 1 87.31 282 THR B CA 1
ATOM 4695 C C . THR B 1 282 ? 3.033 -0.073 18.234 1 87.31 282 THR B C 1
ATOM 4697 O O . THR B 1 282 ? 3.104 1.141 18.438 1 87.31 282 THR B O 1
ATOM 4700 N N . PHE B 1 283 ? 2.754 -0.887 19.234 1 86.62 283 PHE B N 1
ATOM 4701 C CA . PHE B 1 283 ? 2.443 -0.461 20.594 1 86.62 283 PHE B CA 1
ATOM 4702 C C . PHE B 1 283 ? 3.648 0.212 21.25 1 86.62 283 PHE B C 1
ATOM 4704 O O . PHE B 1 283 ? 3.506 1.229 21.922 1 86.62 283 PHE B O 1
ATOM 4711 N N . ILE B 1 284 ? 4.711 -0.358 21.062 1 89.75 284 ILE B N 1
ATOM 4712 C CA . ILE B 1 284 ? 5.941 0.208 21.609 1 89.75 284 ILE B CA 1
ATOM 4713 C C . ILE B 1 284 ? 6.176 1.597 21.016 1 89.75 284 ILE B C 1
ATOM 4715 O O . ILE B 1 284 ? 6.539 2.529 21.734 1 89.75 284 ILE B O 1
ATOM 4719 N N . GLN B 1 285 ? 6 1.708 19.734 1 85.94 285 GLN B N 1
ATOM 4720 C CA . GLN B 1 285 ? 6.18 2.996 19.062 1 85.94 285 GLN B CA 1
ATOM 4721 C C . GLN B 1 285 ? 5.219 4.043 19.625 1 85.94 285 GLN B C 1
ATOM 4723 O O . GLN B 1 285 ? 5.617 5.18 19.875 1 85.94 285 GLN B O 1
ATOM 4728 N N . PHE B 1 286 ? 4.027 3.727 19.938 1 81.25 286 PHE B N 1
ATOM 4729 C CA . PHE B 1 286 ? 3.029 4.656 20.453 1 81.25 286 PHE B CA 1
ATOM 4730 C C . PHE B 1 286 ? 3.318 5.016 21.906 1 81.25 286 PHE B C 1
ATOM 4732 O O . PHE B 1 286 ? 3.104 6.156 22.312 1 81.25 286 PHE B O 1
ATOM 4739 N N . TRP B 1 287 ? 3.715 4.027 22.594 1 81.94 287 TRP B N 1
ATOM 4740 C CA . TRP B 1 287 ? 4.051 4.258 23.984 1 81.94 287 TRP B CA 1
ATOM 4741 C C . TRP B 1 287 ? 5.207 5.242 24.125 1 81.94 287 TRP B C 1
ATOM 4743 O O . TRP B 1 287 ? 5.207 6.102 25 1 81.94 287 TRP B O 1
ATOM 4753 N N . ARG B 1 288 ? 6.098 5.227 23.281 1 77.62 288 ARG B N 1
ATOM 4754 C CA . ARG B 1 288 ? 7.254 6.113 23.297 1 77.62 288 ARG B CA 1
ATOM 4755 C C . ARG B 1 288 ? 6.879 7.52 22.844 1 77.62 288 ARG B C 1
ATOM 4757 O O . ARG B 1 288 ? 7.496 8.5 23.266 1 77.62 288 ARG B O 1
ATOM 4764 N N . GLN B 1 289 ? 6 7.656 21.922 1 73.69 289 GLN B N 1
ATOM 4765 C CA . GLN B 1 289 ? 5.562 8.961 21.438 1 73.69 289 GLN B CA 1
ATOM 4766 C C . GLN B 1 289 ? 4.805 9.727 22.531 1 73.69 289 GLN B C 1
ATOM 4768 O O . GLN B 1 289 ? 4.934 10.945 22.641 1 73.69 289 GLN B O 1
ATOM 4773 N N . LYS B 1 290 ? 3.848 9.172 23.172 1 60.88 290 LYS B N 1
ATOM 4774 C CA . LYS B 1 290 ? 3.129 9.836 24.266 1 60.88 290 LYS B CA 1
ATOM 4775 C C . LYS B 1 290 ? 4.102 10.461 25.266 1 60.88 290 LYS B C 1
ATOM 4777 O O . LYS B 1 290 ? 3.844 11.539 25.797 1 60.88 290 LYS B O 1
ATOM 4782 N N . LYS B 1 291 ? 5.102 9.828 25.422 1 52.16 291 LYS B N 1
ATOM 4783 C CA . LYS B 1 291 ? 6.047 10.422 26.359 1 52.16 291 LYS B CA 1
ATOM 4784 C C . LYS B 1 291 ? 6.707 11.664 25.766 1 52.16 291 LYS B C 1
ATOM 4786 O O . LYS B 1 291 ? 7.023 12.609 26.5 1 52.16 291 LYS B O 1
ATOM 4791 N N . TRP B 1 292 ? 6.848 11.688 24.469 1 47.22 292 TRP B N 1
ATOM 4792 C CA . TRP B 1 292 ? 7.551 12.812 23.875 1 47.22 292 TRP B CA 1
ATOM 4793 C C . TRP B 1 292 ? 6.586 13.945 23.547 1 47.22 292 TRP B C 1
ATOM 4795 O O . TRP B 1 292 ? 6.996 15.094 23.391 1 47.22 292 TRP B O 1
ATOM 4805 N N . SER B 1 293 ? 5.352 13.805 23.109 1 46.44 293 SER B N 1
ATOM 4806 C CA . SER B 1 293 ? 4.465 14.914 22.766 1 46.44 293 SER B CA 1
ATOM 4807 C C . SER B 1 293 ? 4.094 15.734 24 1 46.44 293 SER B C 1
ATOM 4809 O O . SER B 1 293 ? 3.377 16.734 23.891 1 46.44 293 SER B O 1
ATOM 4811 N N . ILE B 1 294 ? 4.219 15.305 25.156 1 36.75 294 ILE B N 1
ATOM 4812 C CA . ILE B 1 294 ? 3.938 16.172 26.297 1 36.75 294 ILE B CA 1
ATOM 4813 C C . ILE B 1 294 ? 4.891 17.359 26.281 1 36.75 294 ILE B C 1
ATOM 4815 O O . ILE B 1 294 ? 4.828 18.234 27.156 1 36.75 294 ILE B O 1
ATOM 4819 N N . TYR B 1 295 ? 5.859 17.469 25.422 1 32.22 295 TYR B N 1
ATOM 4820 C CA . TYR B 1 295 ? 6.461 18.781 25.547 1 32.22 295 TYR B CA 1
ATOM 4821 C C . TYR B 1 295 ? 5.762 19.797 24.641 1 32.22 295 TYR B C 1
ATOM 4823 O O . TYR B 1 295 ? 5.359 19.453 23.531 1 32.22 295 TYR B O 1
#

Radius of gyration: 25.98 Å; Cα contacts (8 Å, |Δi|>4): 713; chains: 2; bounding box: 69×88×74 Å

Organism: NCBI:txid582686

Secondary structure (DSSP, 8-state):
-------TTTHHHHHHHHHHHHHHHHHHHHHHHHHHHHHHHTTB---SSS---B-TTHHHHHHHH-HHHHHHHHHHHHHHHHHHHHHHHHHHHHHHHHTS--TTHHHHHHHHHHHHHS-HHHHHHHHHHHT-TTT-HHHHHHHTTT-----TTTSHHHHHHHHHHHHHHHHHHHHHHHHHHHHHTS-HHHHHHHHHTT--HHHHIIIIIHHHTHHHHHHHHHHHHHHHHT--HHHHHHTTT-STTSS--HHHHHHIIIIIS--HHHHHHHHHHHHHHHHHHHHHHHHHHHHH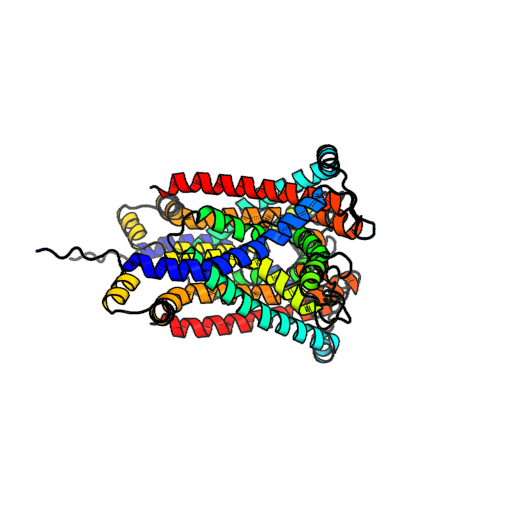HT-/-------TTTHHHHHHHHHHHHHHHHHHHHHHHHHHHHHHHTTB---SSS---B-TTHHHHHHHH-HHHHHHHHHHHHHHHHHHHHHHHHHHHHHHHHTS--TTHHHHHHHHHHHHHS-HHHHHHHHHHHT-TTT-HHHHHHHTTT-----TTTSHHHHHHHHHHHHHHHHHHHHHHHHHHHHHTS-HHHHHHHHHTT--HHHHIIIIIHHHTHHHHHHHHHHHHHHHHT--HHHHHHTTT-STTSS--HHHHHHIIIIIS--HHHHHHHHHHHHHHHHHHHHHHHHHHHHHHT-

Nearest PDB structures (foldseek):
  8ja7-assembly1_A  TM=9.161E-01  e=6.666E-14  Mycobacterium tuberculosis H37Rv
  7cad-assembly1_A  TM=9.096E-01  e=1.939E-13  Mycolicibacterium smegmatis MC2 155
  4tqv-assembly4_M  TM=8.330E-01  e=1.374E-12  Sphingomonas sp.
  3puz-assembly1_F  TM=8.914E-01  e=5.049E-11  Escherichia coli K-12
  2r6g-assembly1_F  TM=8.731E-01  e=7.536E-11  Escherichia coli K-12

Foldseek 3Di:
DPPDPPPVVVVVVVVVVVVCVVVVVVVVCVVCVVVVVLVQLLQFQFLPPDDTGGNGCVLVVCLVVDPLNVLQAVLLCVLLVPLLVVLLVLLLVVLVVLLDPDDPSVVSLVVLCVLQPDDLLVLQVLLLQLLCQPRHVVQVVVVVVPDRDDSQCADLVRNSVSLSVSVSSNCSSVLNVLLNVQQVVFDCVLVVVCVVVVHDPVRCCVPPSCLSCVVSSLVSSLVSSLCSLQDDSSCCNRHLCDDVNSNNHLNSVLVCCVPPVSRSNSSSNSVVVSVVVSVVVSVVSVVVVVVSVVD/DPPPPPVVVVVVVVVVVVVCVVVVVVVVCVVCVVVVVLVQLLQFQFLPPDDTGGNGCVLVVVLVVDPLNVLQAVLLCVLLVPLLVVLLVLLLVVLVVLLDPDDPSVVSLVVLCVLQPDDLLVLLVLLLQLLDQPRHVVQVVVVVVPDRDDSQCADLVRNSVSLSVSVSSNCSSVLNVLLNVQQVVFDCVLVVVCVVVVDDPVRCCVPPSCLSCVVSSLVSSLVSSLCSLQDDSSCCNNHLCDDVNSNNHLNSVLVCCVPPVSRSNSSSNSVVVSVVVSVVVSVVSVVVVVVSVVD

InterPro domains:
  IPR000515 ABC transporter type 1, transmembrane domain MetI-like [PF00528] (87-286)
  IPR000515 ABC transporter type 1, transmembrane domain MetI-like [PS50928] (73-285)
  IPR000515 ABC transporter type 1, transmembrane domain MetI-like [cd06261] (73-279)
  IPR035906 MetI-like superfamily [G3DSA:1.10.3720.10] (53-294)
  IPR035906 MetI-like superfamily [SSF161098] (58-284)
  IPR051393 ABC transporter permease component [PTHR30193] (11-293)